Protein AF-0000000077662693 (afdb_homodimer)

InterPro domains:
  IPR002048 EF-hand domain [PF13499] (33-92)
  IPR002048 EF-hand domain [PF13499] (106-175)
  IPR002048 EF-hand domain [PS50222] (29-64)
  IPR002048 EF-hand domain [PS50222] (65-100)
  IPR002048 EF-hand domain [PS50222] (101-136)
  IPR002048 EF-hand domain [SM00054] (33-61)
  IPR002048 EF-hand domain [SM00054] (69-97)
  IPR002048 EF-hand domain [SM00054] (105-133)
  IPR002048 EF-hand domain [SM00054] (148-177)
  IPR011992 EF-hand domain pair [SSF47473] (30-195)
  IPR018247 EF-Hand 1, calcium-binding site [PS00018] (78-90)
  IPR051581 Calcium-Binding Signalling family [PTHR34524] (16-197)

Sequence (394 aa):
MMAKASQKLKGTSDPLERLRLQCLSRGASGIKGLARMFKIIDDDLNRRIDYSEFKKGIHDYGLSLEQDQLQDLFTRFDKDGNGVVDFDEFLTSLRPPMSQHRKNLIMKAFTKLDRTHDGVITTEDLKGVYNVKHHPKFLNGEFSEDQCLRLFLDSFDSDQKDGVVTKEEFLNYYSGVSASIDSDAYFDLMMRSAWKLMMAKASQKLKGTSDPLERLRLQCLSRGASGIKGLARMFKIIDDDLNRRIDYSEFKKGIHDYGLSLEQDQLQDLFTRFDKDGNGVVDFDEFLTSLRPPMSQHRKNLIMKAFTKLDRTHDGVITTEDLKGVYNVKHHPKFLNGEFSEDQCLRLFLDSFDSDQKDGVVTKEEFLNYYSGVSASIDSDAYFDLMMRSAWKL

pLDDT: mean 87.16, std 14.96, range [16.75, 98.06]

Secondary structure (DSSP, 8-state):
-HHHHHHHHHH---HHHHHHHHHHHTT--HHHHHHHHHHHH-TT-SSEE-HHHHHHHHHHTT----HHHHHHHHHHH-TT-SSSEEHHHHHHHHSPP--HHHHHHHHHHHHHH-TT-SSEE-HHHHTTTS-GGG-HHHHTTSS-HHHHHHHHHHTT-SS--SS-EEHHHHHHHHHHHHHT---HHHHHHHHHHHHT-/-HHHHHHHHHH---HHHHHHHHHHHTT--HHHHHHHHHHHH-TT-SSEE-HHHHHHHHHHTT----HHHHHHHHHHH-TT-SSSEEHHHHHHHHSPP--HHHHHHHHHHHHHH-TT-SSEE-HHHHTTTS-GGG-HHHHTTSS-HHHHHHHHHHTT-SS--SS-EEHHHHHHHHHHHHHT---HHHHHHHHHHHHT-

Structure (mmCIF, N/CA/C/O backbone):
data_AF-0000000077662693-model_v1
#
loop_
_entity.id
_entity.type
_entity.pdbx_description
1 polymer 'Calcyphosin,Crustacean calcium-binding protein 23,Calcyphosin-like protein'
#
loop_
_atom_site.group_PDB
_atom_site.id
_atom_site.type_symbol
_atom_site.label_atom_id
_atom_site.label_alt_id
_atom_site.label_comp_id
_atom_site.label_asym_id
_atom_site.label_entity_id
_atom_site.label_seq_id
_atom_site.pdbx_PDB_ins_code
_atom_site.Cartn_x
_atom_site.Cartn_y
_atom_site.Cartn_z
_atom_site.occupancy
_atom_site.B_iso_or_equiv
_atom_site.auth_seq_id
_atom_site.auth_comp_id
_atom_site.auth_asym_id
_atom_site.auth_atom_id
_atom_site.pdbx_PDB_model_num
ATOM 1 N N . MET A 1 1 ? -17.703 -14.633 6.777 1 16.75 1 MET A N 1
ATOM 2 C CA . MET A 1 1 ? -16.375 -14.031 6.738 1 16.75 1 MET A CA 1
ATOM 3 C C . MET A 1 1 ? -16.453 -12.547 6.395 1 16.75 1 MET A C 1
ATOM 5 O O . MET A 1 1 ? -15.461 -11.828 6.5 1 16.75 1 MET A O 1
ATOM 9 N N . MET A 1 2 ? -17.641 -12.055 5.859 1 21.73 2 MET A N 1
ATOM 10 C CA . MET A 1 2 ? -18.5 -10.891 6.086 1 21.73 2 MET A CA 1
ATOM 11 C C . MET A 1 2 ? -18.875 -10.766 7.559 1 21.73 2 MET A C 1
ATOM 13 O O . MET A 1 2 ? -18.922 -9.656 8.102 1 21.73 2 MET A O 1
ATOM 17 N N . ALA A 1 3 ? -18.828 -12.039 7.992 1 25.44 3 ALA A N 1
ATOM 18 C CA . ALA A 1 3 ? -19.203 -12.422 9.352 1 25.44 3 ALA A CA 1
ATOM 19 C C . ALA A 1 3 ? -18 -12.391 10.281 1 25.44 3 ALA A C 1
ATOM 21 O O . ALA A 1 3 ? -18.109 -11.984 11.438 1 25.44 3 ALA A O 1
ATOM 22 N N . LYS A 1 4 ? -16.703 -12.539 9.594 1 26.73 4 LYS A N 1
ATOM 23 C CA . LYS A 1 4 ? -15.547 -12.594 10.484 1 26.73 4 LYS A CA 1
ATOM 24 C C . LYS A 1 4 ? -14.875 -11.227 10.594 1 26.73 4 LYS A C 1
ATOM 26 O O . LYS A 1 4 ? -14.227 -10.922 11.602 1 26.73 4 LYS A O 1
ATOM 31 N N . ALA A 1 5 ? -14.758 -10.266 9.609 1 31.8 5 ALA A N 1
ATOM 32 C CA . ALA A 1 5 ? -14.531 -8.844 9.836 1 31.8 5 ALA A CA 1
ATOM 33 C C . ALA A 1 5 ? -15.656 -8.227 10.656 1 31.8 5 ALA A C 1
ATOM 35 O O . ALA A 1 5 ? -15.414 -7.414 11.547 1 31.8 5 ALA A O 1
ATOM 36 N N . SER A 1 6 ? -16.766 -8.523 10.367 1 33.31 6 SER A N 1
ATOM 37 C CA . SER A 1 6 ? -17.891 -8.406 11.289 1 33.31 6 SER A CA 1
ATOM 38 C C . SER A 1 6 ? -17.703 -9.289 12.508 1 33.31 6 SER A C 1
ATOM 40 O O . SER A 1 6 ? -18 -8.883 13.633 1 33.31 6 SER A O 1
ATOM 42 N N . GLN A 1 7 ? -17.109 -10.406 12.203 1 34.12 7 GLN A N 1
ATOM 43 C CA . GLN A 1 7 ? -16.797 -11.32 13.297 1 34.12 7 GLN A CA 1
ATOM 44 C C . GLN A 1 7 ? -15.461 -10.977 13.945 1 34.12 7 GLN A C 1
ATOM 46 O O . GLN A 1 7 ? -15.312 -11.047 15.164 1 34.12 7 GLN A O 1
ATOM 51 N N . LYS A 1 8 ? -14.359 -10.602 13.141 1 37.88 8 LYS A N 1
ATOM 52 C CA . LYS A 1 8 ? -13.188 -9.992 13.766 1 37.88 8 LYS A CA 1
ATOM 53 C C . LYS A 1 8 ? -13.461 -8.539 14.148 1 37.88 8 LYS A C 1
ATOM 55 O O . LYS A 1 8 ? -12.852 -8.008 15.07 1 37.88 8 LYS A O 1
ATOM 60 N N . LEU A 1 9 ? -14.211 -7.785 13.375 1 42.91 9 LEU A N 1
ATOM 61 C CA . LEU A 1 9 ? -14.875 -6.609 13.93 1 42.91 9 LEU A CA 1
ATOM 62 C C . LEU A 1 9 ? -15.602 -6.961 15.227 1 42.91 9 LEU A C 1
ATOM 64 O O . LEU A 1 9 ? -15.648 -6.148 16.156 1 42.91 9 LEU A O 1
ATOM 68 N N . LYS A 1 10 ? -16.141 -8.102 15.109 1 43.84 10 LYS A N 1
ATOM 69 C CA . LYS A 1 10 ? -16.797 -8.562 16.344 1 43.84 10 LYS A CA 1
ATOM 70 C C . LYS A 1 10 ? -15.766 -8.898 17.406 1 43.84 10 LYS A C 1
ATOM 72 O O . LYS A 1 10 ? -16.047 -8.766 18.609 1 43.84 10 LYS A O 1
ATOM 77 N N . GLY A 1 11 ? -14.508 -9.328 16.875 1 47.88 11 GLY A N 1
ATOM 78 C CA . GLY A 1 11 ? -13.586 -9.742 17.906 1 47.88 11 GLY A CA 1
ATOM 79 C C . GLY A 1 11 ? -12.617 -8.648 18.328 1 47.88 11 GLY A C 1
ATOM 80 O O . GLY A 1 11 ? -11.844 -8.82 19.281 1 47.88 11 GLY A O 1
ATOM 81 N N . THR A 1 12 ? -12.266 -7.773 17.312 1 57.12 12 THR A N 1
ATOM 82 C CA . THR A 1 12 ? -11.289 -6.828 17.844 1 57.12 12 THR A CA 1
ATOM 83 C C . THR A 1 12 ? -11.953 -5.887 18.859 1 57.12 12 THR A C 1
ATOM 85 O O . THR A 1 12 ? -12.938 -5.223 18.531 1 57.12 12 THR A O 1
ATOM 88 N N . SER A 1 13 ? -11.57 -6.055 19.906 1 68.06 13 SER A N 1
ATOM 89 C CA . SER A 1 13 ? -12.094 -5.309 21.047 1 68.06 13 SER A CA 1
ATOM 90 C C . SER A 1 13 ? -11.633 -3.854 21.016 1 68.06 13 SER A C 1
ATOM 92 O O . SER A 1 13 ? -12.242 -2.988 21.641 1 68.06 13 SER A O 1
ATOM 94 N N . ASP A 1 14 ? -10.719 -3.463 20.031 1 87.38 14 ASP A N 1
ATOM 95 C CA . ASP A 1 14 ? -10.25 -2.086 20.141 1 87.38 14 ASP A CA 1
ATOM 96 C C . ASP A 1 14 ? -11 -1.174 19.172 1 87.38 14 ASP A C 1
ATOM 98 O O . ASP A 1 14 ? -10.969 -1.387 17.953 1 87.38 14 ASP A O 1
ATOM 102 N N . PRO A 1 15 ? -11.711 -0.213 19.703 1 90.19 15 PRO A N 1
ATOM 103 C CA . PRO A 1 15 ? -12.5 0.697 18.859 1 90.19 15 PRO A CA 1
ATOM 104 C C . PRO A 1 15 ? -11.68 1.344 17.75 1 90.19 15 PRO A C 1
ATOM 106 O O . PRO A 1 15 ? -12.203 1.606 16.672 1 90.19 15 PRO A O 1
ATOM 109 N N . LEU A 1 16 ? -10.445 1.61 18.031 1 90.56 16 LEU A N 1
ATOM 110 C CA . LEU A 1 16 ? -9.586 2.219 17.016 1 90.56 16 LEU A CA 1
ATOM 111 C C . LEU A 1 16 ? -9.367 1.267 15.844 1 90.56 16 LEU A C 1
ATOM 113 O O . LEU A 1 16 ? -9.422 1.678 14.688 1 90.56 16 LEU A O 1
ATOM 117 N N . GLU A 1 17 ? -9.148 0.051 16.188 1 85.81 17 GLU A N 1
ATOM 118 C CA . GLU A 1 17 ? -8.953 -0.951 15.141 1 85.81 17 GLU A CA 1
ATOM 119 C C . GLU A 1 17 ? -10.227 -1.153 14.328 1 85.81 17 GLU A C 1
ATOM 121 O O . GLU A 1 17 ? -10.164 -1.33 13.109 1 85.81 17 GLU A O 1
ATOM 126 N N . ARG A 1 18 ? -11.289 -1.107 14.984 1 85.56 18 ARG A N 1
ATOM 127 C CA . ARG A 1 18 ? -12.562 -1.226 14.281 1 85.56 18 ARG A CA 1
ATOM 128 C C . ARG A 1 18 ? -12.773 -0.053 13.328 1 85.56 18 ARG A C 1
ATOM 130 O O . ARG A 1 18 ? -13.266 -0.235 12.211 1 85.56 18 ARG A O 1
ATOM 137 N N . LEU A 1 19 ? -12.43 1.121 13.82 1 89.31 19 LEU A N 1
ATOM 138 C CA . LEU A 1 19 ? -12.562 2.309 12.984 1 89.31 19 LEU A CA 1
ATOM 139 C C . LEU A 1 19 ? -11.656 2.211 11.758 1 89.31 19 LEU A C 1
ATOM 141 O O . LEU A 1 19 ? -12.07 2.549 10.648 1 89.31 19 LEU A O 1
ATOM 145 N N . ARG A 1 20 ? -10.461 1.715 11.93 1 85.25 20 ARG A N 1
ATOM 146 C CA . ARG A 1 20 ? -9.523 1.562 10.82 1 85.25 20 ARG A CA 1
ATOM 147 C C . ARG A 1 20 ? -10.078 0.617 9.766 1 85.25 20 ARG A C 1
ATOM 149 O O . ARG A 1 20 ? -10.008 0.906 8.562 1 85.25 20 ARG A O 1
ATOM 156 N N . LEU A 1 21 ? -10.664 -0.44 10.227 1 78.5 21 LEU A N 1
ATOM 157 C CA . LEU A 1 21 ? -11.227 -1.436 9.32 1 78.5 21 LEU A CA 1
ATOM 158 C C . LEU A 1 21 ? -12.422 -0.869 8.562 1 78.5 21 LEU A C 1
ATOM 160 O O . LEU A 1 21 ? -12.586 -1.128 7.371 1 78.5 21 LEU A O 1
ATOM 164 N N . GLN A 1 22 ? -13.172 -0.086 9.297 1 80.62 22 GLN A N 1
ATOM 165 C CA . GLN A 1 22 ? -14.328 0.536 8.672 1 80.62 22 GLN A CA 1
ATOM 166 C C . GLN A 1 22 ? -13.906 1.543 7.605 1 80.62 22 GLN A C 1
ATOM 168 O O . GLN A 1 22 ? -14.562 1.68 6.574 1 80.62 22 GLN A O 1
ATOM 173 N N . CYS A 1 23 ? -12.82 2.262 7.93 1 81.81 23 CYS A N 1
ATOM 174 C CA . CYS A 1 23 ? -12.305 3.213 6.953 1 81.81 23 CYS A CA 1
ATOM 175 C C . CYS A 1 23 ? -11.906 2.508 5.664 1 81.81 23 CYS A C 1
ATOM 177 O O . CYS A 1 23 ? -12.203 2.984 4.566 1 81.81 23 CYS A O 1
ATOM 179 N N . LEU A 1 24 ? -11.312 1.438 5.781 1 73.5 24 LEU A N 1
ATOM 180 C CA . LEU A 1 24 ? -10.875 0.664 4.625 1 73.5 24 LEU A CA 1
ATOM 181 C C . LEU A 1 24 ? -12.062 0.181 3.807 1 73.5 24 LEU A C 1
ATOM 183 O O . LEU A 1 24 ? -12.039 0.234 2.576 1 73.5 24 LEU A O 1
ATOM 187 N N . SER A 1 25 ? -13.094 -0.176 4.492 1 70.75 25 SER A N 1
ATOM 188 C CA . SER A 1 25 ? -14.289 -0.71 3.84 1 70.75 25 SER A CA 1
ATOM 189 C C . SER A 1 25 ? -15.008 0.369 3.039 1 70.75 25 SER A C 1
ATOM 191 O O . SER A 1 25 ? -15.727 0.065 2.084 1 70.75 25 SER A O 1
ATOM 193 N N . ARG A 1 26 ? -14.75 1.571 3.402 1 70.12 26 ARG A N 1
ATOM 194 C CA . ARG A 1 26 ? -15.445 2.674 2.748 1 70.12 26 ARG A CA 1
ATOM 195 C C . ARG A 1 26 ? -14.562 3.334 1.696 1 70.12 26 ARG A C 1
ATOM 197 O O . ARG A 1 26 ? -14.859 4.43 1.222 1 70.12 26 ARG A O 1
ATOM 204 N N . GLY A 1 27 ? -13.5 2.717 1.433 1 63.34 27 GLY A N 1
ATOM 205 C CA . GLY A 1 27 ? -12.664 3.207 0.35 1 63.34 27 GLY A CA 1
ATOM 206 C C . GLY A 1 27 ? -11.578 4.152 0.819 1 63.34 27 GLY A C 1
ATOM 207 O O . GLY A 1 27 ? -10.859 4.738 0.004 1 63.34 27 GLY A O 1
ATOM 208 N N . ALA A 1 28 ? -11.719 4.441 2.02 1 59.81 28 ALA A N 1
ATOM 209 C CA . ALA A 1 28 ? -10.617 5.25 2.535 1 59.81 28 ALA A CA 1
ATOM 210 C C . ALA A 1 28 ? -9.344 4.426 2.652 1 59.81 28 ALA A C 1
ATOM 212 O O . ALA A 1 28 ? -8.891 4.117 3.758 1 59.81 28 ALA A O 1
ATOM 213 N N . SER A 1 29 ? -8.953 3.99 1.435 1 66.56 29 SER A N 1
ATOM 214 C CA . SER A 1 29 ? -7.73 3.203 1.399 1 66.56 29 SER A CA 1
ATOM 215 C C . SER A 1 29 ? -6.5 4.098 1.283 1 66.56 29 SER A C 1
ATOM 217 O O . SER A 1 29 ? -6.512 5.086 0.546 1 66.56 29 SER A O 1
ATOM 219 N N . GLY A 1 30 ? -5.641 3.832 2.252 1 75.69 30 GLY A N 1
ATOM 220 C CA . GLY A 1 30 ? -4.406 4.605 2.223 1 75.69 30 GLY A CA 1
ATOM 221 C C . GLY A 1 30 ? -4.551 5.98 2.842 1 75.69 30 GLY A C 1
ATOM 222 O O . GLY A 1 30 ? -5.602 6.316 3.389 1 75.69 30 GLY A O 1
ATOM 223 N N . ILE A 1 31 ? -3.57 6.742 2.762 1 82.5 31 ILE A N 1
ATOM 224 C CA . ILE A 1 31 ? -3.475 8.031 3.432 1 82.5 31 ILE A CA 1
ATOM 225 C C . ILE A 1 31 ? -4.43 9.031 2.773 1 82.5 31 ILE A C 1
ATOM 227 O O . ILE A 1 31 ? -5.051 9.844 3.455 1 82.5 31 ILE A O 1
ATOM 231 N N . LYS A 1 32 ? -4.586 9.008 1.532 1 82.62 32 LYS A N 1
ATOM 232 C CA . LYS A 1 32 ? -5.492 9.906 0.82 1 82.62 32 LYS A CA 1
ATOM 233 C C . LYS A 1 32 ? -6.945 9.633 1.205 1 82.62 32 LYS A C 1
ATOM 235 O O . LYS A 1 32 ? -7.742 10.57 1.334 1 82.62 32 LYS A O 1
ATOM 240 N N . GLY A 1 33 ? -7.238 8.359 1.289 1 84.44 33 GLY A N 1
ATOM 241 C CA . GLY A 1 33 ? -8.57 8 1.756 1 84.44 33 GLY A CA 1
ATOM 242 C C . GLY A 1 33 ? -8.875 8.531 3.143 1 84.44 33 GLY A C 1
ATOM 243 O O . GLY A 1 33 ? -9.977 9.039 3.391 1 84.44 33 GLY A O 1
ATOM 244 N N . LEU A 1 34 ? -7.914 8.43 3.975 1 88.56 34 LEU A N 1
ATOM 245 C CA . LEU A 1 34 ? -8.094 8.953 5.324 1 88.56 34 LEU A CA 1
ATOM 246 C C . LEU A 1 34 ? -8.25 10.469 5.305 1 88.56 34 LEU A C 1
ATOM 248 O O . LEU A 1 34 ? -9.055 11.023 6.059 1 88.56 34 LEU A O 1
ATOM 252 N N . ALA A 1 35 ? -7.477 11.086 4.48 1 88.94 35 ALA A N 1
ATOM 253 C CA . ALA A 1 35 ? -7.586 12.531 4.336 1 88.94 35 ALA A CA 1
ATOM 254 C C . ALA A 1 35 ? -8.984 12.938 3.879 1 88.94 35 ALA A C 1
ATOM 256 O O . ALA A 1 35 ? -9.547 13.914 4.375 1 88.94 35 ALA A O 1
ATOM 257 N N . ARG A 1 36 ? -9.5 12.258 2.98 1 87.75 36 ARG A N 1
ATOM 258 C CA . ARG A 1 36 ? -10.859 12.508 2.504 1 87.75 36 ARG A CA 1
ATOM 259 C C . ARG A 1 36 ? -11.875 12.32 3.625 1 87.75 36 ARG A C 1
ATOM 261 O O . ARG A 1 36 ? -12.828 13.094 3.744 1 87.75 36 ARG A O 1
ATOM 268 N N . MET A 1 37 ? -11.703 11.32 4.324 1 88.81 37 MET A N 1
ATOM 269 C CA . MET A 1 37 ? -12.578 11.07 5.465 1 88.81 37 MET A CA 1
ATOM 270 C C . MET A 1 37 ? -12.555 12.25 6.438 1 88.81 37 MET A C 1
ATOM 272 O O . MET A 1 37 ? -13.594 12.664 6.941 1 88.81 37 MET A O 1
ATOM 276 N N . PHE A 1 38 ? -11.406 12.734 6.738 1 93.56 38 PHE A N 1
ATOM 277 C CA . PHE A 1 38 ? -11.266 13.891 7.613 1 93.56 38 PHE A CA 1
ATOM 278 C C . PHE A 1 38 ? -12.109 15.055 7.109 1 93.56 38 PHE A C 1
ATOM 280 O O . PHE A 1 38 ? -12.82 15.695 7.891 1 93.56 38 PHE A O 1
ATOM 287 N N . LYS A 1 39 ? -11.984 15.266 5.809 1 91.38 39 LYS A N 1
ATOM 288 C CA . LYS A 1 39 ? -12.703 16.375 5.207 1 91.38 39 LYS A CA 1
ATOM 289 C C . LYS A 1 39 ? -14.211 16.188 5.297 1 91.38 39 LYS A C 1
ATOM 291 O O . LYS A 1 39 ? -14.961 17.141 5.488 1 91.38 39 LYS A O 1
ATOM 296 N N . ILE A 1 40 ? -14.633 14.984 5.18 1 90.31 40 ILE A N 1
ATOM 297 C CA . ILE A 1 40 ? -16.047 14.656 5.25 1 90.31 40 ILE A CA 1
ATOM 298 C C . ILE A 1 40 ? -16.562 14.875 6.672 1 90.31 40 ILE A C 1
ATOM 300 O O . ILE A 1 40 ? -17.672 15.383 6.867 1 90.31 40 ILE A O 1
ATOM 304 N N . ILE A 1 41 ? -15.789 14.562 7.617 1 93.56 41 ILE A N 1
ATOM 305 C CA . ILE A 1 41 ? -16.188 14.672 9.016 1 93.56 41 ILE A CA 1
ATOM 306 C C . ILE A 1 41 ? -16.141 16.141 9.453 1 93.56 41 ILE A C 1
ATOM 308 O O . ILE A 1 41 ? -16.969 16.578 10.25 1 93.56 41 ILE A O 1
ATOM 312 N N . ASP A 1 42 ? -15.117 16.766 8.914 1 94.56 42 ASP A N 1
ATOM 313 C CA . ASP A 1 42 ? -14.969 18.188 9.227 1 94.56 42 ASP A CA 1
ATOM 314 C C . ASP A 1 42 ? -16.062 19.016 8.555 1 94.56 42 ASP A C 1
ATOM 316 O O . ASP A 1 42 ? -15.789 19.75 7.605 1 94.56 42 ASP A O 1
ATOM 320 N N . ASP A 1 43 ? -17.156 19.094 9.141 1 90.5 43 ASP A N 1
ATOM 321 C CA . ASP A 1 43 ? -18.375 19.641 8.555 1 90.5 43 ASP A CA 1
ATOM 322 C C . ASP A 1 43 ? -18.234 21.141 8.305 1 90.5 43 ASP A C 1
ATOM 324 O O . ASP A 1 43 ? -18.734 21.656 7.301 1 90.5 43 ASP A O 1
ATOM 328 N N . ASP A 1 44 ? -17.672 21.875 9.203 1 91.88 44 ASP A N 1
ATOM 329 C CA . ASP A 1 44 ? -17.609 23.328 9.07 1 91.88 44 ASP A CA 1
ATOM 330 C C . ASP A 1 44 ? -16.328 23.766 8.359 1 91.88 44 ASP A C 1
ATOM 332 O O . ASP A 1 44 ? -16.047 24.969 8.258 1 91.88 44 ASP A O 1
ATOM 336 N N . LEU A 1 45 ? -15.445 22.859 7.98 1 89.75 45 LEU A N 1
ATOM 337 C CA . LEU A 1 45 ? -14.281 23.062 7.121 1 89.75 45 LEU A CA 1
ATOM 338 C C . LEU A 1 45 ? -13.266 23.984 7.785 1 89.75 45 LEU A C 1
ATOM 340 O O . LEU A 1 45 ? -12.664 24.828 7.121 1 89.75 45 LEU A O 1
ATOM 344 N N . ASN A 1 46 ? -13.219 23.859 9.125 1 92.25 46 ASN A N 1
ATOM 345 C CA . ASN A 1 46 ? -12.234 24.688 9.828 1 92.25 46 ASN A CA 1
ATOM 346 C C . ASN A 1 46 ? -10.961 23.906 10.109 1 92.25 46 ASN A C 1
ATOM 348 O O . ASN A 1 46 ? -10.148 24.312 10.945 1 92.25 46 ASN A O 1
ATOM 352 N N . ARG A 1 47 ? -10.758 22.688 9.57 1 91 47 ARG A N 1
ATOM 353 C CA . ARG A 1 47 ? -9.578 21.828 9.602 1 91 47 ARG A CA 1
ATOM 354 C C . ARG A 1 47 ? -9.391 21.219 10.984 1 91 47 ARG A C 1
ATOM 356 O O . ARG A 1 47 ? -8.273 20.859 11.367 1 91 47 ARG A O 1
ATOM 363 N N . ARG A 1 48 ? -10.461 21.234 11.703 1 95.44 48 ARG A N 1
ATOM 364 C CA . ARG A 1 48 ? -10.508 20.578 13.008 1 95.44 48 ARG A CA 1
ATOM 365 C C . ARG A 1 48 ? -11.812 19.812 13.203 1 95.44 48 ARG A C 1
ATOM 367 O O . ARG A 1 48 ? -12.844 20.203 12.648 1 95.44 48 ARG A O 1
ATOM 374 N N . ILE A 1 49 ? -11.703 18.75 13.93 1 97.44 49 ILE A N 1
ATOM 375 C CA . ILE A 1 49 ? -12.883 17.953 14.242 1 97.44 49 ILE A CA 1
ATOM 376 C C . ILE A 1 49 ? -13.188 18.047 15.734 1 97.44 49 ILE A C 1
ATOM 378 O O . ILE A 1 49 ? -12.375 17.641 16.578 1 97.44 49 ILE A O 1
ATOM 382 N N . ASP A 1 50 ? -14.25 18.688 16.016 1 97.5 50 ASP A N 1
ATOM 383 C CA . ASP A 1 50 ? -14.656 18.719 17.422 1 97.5 50 ASP A CA 1
ATOM 384 C C . ASP A 1 50 ? -15.375 17.422 17.797 1 97.5 50 ASP A C 1
ATOM 386 O O . ASP A 1 50 ? -15.57 16.547 16.953 1 97.5 50 ASP A O 1
ATOM 390 N N . TYR A 1 51 ? -15.758 17.297 19.094 1 96.94 51 TYR A N 1
ATOM 391 C CA . TYR A 1 51 ? -16.312 16.047 19.594 1 96.94 51 TYR A CA 1
ATOM 392 C C . TYR A 1 51 ? -17.625 15.727 18.906 1 96.94 51 TYR A C 1
ATOM 394 O O . TYR A 1 51 ? -17.922 14.562 18.609 1 96.94 51 TYR A O 1
ATOM 402 N N . SER A 1 52 ? -18.422 16.703 18.719 1 96.62 52 SER A N 1
ATOM 403 C CA . SER A 1 52 ? -19.719 16.5 18.078 1 96.62 52 SER A CA 1
ATOM 404 C C . SER A 1 52 ? -19.547 15.984 16.656 1 96.62 52 SER A C 1
ATOM 406 O O . SER A 1 52 ? -20.234 15.055 16.234 1 96.62 52 SER A O 1
ATOM 408 N N . GLU A 1 53 ? -18.672 16.578 15.898 1 97.38 53 GLU A N 1
ATOM 409 C CA . GLU A 1 53 ? -18.359 16.125 14.547 1 97.38 53 GLU A CA 1
ATOM 410 C C . GLU A 1 53 ? -17.797 14.711 14.547 1 97.38 53 GLU A C 1
ATOM 412 O O . GLU A 1 53 ? -18.125 13.898 13.68 1 97.38 53 GLU A O 1
ATOM 417 N N . PHE A 1 54 ? -16.922 14.586 15.516 1 97.19 54 PHE A N 1
ATOM 418 C CA . PHE A 1 54 ? -16.297 13.281 15.672 1 97.19 54 PHE A CA 1
ATOM 419 C C . PHE A 1 54 ? -17.328 12.195 15.883 1 97.19 54 PHE A C 1
ATOM 421 O O . PHE A 1 54 ? -17.328 11.172 15.195 1 97.19 54 PHE A O 1
ATOM 428 N N . LYS A 1 55 ? -18.203 12.398 16.766 1 96.19 55 LYS A N 1
ATOM 429 C CA . LYS A 1 55 ? -19.266 11.461 17.094 1 96.19 55 LYS A CA 1
ATOM 430 C C . LYS A 1 55 ? -20.125 11.164 15.859 1 96.19 55 LYS A C 1
ATOM 432 O O . LYS A 1 55 ? -20.375 10 15.539 1 96.19 55 LYS A O 1
ATOM 437 N N . LYS A 1 56 ? -20.5 12.148 15.203 1 95.06 56 LYS A N 1
ATOM 438 C CA . LYS A 1 56 ? -21.328 12.008 14 1 95.06 56 LYS A CA 1
ATOM 439 C C . LYS A 1 56 ? -20.578 11.242 12.914 1 95.06 56 LYS A C 1
ATOM 441 O O . LYS A 1 56 ? -21.141 10.352 12.273 1 95.06 56 LYS A O 1
ATOM 446 N N . GLY A 1 57 ? -19.375 11.633 12.719 1 93.5 57 GLY A N 1
ATOM 447 C CA . GLY A 1 57 ? -18.547 11.016 11.688 1 93.5 57 GLY A CA 1
ATOM 448 C C . GLY A 1 57 ? -18.344 9.531 11.906 1 93.5 57 GLY A C 1
ATOM 449 O O . GLY A 1 57 ? -18.516 8.727 10.984 1 93.5 57 GLY A O 1
ATOM 450 N N . ILE A 1 58 ? -18.016 9.164 13.133 1 92.56 58 ILE A N 1
ATOM 451 C CA . ILE A 1 58 ? -17.766 7.766 13.477 1 92.56 58 ILE A CA 1
ATOM 452 C C . ILE A 1 58 ? -19.031 6.949 13.289 1 92.56 58 ILE A C 1
ATOM 454 O O . ILE A 1 58 ? -19 5.828 12.773 1 92.56 58 ILE A O 1
ATOM 458 N N . HIS A 1 59 ? -20.125 7.504 13.664 1 91.19 59 HIS A N 1
ATOM 459 C CA . HIS A 1 59 ? -21.406 6.859 13.461 1 91.19 59 HIS A CA 1
ATOM 460 C C . HIS A 1 59 ? -21.703 6.668 11.977 1 91.19 59 HIS A C 1
ATOM 462 O O . HIS A 1 59 ? -22.141 5.594 11.555 1 91.19 59 HIS A O 1
ATOM 468 N N . ASP A 1 60 ? -21.469 7.715 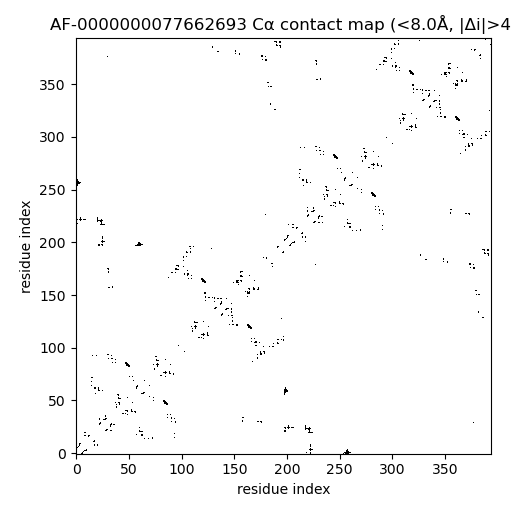11.234 1 88 60 ASP A N 1
ATOM 469 C CA . ASP A 1 60 ? -21.734 7.672 9.797 1 88 60 ASP A CA 1
ATOM 470 C C . ASP A 1 60 ? -20.859 6.617 9.117 1 88 60 ASP A C 1
ATOM 472 O O . ASP A 1 60 ? -21.25 6.066 8.078 1 88 60 ASP A O 1
ATOM 476 N N . TYR A 1 61 ? -19.766 6.391 9.703 1 84 61 TYR A N 1
ATOM 477 C CA . TYR A 1 61 ? -18.859 5.398 9.125 1 84 61 TYR A CA 1
ATOM 478 C C . TYR A 1 61 ? -19.203 3.998 9.625 1 84 61 TYR A C 1
ATOM 480 O O . TYR A 1 61 ? -18.484 3.041 9.352 1 84 61 TYR A O 1
ATOM 488 N N . GLY A 1 62 ? -20.234 3.926 10.477 1 82.06 62 GLY A N 1
ATOM 489 C CA . GLY A 1 62 ? -20.812 2.625 10.789 1 82.06 62 GLY A CA 1
ATOM 490 C C . GLY A 1 62 ? -20.344 2.08 12.125 1 82.06 62 GLY A C 1
ATOM 491 O O . GLY A 1 62 ? -20.547 0.9 12.422 1 82.06 62 GLY A O 1
ATOM 492 N N . LEU A 1 63 ? -19.672 2.83 12.859 1 86.81 63 LEU A N 1
ATOM 493 C CA . LEU A 1 63 ? -19.234 2.385 14.18 1 86.81 63 LEU A CA 1
ATOM 494 C C . LEU A 1 63 ? -20.172 2.908 15.258 1 86.81 63 LEU A C 1
ATOM 496 O O . LEU A 1 63 ? -20.344 4.121 15.398 1 86.81 63 LEU A O 1
ATOM 500 N N . SER A 1 64 ? -20.812 2.002 15.82 1 89.19 64 SER A N 1
ATOM 501 C CA . SER A 1 64 ? -21.656 2.348 16.969 1 89.19 64 SER A CA 1
ATOM 502 C C . SER A 1 64 ? -20.938 2.047 18.281 1 89.19 64 SER A C 1
ATOM 504 O O . SER A 1 64 ? -20.781 0.881 18.656 1 89.19 64 SER A O 1
ATOM 506 N N . LEU A 1 65 ? -20.5 3.021 18.922 1 91.81 65 LEU A N 1
ATOM 507 C CA . LEU A 1 65 ? -19.766 2.893 20.172 1 91.81 65 LEU A CA 1
ATOM 508 C C . LEU A 1 65 ? -20.562 3.5 21.328 1 91.81 65 LEU A C 1
ATOM 510 O O . LEU A 1 65 ? -21.312 4.453 21.141 1 91.81 65 LEU A O 1
ATOM 514 N N . GLU A 1 66 ? -20.328 2.84 22.453 1 93.19 66 GLU A N 1
ATOM 515 C CA . GLU A 1 66 ? -20.844 3.473 23.656 1 93.19 66 GLU A CA 1
ATOM 516 C C . GLU A 1 66 ? -20.156 4.801 23.938 1 93.19 66 GLU A C 1
ATOM 518 O O . GLU A 1 66 ? -19.031 5.023 23.469 1 93.19 66 GLU A O 1
ATOM 523 N N . GLN A 1 67 ? -20.859 5.633 24.75 1 93.69 67 GLN A N 1
ATOM 524 C CA . GLN A 1 67 ? -20.375 6.984 25 1 93.69 67 GLN A CA 1
ATOM 525 C C . GLN A 1 67 ? -18.969 6.969 25.594 1 93.69 67 GLN A C 1
ATOM 527 O O . GLN A 1 67 ? -18.109 7.773 25.219 1 93.69 67 GLN A O 1
ATOM 532 N N . ASP A 1 68 ? -18.766 6.113 26.5 1 94.25 68 ASP A N 1
ATOM 533 C CA . ASP A 1 68 ? -17.453 6.047 27.141 1 94.25 68 ASP A CA 1
ATOM 534 C C . ASP A 1 68 ? -16.375 5.621 26.156 1 94.25 68 ASP A C 1
ATOM 536 O O . ASP A 1 68 ? -15.258 6.141 26.188 1 94.25 68 ASP A O 1
ATOM 540 N N . GLN A 1 69 ? -16.734 4.668 25.281 1 94 69 GLN A N 1
ATOM 541 C CA . GLN A 1 69 ? -15.805 4.211 24.266 1 94 69 GLN A CA 1
ATOM 542 C C . GLN A 1 69 ? -15.5 5.32 23.266 1 94 69 GLN A C 1
ATOM 544 O O . GLN A 1 69 ? -14.359 5.484 22.828 1 94 69 GLN A O 1
ATOM 549 N N . LEU A 1 70 ? -16.516 6.047 22.953 1 95.44 70 LEU A N 1
ATOM 550 C CA . LEU A 1 70 ? -16.359 7.141 22.016 1 95.44 70 LEU A CA 1
ATOM 551 C C . LEU A 1 70 ? -15.461 8.234 22.578 1 95.44 70 LEU A C 1
ATOM 553 O O . LEU A 1 70 ? -14.609 8.781 21.875 1 95.44 70 LEU A O 1
ATOM 557 N N . GLN A 1 71 ? -15.68 8.562 23.812 1 95.75 71 GLN A N 1
ATOM 558 C CA . GLN A 1 71 ? -14.859 9.57 24.469 1 95.75 71 GLN A CA 1
ATOM 559 C C . GLN A 1 71 ? -13.406 9.125 24.547 1 95.75 71 GLN A C 1
ATOM 561 O O . GLN A 1 71 ? -12.492 9.93 24.344 1 95.75 71 GLN A O 1
ATOM 566 N N . ASP A 1 72 ? -13.242 7.875 24.875 1 95.69 72 ASP A N 1
ATOM 567 C CA . ASP A 1 72 ? -11.891 7.324 24.922 1 95.69 72 ASP A CA 1
ATOM 568 C C . ASP A 1 72 ? -11.211 7.41 23.562 1 95.69 72 ASP A C 1
ATOM 570 O O . ASP A 1 72 ? -10.047 7.793 23.469 1 95.69 72 ASP A O 1
ATOM 574 N N . LEU A 1 73 ? -11.938 7.039 22.562 1 96.19 73 LEU A N 1
ATOM 575 C CA . LEU A 1 73 ? -11.414 7.098 21.203 1 96.19 73 LEU A CA 1
ATOM 576 C C . LEU A 1 73 ? -11.062 8.531 20.812 1 96.19 73 LEU A C 1
ATOM 578 O O . LEU A 1 73 ? -10 8.789 20.25 1 96.19 73 LEU A O 1
ATOM 582 N N . PHE A 1 74 ? -11.93 9.461 21.156 1 97.38 74 PHE A N 1
ATOM 583 C CA . PHE A 1 74 ? -11.703 10.875 20.875 1 97.38 74 PHE A CA 1
ATOM 584 C C . PHE A 1 74 ? -10.438 11.367 21.562 1 97.38 74 PHE A C 1
ATOM 586 O O . PHE A 1 74 ? -9.633 12.078 20.969 1 97.38 74 PHE A O 1
ATOM 593 N N . THR A 1 75 ? -10.281 10.977 22.766 1 97 75 THR A N 1
ATOM 594 C CA . THR A 1 75 ? -9.117 11.383 23.547 1 97 75 THR A CA 1
ATOM 595 C C . THR A 1 75 ? -7.832 10.828 22.938 1 97 75 THR A C 1
ATOM 597 O O . THR A 1 75 ? -6.793 11.492 22.969 1 97 75 THR A O 1
ATOM 600 N N . ARG A 1 76 ? -7.926 9.672 22.359 1 95.62 76 ARG A N 1
ATOM 601 C CA . ARG A 1 76 ? -6.77 9.062 21.703 1 95.62 76 ARG A CA 1
ATOM 602 C C . ARG A 1 76 ? -6.371 9.844 20.453 1 95.62 76 ARG A C 1
ATOM 604 O O . ARG A 1 76 ? -5.188 9.906 20.109 1 95.62 76 ARG A O 1
ATOM 611 N N . PHE A 1 77 ? -7.367 10.367 19.828 1 97 77 PHE A N 1
ATOM 612 C CA . PHE A 1 77 ? -7.102 11.164 18.641 1 97 77 PHE A CA 1
ATOM 613 C C . PHE A 1 77 ? -6.539 12.523 19.016 1 97 77 PHE A C 1
ATOM 615 O O . PHE A 1 77 ? -5.637 13.039 18.344 1 97 77 PHE A O 1
ATOM 622 N N . ASP A 1 78 ? -7.16 13.109 20.047 1 97.5 78 ASP A N 1
ATOM 623 C CA . ASP A 1 78 ? -6.777 14.445 20.516 1 97.5 78 ASP A CA 1
ATOM 624 C C . ASP A 1 78 ? -5.531 14.391 21.391 1 97.5 78 ASP A C 1
ATOM 626 O O . ASP A 1 78 ? -5.602 14.664 22.594 1 97.5 78 ASP A O 1
ATOM 630 N N . LYS A 1 79 ? -4.43 14.242 20.859 1 94.12 79 LYS A N 1
ATOM 631 C CA . LYS A 1 79 ? -3.188 13.938 21.562 1 94.12 79 LYS A CA 1
ATOM 632 C C . LYS A 1 79 ? -2.762 15.102 22.453 1 94.12 79 LYS A C 1
ATOM 634 O O . LYS A 1 79 ? -2.188 14.891 23.516 1 94.12 79 LYS A O 1
ATOM 639 N N . ASP A 1 80 ? -2.934 16.297 22 1 95 80 ASP A N 1
ATOM 640 C CA . ASP A 1 80 ? -2.492 17.422 22.812 1 95 80 ASP A CA 1
ATOM 641 C C . ASP A 1 80 ? -3.582 17.844 23.797 1 95 80 ASP A C 1
ATOM 643 O O . ASP A 1 80 ? -3.389 18.781 24.578 1 95 80 ASP A O 1
ATOM 647 N N . GLY A 1 81 ? -4.793 17.344 23.703 1 95.44 81 GLY A N 1
ATOM 648 C CA . GLY A 1 81 ? -5.848 17.516 24.703 1 95.44 81 GLY A CA 1
ATOM 649 C C . GLY A 1 81 ? -6.527 18.875 24.609 1 95.44 81 GLY A C 1
ATOM 650 O O . GLY A 1 81 ? -7.078 19.359 25.609 1 95.44 81 GLY A O 1
ATOM 651 N N . ASN A 1 82 ? -6.477 19.5 23.484 1 96.62 82 ASN A N 1
ATOM 652 C CA . ASN A 1 82 ? -7.051 20.828 23.391 1 96.62 82 ASN A CA 1
ATOM 653 C C . ASN A 1 82 ? -8.523 20.781 23 1 96.62 82 ASN A C 1
ATOM 655 O O . ASN A 1 82 ? -9.133 21.828 22.734 1 96.62 82 ASN A O 1
ATOM 659 N N . GLY A 1 83 ? -9.109 19.594 22.859 1 96.62 83 GLY A N 1
ATOM 660 C CA . GLY A 1 83 ? -10.547 19.453 22.688 1 96.62 83 GLY A CA 1
ATOM 661 C C . GLY A 1 83 ? -10.961 19.297 21.25 1 96.62 83 GLY A C 1
ATOM 662 O O . GLY A 1 83 ? -12.148 19.141 20.953 1 96.62 83 GLY A O 1
ATOM 663 N N . VAL A 1 84 ? -10.023 19.375 20.312 1 97.5 84 VAL A N 1
ATOM 664 C CA . VAL A 1 84 ? -10.305 19.156 18.891 1 97.5 84 VAL A CA 1
ATOM 665 C C . VAL A 1 84 ? -9.25 18.25 18.281 1 97.5 84 VAL A C 1
ATOM 667 O O . VAL A 1 84 ? -8.141 18.125 18.812 1 97.5 84 VAL A O 1
ATOM 670 N N . VAL A 1 85 ? -9.609 17.531 17.234 1 97.38 85 VAL A N 1
ATOM 671 C CA . VAL A 1 85 ? -8.688 16.688 16.484 1 97.38 85 VAL A CA 1
ATOM 672 C C . VAL A 1 85 ? -8.281 17.391 15.188 1 97.38 85 VAL A C 1
ATOM 674 O O . VAL A 1 85 ? -9.125 17.641 14.32 1 97.38 85 VAL A O 1
ATOM 677 N N . ASP A 1 86 ? -7.02 17.672 15.109 1 95 86 ASP A N 1
ATOM 678 C CA . ASP A 1 86 ? -6.582 18.297 13.859 1 95 86 ASP A CA 1
ATOM 679 C C . ASP A 1 86 ? -6.234 17.234 12.82 1 95 86 ASP A C 1
ATOM 681 O O . ASP A 1 86 ? -6.359 16.031 13.078 1 95 86 ASP A O 1
ATOM 685 N N . PHE A 1 87 ? -5.859 17.719 11.695 1 92.62 87 PHE A N 1
ATOM 686 C CA . PHE A 1 87 ? -5.633 16.844 10.539 1 92.62 87 PHE A CA 1
ATOM 687 C C . PHE A 1 87 ? -4.523 15.844 10.828 1 92.62 87 PHE A C 1
ATOM 689 O O . PHE A 1 87 ? -4.684 14.641 10.586 1 92.62 87 PHE A O 1
ATOM 696 N N . ASP A 1 88 ? -3.463 16.312 11.367 1 90 88 ASP A N 1
ATOM 697 C CA . ASP A 1 88 ? -2.322 15.445 11.641 1 90 88 ASP A CA 1
ATOM 698 C C . ASP A 1 88 ? -2.662 14.414 12.719 1 90 88 ASP A C 1
ATOM 700 O O . ASP A 1 88 ? -2.275 13.25 12.609 1 90 88 ASP A O 1
ATOM 704 N N . GLU A 1 89 ? -3.359 14.844 13.719 1 93.88 89 GLU A N 1
ATOM 705 C CA . GLU A 1 89 ? -3.797 13.922 14.766 1 93.88 89 GLU A CA 1
ATOM 706 C C . GLU A 1 89 ? -4.688 12.82 14.195 1 93.88 89 GLU A C 1
ATOM 708 O O . GLU A 1 89 ? -4.578 11.656 14.586 1 93.88 89 GLU A O 1
ATOM 713 N N . PHE A 1 90 ? -5.52 13.266 13.32 1 95.38 90 PHE A N 1
ATOM 714 C CA . PHE A 1 90 ? -6.438 12.32 12.688 1 95.38 90 PHE A CA 1
ATOM 715 C C . PHE A 1 90 ? -5.672 11.258 11.914 1 95.38 90 PHE A C 1
ATOM 717 O O . PHE A 1 90 ? -5.883 10.062 12.117 1 95.38 90 PHE A O 1
ATOM 724 N N . LEU A 1 91 ? -4.734 11.641 11.109 1 92.06 91 LEU A N 1
ATOM 725 C CA . LEU A 1 91 ? -3.98 10.719 10.266 1 92.06 91 LEU A CA 1
ATOM 726 C C . LEU A 1 91 ? -3.066 9.836 11.102 1 92.06 91 LEU A C 1
ATOM 728 O O . LEU A 1 91 ? -2.992 8.625 10.875 1 92.06 91 LEU A O 1
ATOM 732 N N . THR A 1 92 ? -2.477 10.422 12.031 1 91.31 92 THR A N 1
ATOM 733 C CA . THR A 1 92 ? -1.515 9.703 12.852 1 91.31 92 THR A CA 1
ATOM 734 C C . THR A 1 92 ? -2.205 8.594 13.648 1 91.31 92 THR A C 1
ATOM 736 O O . THR A 1 92 ? -1.627 7.531 13.875 1 91.31 92 THR A O 1
ATOM 739 N N . SER A 1 93 ? -3.406 8.828 14.016 1 92.62 93 SER A N 1
ATOM 740 C CA . SER A 1 93 ? -4.133 7.848 14.812 1 92.62 93 SER A CA 1
ATOM 741 C C . SER A 1 93 ? -4.605 6.676 13.961 1 92.62 93 SER A C 1
ATOM 743 O O . SER A 1 93 ? -4.738 5.555 14.453 1 92.62 93 SER A O 1
ATOM 745 N N . LEU A 1 94 ? -4.781 6.965 12.742 1 90.81 94 LEU A N 1
ATOM 746 C CA . LEU A 1 94 ? -5.418 5.949 11.914 1 90.81 94 LEU A CA 1
ATOM 747 C C . LEU A 1 94 ? -4.398 5.277 11 1 90.81 94 LEU A C 1
ATOM 749 O O . LEU A 1 94 ? -4.637 4.172 10.508 1 90.81 94 LEU A O 1
ATOM 753 N N . ARG A 1 95 ? -3.305 6.02 10.703 1 87.94 95 ARG A N 1
ATOM 754 C CA . ARG A 1 95 ? -2.367 5.453 9.734 1 87.94 95 ARG A CA 1
ATOM 755 C C . ARG A 1 95 ? -1.771 4.148 10.258 1 87.94 95 ARG A C 1
ATOM 757 O O . ARG A 1 95 ? -1.656 3.951 11.469 1 87.94 95 ARG A O 1
ATOM 764 N N . PRO A 1 96 ? -1.443 3.283 9.328 1 84 96 PRO A N 1
ATOM 765 C CA . PRO A 1 96 ? -0.852 2.012 9.75 1 84 96 PRO A CA 1
ATOM 766 C C . PRO A 1 96 ? 0.458 2.197 10.516 1 84 96 PRO A C 1
ATOM 768 O O . PRO A 1 96 ? 1.229 3.113 10.219 1 84 96 PRO A O 1
ATOM 771 N N . PRO A 1 97 ? 0.633 1.325 11.453 1 87.75 97 PRO A N 1
ATOM 772 C CA . PRO A 1 97 ? 1.876 1.422 12.219 1 87.75 97 PRO A CA 1
ATOM 773 C C . PRO A 1 97 ? 3.109 1.061 11.391 1 87.75 97 PRO A C 1
ATOM 775 O O . PRO A 1 97 ? 3.002 0.34 10.398 1 87.75 97 PRO A O 1
ATOM 778 N N . MET A 1 98 ? 4.258 1.576 11.758 1 92.5 98 MET A N 1
ATOM 779 C CA . MET A 1 98 ? 5.559 1.31 11.156 1 92.5 98 MET A CA 1
ATOM 780 C C . MET A 1 98 ? 6.598 0.984 12.227 1 92.5 98 MET A C 1
ATOM 782 O O . MET A 1 98 ? 6.555 1.531 13.328 1 92.5 98 MET A O 1
ATOM 786 N N . SER A 1 99 ? 7.523 0.082 11.906 1 93.38 99 SER A N 1
ATOM 787 C CA . SER A 1 99 ? 8.633 -0.17 12.828 1 93.38 99 SER A CA 1
ATOM 788 C C . SER A 1 99 ? 9.5 1.072 13 1 93.38 99 SER A C 1
ATOM 790 O O . SER A 1 99 ? 9.484 1.969 12.156 1 93.38 99 SER A O 1
ATOM 792 N N . GLN A 1 100 ? 10.203 1.097 14.148 1 94.56 100 GLN A N 1
ATOM 793 C CA . GLN A 1 100 ? 11.109 2.211 14.383 1 94.56 100 GLN A CA 1
ATOM 794 C C . GLN A 1 100 ? 12.188 2.281 13.305 1 94.56 100 GLN A C 1
ATOM 796 O O . GLN A 1 100 ? 12.602 3.373 12.906 1 94.56 100 GLN A O 1
ATOM 801 N N . HIS A 1 101 ? 12.609 1.119 12.852 1 93 101 HIS A N 1
ATOM 802 C CA . HIS A 1 101 ? 13.617 1.075 11.789 1 93 101 HIS A CA 1
ATOM 803 C C . HIS A 1 101 ? 13.117 1.772 10.531 1 93 101 HIS A C 1
ATOM 805 O O . HIS A 1 101 ? 13.828 2.58 9.938 1 93 101 HIS A O 1
ATOM 811 N N . ARG A 1 102 ? 11.883 1.495 10.109 1 96 102 ARG A N 1
ATOM 812 C CA . ARG A 1 102 ? 11.312 2.121 8.922 1 96 102 ARG A CA 1
ATOM 813 C C . ARG A 1 102 ? 11.148 3.623 9.117 1 96 102 ARG A C 1
ATOM 815 O O . ARG A 1 102 ? 11.43 4.414 8.211 1 96 102 ARG A O 1
ATOM 822 N N . LYS A 1 103 ? 10.742 4.02 10.289 1 96.94 103 LYS A N 1
ATOM 823 C CA . LYS A 1 103 ? 10.602 5.438 10.594 1 96.94 103 LYS A CA 1
ATOM 824 C C . LYS A 1 103 ? 11.938 6.164 10.477 1 96.94 103 LYS A C 1
ATOM 826 O O . LYS A 1 103 ? 12 7.266 9.93 1 96.94 103 LYS A O 1
ATOM 831 N N . ASN A 1 104 ? 12.93 5.539 10.961 1 96.75 104 ASN A N 1
ATOM 832 C CA . ASN A 1 104 ? 14.266 6.125 10.883 1 96.75 104 ASN A CA 1
ATOM 833 C C . ASN A 1 104 ? 14.711 6.32 9.438 1 96.75 104 ASN A C 1
ATOM 835 O O . ASN A 1 104 ? 15.305 7.344 9.102 1 96.75 104 ASN A O 1
ATOM 839 N N . LEU A 1 105 ? 14.43 5.34 8.594 1 96.06 105 LEU A N 1
ATOM 840 C CA . LEU A 1 105 ? 14.773 5.43 7.184 1 96.06 105 LEU A CA 1
ATOM 841 C C . LEU A 1 105 ? 14.039 6.586 6.516 1 96.06 105 LEU A C 1
ATOM 843 O O . LEU A 1 105 ? 14.633 7.34 5.742 1 96.06 105 LEU A O 1
ATOM 847 N N . ILE A 1 106 ? 12.797 6.691 6.852 1 97.75 106 ILE A N 1
ATOM 848 C CA . ILE A 1 106 ? 11.969 7.758 6.293 1 97.75 106 ILE A CA 1
ATOM 849 C C . ILE A 1 106 ? 12.523 9.117 6.723 1 97.75 106 ILE A C 1
ATOM 851 O O . ILE A 1 106 ? 12.648 10.031 5.902 1 97.75 106 ILE A O 1
ATOM 855 N N . MET A 1 107 ? 12.898 9.227 7.949 1 97.88 107 MET A N 1
ATOM 856 C CA . MET A 1 107 ? 13.422 10.484 8.469 1 97.88 107 MET A CA 1
ATOM 857 C C . MET A 1 107 ? 14.773 10.812 7.848 1 97.88 107 MET A C 1
ATOM 859 O O . MET A 1 107 ? 15.078 11.977 7.574 1 97.88 107 MET A O 1
ATOM 863 N N . LYS A 1 108 ? 15.578 9.797 7.66 1 97.62 108 LYS A N 1
ATOM 864 C CA . LYS A 1 108 ? 16.844 10 6.98 1 97.62 108 LYS A CA 1
ATOM 865 C C . LYS A 1 108 ? 16.641 10.547 5.57 1 97.62 108 LYS A C 1
ATOM 867 O O . LYS A 1 108 ? 17.359 11.453 5.133 1 97.62 108 LYS A O 1
ATOM 872 N N . ALA A 1 109 ? 15.68 9.984 4.898 1 97.12 109 ALA A N 1
ATOM 873 C CA . ALA A 1 109 ? 15.359 10.453 3.553 1 97.12 109 ALA A CA 1
ATOM 874 C C . ALA A 1 109 ? 14.867 11.898 3.578 1 97.12 109 ALA A C 1
ATOM 876 O O . ALA A 1 109 ? 15.305 12.727 2.771 1 97.12 109 ALA A O 1
ATOM 877 N N . PHE A 1 110 ? 14.016 12.234 4.52 1 98.06 110 PHE A N 1
ATOM 878 C CA . PHE A 1 110 ? 13.492 13.594 4.652 1 98.06 110 PHE A CA 1
ATOM 879 C C . PHE A 1 110 ? 14.625 14.586 4.875 1 98.06 110 PHE A C 1
ATOM 881 O O . PHE A 1 110 ? 14.68 15.633 4.227 1 98.06 110 PHE A O 1
ATOM 888 N N . THR A 1 111 ? 15.445 14.211 5.797 1 97.75 111 THR A N 1
ATOM 889 C CA . THR A 1 111 ? 16.562 15.078 6.152 1 97.75 111 THR A CA 1
ATOM 890 C C . THR A 1 111 ? 17.484 15.297 4.953 1 97.75 111 THR A C 1
ATOM 892 O O . THR A 1 111 ? 17.969 16.406 4.727 1 97.75 111 THR A O 1
ATOM 895 N N . LYS A 1 112 ? 17.703 14.258 4.215 1 96.5 112 LYS A N 1
ATOM 896 C CA . LYS A 1 112 ? 18.547 14.367 3.027 1 96.5 112 LYS A CA 1
ATOM 897 C C . LYS A 1 112 ? 17.906 15.273 1.983 1 96.5 112 LYS A C 1
ATOM 899 O O . LYS A 1 112 ? 18.594 16.047 1.313 1 96.5 112 LYS A O 1
ATOM 904 N N . LEU A 1 113 ? 16.672 15.203 1.821 1 96.19 113 LEU A N 1
ATOM 905 C CA . LEU A 1 113 ? 15.945 15.984 0.815 1 96.19 113 LEU A CA 1
ATOM 906 C C . LEU A 1 113 ? 15.844 17.453 1.227 1 96.19 113 LEU A C 1
ATOM 908 O O . LEU A 1 113 ? 15.828 18.344 0.372 1 96.19 113 LEU A O 1
ATOM 912 N N . ASP A 1 114 ? 15.703 17.609 2.51 1 97.25 114 ASP A N 1
ATOM 913 C CA . ASP A 1 114 ? 15.656 18.969 3.037 1 97.25 114 ASP A CA 1
ATOM 914 C C . ASP A 1 114 ? 17.047 19.609 3.002 1 97.25 114 ASP A C 1
ATOM 916 O O . ASP A 1 114 ? 17.656 19.828 4.051 1 97.25 114 ASP A O 1
ATOM 920 N N . ARG A 1 115 ? 17.422 20.031 1.917 1 95.19 115 ARG A N 1
ATOM 921 C CA . ARG A 1 115 ? 18.781 20.531 1.692 1 95.19 115 ARG A CA 1
ATOM 922 C C . ARG A 1 115 ? 19.047 21.797 2.494 1 95.19 115 ARG A C 1
ATOM 924 O O . ARG A 1 115 ? 20.172 22.031 2.947 1 95.19 115 ARG A O 1
ATOM 931 N N . THR A 1 116 ? 18.062 22.609 2.656 1 95.38 116 THR A N 1
ATOM 932 C CA . THR A 1 116 ? 18.219 23.891 3.348 1 95.38 116 THR A CA 1
ATOM 933 C C . THR A 1 116 ? 18.141 23.688 4.859 1 95.38 116 THR A C 1
ATOM 935 O O . THR A 1 116 ? 18.469 24.609 5.625 1 95.38 116 THR A O 1
ATOM 938 N N . HIS A 1 117 ? 17.641 22.578 5.297 1 95.5 117 HIS A N 1
ATOM 939 C CA . HIS A 1 117 ? 17.5 22.219 6.703 1 95.5 117 HIS A CA 1
ATOM 940 C C . HIS A 1 117 ? 16.531 23.156 7.414 1 95.5 117 HIS A C 1
ATOM 942 O O . HIS A 1 117 ? 16.766 23.562 8.547 1 95.5 117 HIS A O 1
ATOM 948 N N . ASP A 1 118 ? 15.516 23.547 6.742 1 96.81 118 ASP A N 1
ATOM 949 C CA . ASP A 1 118 ? 14.523 24.422 7.348 1 96.81 118 ASP A CA 1
ATOM 950 C C . ASP A 1 118 ? 13.281 23.641 7.77 1 96.81 118 ASP A C 1
ATOM 952 O O . ASP A 1 118 ? 12.273 24.234 8.164 1 96.81 118 ASP A O 1
ATOM 956 N N . GLY A 1 119 ? 13.297 22.344 7.621 1 96.62 119 GLY A N 1
ATOM 957 C CA . GLY A 1 119 ? 12.25 21.5 8.156 1 96.62 119 GLY A CA 1
ATOM 958 C C . GLY A 1 119 ? 11.148 21.203 7.16 1 96.62 119 GLY A C 1
ATOM 959 O O . GLY A 1 119 ? 10.117 20.625 7.516 1 96.62 119 GLY A O 1
ATOM 960 N N . VAL A 1 120 ? 11.32 21.625 5.934 1 96.94 120 VAL A N 1
ATOM 961 C CA . VAL A 1 120 ? 10.336 21.344 4.891 1 96.94 120 VAL A CA 1
ATOM 962 C C . VAL A 1 120 ? 11.055 20.984 3.59 1 96.94 120 VAL A C 1
ATOM 964 O O . VAL A 1 120 ? 12.234 21.281 3.424 1 96.94 120 VAL A O 1
ATOM 967 N N . ILE A 1 121 ? 10.383 20.281 2.711 1 96.75 121 ILE A N 1
ATOM 968 C CA . ILE A 1 121 ? 10.883 20 1.371 1 96.75 121 ILE A CA 1
ATOM 969 C C . ILE A 1 121 ? 10.125 20.844 0.346 1 96.75 121 ILE A C 1
ATOM 971 O O . ILE A 1 121 ? 8.898 20.875 0.348 1 96.75 121 ILE A O 1
ATOM 975 N N . THR A 1 122 ? 10.844 21.547 -0.415 1 96.25 122 THR A N 1
ATOM 976 C CA . THR A 1 122 ? 10.281 22.359 -1.491 1 96.25 122 THR A CA 1
ATOM 977 C C . THR A 1 122 ? 10.758 21.844 -2.852 1 96.25 122 THR A C 1
ATOM 979 O O . THR A 1 122 ? 11.555 20.906 -2.928 1 96.25 122 THR A O 1
ATOM 982 N N . THR A 1 123 ? 10.266 22.5 -3.893 1 94.5 123 THR A N 1
ATOM 983 C CA . THR A 1 123 ? 10.695 22.141 -5.238 1 94.5 123 THR A CA 1
ATOM 984 C C . THR A 1 123 ? 12.195 22.391 -5.414 1 94.5 123 THR A C 1
ATOM 986 O O . THR A 1 123 ? 12.883 21.641 -6.105 1 94.5 123 THR A O 1
ATOM 989 N N . GLU A 1 124 ? 12.641 23.469 -4.805 1 94.25 124 GLU A N 1
ATOM 990 C CA . GLU A 1 124 ? 14.062 23.781 -4.879 1 94.25 124 GLU A CA 1
ATOM 991 C C . GLU A 1 124 ? 14.914 22.672 -4.289 1 94.25 124 GLU A C 1
ATOM 993 O O . GLU A 1 124 ? 15.977 22.344 -4.82 1 94.25 124 GLU A O 1
ATOM 998 N N . ASP A 1 125 ? 14.43 22.047 -3.281 1 95.62 125 ASP A N 1
ATOM 999 C CA . ASP A 1 125 ? 15.148 20.969 -2.621 1 95.62 125 ASP A CA 1
ATOM 1000 C C . ASP A 1 125 ? 15.211 19.734 -3.514 1 95.62 125 ASP A C 1
ATOM 1002 O O . ASP A 1 125 ? 16.094 18.875 -3.342 1 95.62 125 ASP A O 1
ATOM 1006 N N . LEU A 1 126 ? 14.297 19.609 -4.473 1 93.12 126 LEU A N 1
ATOM 1007 C CA . LEU A 1 126 ? 14.164 18.391 -5.27 1 93.12 126 LEU A CA 1
ATOM 1008 C C . LEU A 1 126 ? 14.977 18.484 -6.555 1 93.12 126 LEU A C 1
ATOM 1010 O O . LEU A 1 126 ? 15.109 17.5 -7.281 1 93.12 126 LEU A O 1
ATOM 1014 N N . LYS A 1 127 ? 15.5 19.656 -6.77 1 91 127 LYS A N 1
ATOM 1015 C CA . LYS A 1 127 ? 16.328 19.797 -7.961 1 91 127 LYS A CA 1
ATOM 1016 C C . LYS A 1 127 ? 17.531 18.859 -7.914 1 91 127 LYS A C 1
ATOM 1018 O O . LYS A 1 127 ? 18.266 18.828 -6.922 1 91 127 LYS A O 1
ATOM 1023 N N . GLY A 1 128 ? 17.703 18 -8.945 1 84.88 128 GLY A N 1
ATOM 1024 C CA . GLY A 1 128 ? 18.828 17.062 -9.016 1 84.88 128 GLY A CA 1
ATOM 1025 C C . GLY A 1 128 ? 18.516 15.727 -8.375 1 84.88 128 GLY A C 1
ATOM 1026 O O . GLY A 1 128 ? 19.281 14.781 -8.5 1 84.88 128 GLY A O 1
ATOM 1027 N N . VAL A 1 129 ? 17.438 15.656 -7.672 1 82.56 129 VAL A N 1
ATOM 1028 C CA . VAL A 1 129 ? 17.047 14.422 -7.004 1 82.56 129 VAL A CA 1
ATOM 1029 C C . VAL A 1 129 ? 16.188 13.578 -7.938 1 82.56 129 VAL A C 1
ATOM 1031 O O . VAL A 1 129 ? 16.453 12.391 -8.141 1 82.56 129 VAL A O 1
ATOM 1034 N N . TYR A 1 130 ? 15.164 14.172 -8.398 1 78.62 130 TYR A N 1
ATOM 1035 C CA . TYR A 1 130 ? 14.273 13.539 -9.367 1 78.62 130 TYR A CA 1
ATOM 1036 C C . TYR A 1 130 ? 14.586 14.008 -10.781 1 78.62 130 TYR A C 1
ATOM 1038 O O . TYR A 1 130 ? 14.586 15.211 -11.055 1 78.62 130 TYR A O 1
ATOM 1046 N N . ASN A 1 131 ? 14.938 13.023 -11.555 1 82 131 ASN A N 1
ATOM 1047 C CA . ASN A 1 131 ? 15.219 13.344 -12.953 1 82 131 ASN A CA 1
ATOM 1048 C C . ASN A 1 131 ? 13.938 13.391 -13.781 1 82 131 ASN A C 1
ATOM 1050 O O . ASN A 1 131 ? 13.336 12.352 -14.062 1 82 131 ASN A O 1
ATOM 1054 N N . VAL A 1 132 ? 13.555 14.531 -14.227 1 85.25 132 VAL A N 1
ATOM 1055 C CA . VAL A 1 132 ? 12.281 14.742 -14.906 1 85.25 132 VAL A CA 1
ATOM 1056 C C . VAL A 1 132 ? 12.43 14.406 -16.391 1 85.25 132 VAL A C 1
ATOM 1058 O O . VAL A 1 132 ? 11.445 14.43 -17.141 1 85.25 132 VAL A O 1
ATOM 1061 N N . LYS A 1 133 ? 13.633 14.039 -16.812 1 82.38 133 LYS A N 1
ATOM 1062 C CA . LYS A 1 133 ? 13.938 13.914 -18.234 1 82.38 133 LYS A CA 1
ATOM 1063 C C . LYS A 1 133 ? 13.102 12.82 -18.875 1 82.38 133 LYS A C 1
ATOM 1065 O O . LYS A 1 133 ? 12.844 12.859 -20.078 1 82.38 133 LYS A O 1
ATOM 1070 N N . HIS A 1 134 ? 12.688 11.945 -18.078 1 77.38 134 HIS A N 1
ATOM 1071 C CA . HIS A 1 134 ? 11.938 10.828 -18.656 1 77.38 134 HIS A CA 1
ATOM 1072 C C . HIS A 1 134 ? 10.438 11 -18.438 1 77.38 134 HIS A C 1
ATOM 1074 O O . HIS A 1 134 ? 9.648 10.148 -18.844 1 77.38 134 HIS A O 1
ATOM 1080 N N . HIS A 1 135 ? 10.039 12.062 -17.844 1 81 135 HIS A N 1
ATOM 1081 C CA . HIS A 1 135 ? 8.625 12.336 -17.641 1 81 135 HIS A CA 1
ATOM 1082 C C . HIS A 1 135 ? 7.941 12.719 -18.938 1 81 135 HIS A C 1
ATOM 1084 O O . HIS A 1 135 ? 8.391 13.625 -19.641 1 81 135 HIS A O 1
ATOM 1090 N N . PRO A 1 136 ? 6.898 12.062 -19.203 1 80.88 136 PRO A N 1
ATOM 1091 C CA . PRO A 1 136 ? 6.242 12.281 -20.5 1 80.88 136 PRO A CA 1
ATOM 1092 C C . PRO A 1 136 ? 5.855 13.742 -20.719 1 80.88 136 PRO A C 1
ATOM 1094 O O . PRO A 1 136 ? 6.059 14.281 -21.812 1 80.88 136 PRO A O 1
ATOM 1097 N N . LYS A 1 137 ? 5.293 14.414 -19.766 1 86.69 137 LYS A N 1
ATOM 1098 C CA . LYS A 1 137 ? 4.84 15.789 -19.922 1 86.69 137 LYS A CA 1
ATOM 1099 C C . LYS A 1 137 ? 6.02 16.75 -20.047 1 86.69 137 LYS A C 1
ATOM 1101 O O . LYS A 1 137 ? 5.875 17.859 -20.562 1 86.69 137 LYS A O 1
ATOM 1106 N N . PHE A 1 138 ? 7.121 16.375 -19.547 1 89.44 138 PHE A N 1
ATOM 1107 C CA . PHE A 1 138 ? 8.336 17.172 -19.734 1 89.44 138 PHE A CA 1
ATOM 1108 C C . PHE A 1 138 ? 8.867 17 -21.156 1 89.44 138 PHE A C 1
ATOM 1110 O O . PHE A 1 138 ? 9.25 17.969 -21.797 1 89.44 138 PHE A O 1
ATOM 1117 N N . LEU A 1 139 ? 8.836 15.781 -21.594 1 87.38 139 LEU A N 1
ATOM 1118 C CA . LEU A 1 139 ? 9.344 15.445 -22.922 1 87.38 139 LEU A CA 1
ATOM 1119 C C . LEU A 1 139 ? 8.523 16.125 -24.016 1 87.38 139 LEU A C 1
ATOM 1121 O O . LEU A 1 139 ? 9.07 16.609 -25 1 87.38 139 LEU A O 1
ATOM 1125 N N . ASN A 1 140 ? 7.293 16.234 -23.828 1 91.56 140 ASN A N 1
ATOM 1126 C CA . ASN A 1 140 ? 6.434 16.844 -24.844 1 91.56 140 ASN A CA 1
ATOM 1127 C C . ASN A 1 140 ? 6.336 18.359 -24.672 1 91.56 140 ASN A C 1
ATOM 1129 O O . ASN A 1 140 ? 5.609 19.016 -25.406 1 91.56 140 ASN A O 1
ATOM 1133 N N . GLY A 1 141 ? 6.953 18.859 -23.688 1 90.75 141 GLY A N 1
ATOM 1134 C CA . GLY A 1 141 ? 7.066 20.297 -23.5 1 90.75 141 GLY A CA 1
ATOM 1135 C C . GLY A 1 141 ? 5.891 20.906 -22.75 1 90.75 141 GLY A C 1
ATOM 1136 O O . GLY A 1 141 ? 5.801 22.125 -22.609 1 90.75 141 GLY A O 1
ATOM 1137 N N . GLU A 1 142 ? 5.02 20.047 -22.281 1 93.19 142 GLU A N 1
ATOM 1138 C CA . GLU A 1 142 ? 3.85 20.547 -21.562 1 93.19 142 GLU A CA 1
ATOM 1139 C C . GLU A 1 142 ? 4.234 21.094 -20.188 1 93.19 142 GLU A C 1
ATOM 1141 O O . GLU A 1 142 ? 3.66 22.078 -19.719 1 93.19 142 GLU A O 1
ATOM 1146 N N . PHE A 1 143 ? 5.172 20.453 -19.578 1 92.88 143 PHE A N 1
ATOM 1147 C CA . PHE A 1 143 ? 5.602 20.859 -18.25 1 92.88 143 PHE A CA 1
ATOM 1148 C C . PHE A 1 143 ? 7.051 21.328 -18.266 1 92.88 143 PHE A C 1
ATOM 1150 O O . PHE A 1 143 ? 7.891 20.75 -18.953 1 92.88 143 PHE A O 1
ATOM 1157 N N . SER A 1 144 ? 7.242 22.406 -17.562 1 93.56 144 SER A N 1
ATOM 1158 C CA . SER A 1 144 ? 8.617 22.766 -17.203 1 93.56 144 SER A CA 1
ATOM 1159 C C . SER A 1 144 ? 9.172 21.828 -16.141 1 93.56 144 SER A C 1
ATOM 1161 O O . SER A 1 144 ? 8.438 21.016 -15.578 1 93.56 144 SER A O 1
ATOM 1163 N N . GLU A 1 145 ? 10.422 21.922 -15.938 1 91.88 145 GLU A N 1
ATOM 1164 C CA . GLU A 1 145 ? 11.047 21.141 -14.875 1 91.88 145 GLU A CA 1
ATOM 1165 C C . GLU A 1 145 ? 10.383 21.406 -13.531 1 91.88 145 GLU A C 1
ATOM 1167 O O . GLU A 1 145 ? 10.062 20.484 -12.789 1 91.88 145 GLU A O 1
ATOM 1172 N N . ASP A 1 146 ? 10.102 22.719 -13.281 1 92.69 146 ASP A N 1
ATOM 1173 C CA . ASP A 1 146 ? 9.523 23.109 -12 1 92.69 146 ASP A CA 1
ATOM 1174 C C . ASP A 1 146 ? 8.117 22.531 -11.836 1 92.69 146 ASP A C 1
ATOM 1176 O O . ASP A 1 146 ? 7.723 22.141 -10.734 1 92.69 146 ASP A O 1
ATOM 1180 N N . GLN A 1 147 ? 7.449 22.453 -12.875 1 93.12 147 GLN A N 1
ATOM 1181 C CA . GLN A 1 147 ? 6.094 21.922 -12.828 1 93.12 147 GLN A CA 1
ATOM 1182 C C . GLN A 1 147 ? 6.105 20.422 -12.562 1 93.12 147 GLN A C 1
ATOM 1184 O O . GLN A 1 147 ? 5.262 19.906 -11.828 1 93.12 147 GLN A O 1
ATOM 1189 N N . CYS A 1 148 ? 7.055 19.766 -13.164 1 91.88 148 CYS A N 1
ATOM 1190 C CA . CYS A 1 148 ? 7.199 18.344 -12.914 1 91.88 148 CYS A CA 1
ATOM 1191 C C . CYS A 1 148 ? 7.582 18.078 -11.461 1 91.88 148 CYS A C 1
ATOM 1193 O O . CYS A 1 148 ? 7.031 17.172 -10.828 1 91.88 148 CYS A O 1
ATOM 1195 N N . LEU A 1 149 ? 8.5 18.875 -11 1 92.81 149 LEU A N 1
ATOM 1196 C CA . LEU A 1 149 ? 8.945 18.734 -9.617 1 92.81 149 LEU A CA 1
ATOM 1197 C C . LEU A 1 149 ? 7.812 19.031 -8.648 1 92.81 149 LEU A C 1
ATOM 1199 O O . LEU A 1 149 ? 7.688 18.375 -7.605 1 92.81 149 LEU A O 1
ATOM 1203 N N . ARG A 1 150 ? 7.008 20 -9.016 1 93.69 150 ARG A N 1
ATOM 1204 C CA . ARG A 1 150 ? 5.859 20.344 -8.18 1 93.69 150 ARG A CA 1
ATOM 1205 C C . ARG A 1 150 ? 4.859 19.188 -8.125 1 93.69 150 ARG A C 1
ATOM 1207 O O . ARG A 1 150 ? 4.348 18.859 -7.059 1 93.69 150 ARG A O 1
ATOM 1214 N N . LEU A 1 151 ? 4.621 18.656 -9.25 1 90.75 151 LEU A N 1
ATOM 1215 C CA . LEU A 1 151 ? 3.719 17.516 -9.32 1 90.75 151 LEU A CA 1
ATOM 1216 C C . LEU A 1 151 ? 4.246 16.359 -8.477 1 90.75 151 LEU A C 1
ATOM 1218 O O . LEU A 1 151 ? 3.477 15.695 -7.777 1 90.75 151 LEU A O 1
ATOM 1222 N N . PHE A 1 152 ? 5.527 16.188 -8.594 1 91.25 152 PHE A N 1
ATOM 1223 C CA . PHE A 1 152 ? 6.188 15.156 -7.809 1 91.25 152 PHE A CA 1
ATOM 1224 C C . PHE A 1 152 ? 6.051 15.438 -6.316 1 91.25 152 PHE A C 1
ATOM 1226 O O . PHE A 1 152 ? 5.68 14.555 -5.543 1 91.25 152 PHE A O 1
ATOM 1233 N N . LEU A 1 153 ? 6.281 16.641 -5.938 1 93.44 153 LEU A N 1
ATOM 1234 C CA . LEU A 1 153 ? 6.219 17.062 -4.543 1 93.44 153 LEU A CA 1
ATOM 1235 C C . LEU A 1 153 ? 4.809 16.891 -3.986 1 93.44 153 LEU A C 1
ATOM 1237 O O . LEU A 1 153 ? 4.641 16.5 -2.832 1 93.44 153 LEU A O 1
ATOM 1241 N N . ASP A 1 154 ? 3.883 17.125 -4.766 1 92.12 154 ASP A N 1
ATOM 1242 C CA . ASP A 1 154 ? 2.479 17.062 -4.375 1 92.12 154 ASP A CA 1
ATOM 1243 C C . ASP A 1 154 ? 2.08 15.633 -3.994 1 92.12 154 ASP A C 1
ATOM 1245 O O . ASP A 1 154 ? 1.095 15.43 -3.283 1 92.12 154 ASP A O 1
ATOM 1249 N N . SER A 1 155 ? 2.82 14.688 -4.43 1 88.5 155 SER A N 1
ATOM 1250 C CA . SER A 1 155 ? 2.523 13.289 -4.117 1 88.5 155 SER A CA 1
ATOM 1251 C C . SER A 1 155 ? 2.617 13.031 -2.615 1 88.5 155 SER A C 1
ATOM 1253 O O . SER A 1 155 ? 1.896 12.188 -2.08 1 88.5 155 SER A O 1
ATOM 1255 N N . PHE A 1 156 ? 3.445 13.789 -1.974 1 91.44 156 PHE A N 1
ATOM 1256 C CA . PHE A 1 156 ? 3.695 13.57 -0.554 1 91.44 156 PHE A CA 1
ATOM 1257 C C . PHE A 1 156 ? 2.752 14.406 0.299 1 91.44 156 PHE A C 1
ATOM 1259 O O . PHE A 1 156 ? 2.725 14.273 1.523 1 91.44 156 PHE A O 1
ATOM 1266 N N . ASP A 1 157 ? 2.041 15.242 -0.329 1 87.25 157 ASP A N 1
ATOM 1267 C CA . ASP A 1 157 ? 1.135 16.156 0.363 1 87.25 157 ASP A CA 1
ATOM 1268 C C . ASP A 1 157 ? -0.31 15.672 0.269 1 87.25 157 ASP A C 1
ATOM 1270 O O . ASP A 1 157 ? -0.966 15.852 -0.759 1 87.25 157 ASP A O 1
ATOM 1274 N N . SER A 1 158 ? -0.831 15.062 1.296 1 78.62 158 SER A N 1
ATOM 1275 C CA . SER A 1 158 ? -2.166 14.477 1.278 1 78.62 158 SER A CA 1
ATOM 1276 C C . SER A 1 158 ? -3.223 15.492 1.697 1 78.62 158 SER A C 1
ATOM 1278 O O . SER A 1 158 ? -4.422 15.211 1.647 1 78.62 158 SER A O 1
ATOM 1280 N N . ASP A 1 159 ? -2.805 16.562 2.143 1 80 159 ASP A N 1
ATOM 1281 C CA . ASP A 1 159 ? -3.715 17.578 2.666 1 80 159 ASP A CA 1
ATOM 1282 C C . ASP A 1 159 ? -3.85 18.75 1.695 1 80 159 ASP A C 1
ATOM 1284 O O . ASP A 1 159 ? -4.574 18.656 0.701 1 80 159 ASP A O 1
ATOM 1288 N N . GLN A 1 160 ? -3.105 19.844 2.068 1 79.75 160 GLN A N 1
ATOM 1289 C CA . GLN A 1 160 ? -3.104 21.047 1.252 1 79.75 160 GLN A CA 1
ATOM 1290 C C . GLN A 1 160 ? -1.835 21.141 0.409 1 79.75 160 GLN A C 1
ATOM 1292 O O . GLN A 1 160 ? -0.737 21.312 0.946 1 79.75 160 GLN A O 1
ATOM 1297 N N . LYS A 1 161 ? -2.041 20.938 -0.842 1 88.44 161 LYS A N 1
ATOM 1298 C CA . LYS A 1 161 ? -0.908 20.984 -1.763 1 88.44 161 LYS A CA 1
ATOM 1299 C C . LYS A 1 161 ? -0.385 22.406 -1.92 1 88.44 161 LYS A C 1
ATOM 1301 O O . LYS A 1 161 ? -0.562 23.016 -2.971 1 88.44 161 LYS A O 1
ATOM 1306 N N . ASP A 1 162 ? 0.379 22.922 -0.92 1 92.25 162 ASP A N 1
ATOM 1307 C CA . ASP A 1 162 ? 0.832 24.297 -0.855 1 92.25 162 ASP A CA 1
ATOM 1308 C C . ASP A 1 162 ? 2.281 24.422 -1.317 1 92.25 162 ASP A C 1
ATOM 1310 O O . ASP A 1 162 ? 2.934 25.438 -1.065 1 92.25 162 ASP A O 1
ATOM 1314 N N . GLY A 1 163 ? 2.814 23.422 -1.85 1 93.38 163 GLY A N 1
ATOM 1315 C CA . GLY A 1 163 ? 4.164 23.469 -2.395 1 93.38 163 GLY A CA 1
ATOM 1316 C C . GLY A 1 163 ? 5.234 23.172 -1.36 1 93.38 163 GLY A C 1
ATOM 1317 O O . GLY A 1 163 ? 6.426 23.328 -1.639 1 93.38 163 GLY A O 1
ATOM 1318 N N . VAL A 1 164 ? 4.773 22.812 -0.251 1 95.12 164 VAL A N 1
ATOM 1319 C CA . VAL A 1 164 ? 5.695 22.469 0.827 1 95.12 164 VAL A CA 1
ATOM 1320 C C . VAL A 1 164 ? 5.309 21.125 1.439 1 95.12 164 VAL A C 1
ATOM 1322 O O . VAL A 1 164 ? 4.125 20.828 1.613 1 95.12 164 VAL A O 1
ATOM 1325 N N . VAL A 1 165 ? 6.324 20.25 1.663 1 95.62 165 VAL A N 1
ATOM 1326 C CA . VAL A 1 165 ? 6.082 18.969 2.342 1 95.62 165 VAL A CA 1
ATOM 1327 C C . VAL A 1 165 ? 6.766 18.984 3.707 1 95.62 165 VAL A C 1
ATOM 1329 O O . VAL A 1 165 ? 7.988 19.109 3.795 1 95.62 165 VAL A O 1
ATOM 1332 N N . THR A 1 166 ? 5.902 18.922 4.734 1 95.12 166 THR A N 1
ATOM 1333 C CA . THR A 1 166 ? 6.434 18.859 6.09 1 95.12 166 THR A CA 1
ATOM 1334 C C . THR A 1 166 ? 6.887 17.453 6.434 1 95.12 166 THR A C 1
ATOM 1336 O O . THR A 1 166 ? 6.59 16.5 5.699 1 95.12 166 THR A O 1
ATOM 1339 N N . LYS A 1 167 ? 7.566 17.391 7.562 1 95.19 167 LYS A N 1
ATOM 1340 C CA . LYS A 1 167 ? 8 16.094 8.062 1 95.19 167 LYS A CA 1
ATOM 1341 C C . LYS A 1 167 ? 6.809 15.156 8.273 1 95.19 167 LYS A C 1
ATOM 1343 O O . LYS A 1 167 ? 6.863 13.977 7.902 1 95.19 167 LYS A O 1
ATOM 1348 N N . GLU A 1 168 ? 5.789 15.672 8.797 1 92.56 168 GLU A N 1
ATOM 1349 C CA . GLU A 1 168 ? 4.605 14.875 9.094 1 92.56 168 GLU A CA 1
ATOM 1350 C C . GLU A 1 168 ? 3.92 14.398 7.816 1 92.56 168 GLU A C 1
ATOM 1352 O O . GLU A 1 168 ? 3.459 13.258 7.742 1 92.56 168 GLU A O 1
ATOM 1357 N N . GLU A 1 169 ? 3.832 15.219 6.859 1 92.38 169 GLU A N 1
ATOM 1358 C CA . GLU A 1 169 ? 3.24 14.836 5.578 1 92.38 169 GLU A CA 1
ATOM 1359 C C . GLU A 1 169 ? 4.043 13.727 4.91 1 92.38 169 GLU A C 1
ATOM 1361 O O . GLU A 1 169 ? 3.467 12.797 4.344 1 92.38 169 GLU A O 1
ATOM 1366 N N . PHE A 1 170 ? 5.375 13.883 4.992 1 95.5 170 PHE A N 1
ATOM 1367 C CA . PHE A 1 170 ? 6.266 12.883 4.422 1 95.5 170 PHE A CA 1
ATOM 1368 C C . PHE A 1 170 ? 6.098 11.539 5.129 1 95.5 170 PHE A C 1
ATOM 1370 O O . PHE A 1 170 ? 6.004 10.5 4.477 1 95.5 170 PHE A O 1
ATOM 1377 N N . LEU A 1 171 ? 5.977 11.633 6.406 1 94.56 171 LEU A N 1
ATOM 1378 C CA . LEU A 1 171 ? 5.781 10.43 7.211 1 94.56 171 LEU A CA 1
ATOM 1379 C C . LEU A 1 171 ? 4.438 9.781 6.898 1 94.56 171 LEU A C 1
ATOM 1381 O O . LEU A 1 171 ? 4.34 8.562 6.805 1 94.56 171 LEU A O 1
ATOM 1385 N N . ASN A 1 172 ? 3.453 10.609 6.773 1 91.88 172 ASN A N 1
ATOM 1386 C CA . ASN A 1 172 ? 2.125 10.102 6.441 1 91.88 172 ASN A CA 1
ATOM 1387 C C . ASN A 1 172 ? 2.129 9.352 5.113 1 91.88 172 ASN A C 1
ATOM 1389 O O . ASN A 1 172 ? 1.559 8.266 5.008 1 91.88 172 ASN A O 1
ATOM 1393 N N . TYR A 1 173 ? 2.732 9.883 4.168 1 92.25 173 TYR A N 1
ATOM 1394 C CA . TYR A 1 173 ? 2.805 9.25 2.855 1 92.25 173 TYR A CA 1
ATOM 1395 C C . TYR A 1 173 ? 3.447 7.871 2.947 1 92.25 173 TYR A C 1
ATOM 1397 O O . TYR A 1 173 ? 2.895 6.887 2.453 1 92.25 173 TYR A O 1
ATOM 1405 N N . TYR A 1 174 ? 4.527 7.762 3.646 1 94.75 174 TYR A N 1
ATOM 1406 C CA . TYR A 1 174 ? 5.273 6.508 3.682 1 94.75 174 TYR A CA 1
ATOM 1407 C C . TYR A 1 174 ? 4.609 5.5 4.613 1 94.75 174 TYR A C 1
ATOM 1409 O O . TYR A 1 174 ? 4.875 4.301 4.531 1 94.75 174 TYR A O 1
ATOM 1417 N N . SER A 1 175 ? 3.775 5.977 5.531 1 92.5 175 SER A N 1
ATOM 1418 C CA . SER A 1 175 ? 3.012 5.016 6.316 1 92.5 175 SER A CA 1
ATOM 1419 C C . SER A 1 175 ? 2.107 4.168 5.43 1 92.5 175 SER A C 1
ATOM 1421 O O . SER A 1 175 ? 1.919 2.977 5.684 1 92.5 175 SER A O 1
ATOM 1423 N N . GLY A 1 176 ? 1.566 4.801 4.441 1 88.69 176 GLY A N 1
ATOM 1424 C CA . GLY A 1 176 ? 0.776 4.074 3.459 1 88.69 176 GLY A CA 1
ATOM 1425 C C . GLY A 1 176 ? 1.602 3.123 2.615 1 88.69 176 GLY A C 1
ATOM 1426 O O . GLY A 1 176 ? 1.217 1.97 2.414 1 88.69 176 GLY A O 1
ATOM 1427 N N . VAL A 1 177 ? 2.707 3.625 2.133 1 91.25 177 VAL A N 1
ATOM 1428 C CA . VAL A 1 177 ? 3.594 2.801 1.317 1 91.25 177 VAL A CA 1
ATOM 1429 C C . VAL A 1 177 ? 4.102 1.619 2.141 1 91.25 177 VAL A C 1
ATOM 1431 O O . VAL A 1 177 ? 4.074 0.475 1.682 1 91.25 177 VAL A O 1
ATOM 1434 N N . SER A 1 178 ? 4.531 1.951 3.361 1 92.56 178 SER A N 1
ATOM 1435 C CA . SER A 1 178 ? 5.066 0.955 4.285 1 92.56 178 SER A CA 1
ATOM 1436 C C . SER A 1 178 ? 4.062 -0.167 4.527 1 92.56 178 SER A C 1
ATOM 1438 O O . SER A 1 178 ? 4.441 -1.338 4.613 1 92.56 178 SER A O 1
ATOM 1440 N N . ALA A 1 179 ? 2.834 0.135 4.605 1 87.31 179 ALA A N 1
ATOM 1441 C CA . ALA A 1 179 ? 1.786 -0.831 4.926 1 87.31 179 ALA A CA 1
ATOM 1442 C C . ALA A 1 179 ? 1.642 -1.87 3.816 1 87.31 179 ALA A C 1
ATOM 1444 O O . ALA A 1 179 ? 1.207 -2.996 4.066 1 87.31 179 ALA A O 1
ATOM 1445 N N . SER A 1 180 ? 2.018 -1.527 2.623 1 85.75 180 SER A N 1
ATOM 1446 C CA . SER A 1 180 ? 1.876 -2.438 1.49 1 85.75 180 SER A CA 1
ATOM 1447 C C . SER A 1 180 ? 3.139 -3.27 1.289 1 85.75 180 SER A C 1
ATOM 1449 O O . SER A 1 180 ? 3.172 -4.16 0.437 1 85.75 180 SER A O 1
ATOM 1451 N N . ILE A 1 181 ? 4.141 -2.961 2.082 1 89.44 181 ILE A N 1
ATOM 1452 C CA . ILE A 1 181 ? 5.414 -3.66 1.986 1 89.44 181 ILE A CA 1
ATOM 1453 C C . ILE A 1 181 ? 5.637 -4.504 3.238 1 89.44 181 ILE A C 1
ATOM 1455 O O . ILE A 1 181 ? 5.898 -3.969 4.32 1 89.44 181 ILE A O 1
ATOM 1459 N N . ASP A 1 182 ? 5.645 -5.75 3.105 1 83.5 182 ASP A N 1
ATOM 1460 C CA . ASP A 1 182 ? 5.688 -6.645 4.258 1 83.5 182 ASP A CA 1
ATOM 1461 C C . ASP A 1 182 ? 7.125 -6.895 4.707 1 83.5 182 ASP A C 1
ATOM 1463 O O . ASP A 1 182 ? 7.363 -7.316 5.84 1 83.5 182 ASP A O 1
ATOM 1467 N N . SER A 1 183 ? 8.016 -6.629 3.846 1 87.56 183 SER A N 1
ATOM 1468 C CA . SER A 1 183 ? 9.406 -6.941 4.141 1 87.56 183 SER A CA 1
ATOM 1469 C C . SER A 1 183 ? 10.18 -5.691 4.562 1 87.56 183 SER A C 1
ATOM 1471 O O . SER A 1 183 ? 10.367 -4.773 3.762 1 87.56 183 SER A O 1
ATOM 1473 N N . ASP A 1 184 ? 10.695 -5.781 5.77 1 89.06 184 ASP A N 1
ATOM 1474 C CA . ASP A 1 184 ? 11.547 -4.68 6.211 1 89.06 184 ASP A CA 1
ATOM 1475 C C . ASP A 1 184 ? 12.781 -4.551 5.324 1 89.06 184 ASP A C 1
ATOM 1477 O O . ASP A 1 184 ? 13.242 -3.441 5.051 1 89.06 184 ASP A O 1
ATOM 1481 N N . ALA A 1 185 ? 13.266 -5.691 4.918 1 86.06 185 ALA A N 1
ATOM 1482 C CA . ALA A 1 185 ? 14.469 -5.707 4.086 1 86.06 185 ALA A CA 1
ATOM 1483 C C . ALA A 1 185 ? 14.211 -5.023 2.744 1 86.06 185 ALA A C 1
ATOM 1485 O O . ALA A 1 185 ? 15.047 -4.242 2.275 1 86.06 185 ALA A O 1
ATOM 1486 N N . TYR A 1 186 ? 13.117 -5.32 2.215 1 88.44 186 TYR A N 1
ATOM 1487 C CA . TYR A 1 186 ? 12.836 -4.676 0.937 1 88.44 186 TYR A CA 1
ATOM 1488 C C . TYR A 1 186 ? 12.539 -3.191 1.126 1 88.44 186 TYR A C 1
ATOM 1490 O O . TYR A 1 186 ? 12.945 -2.361 0.309 1 88.44 186 TYR A O 1
ATOM 1498 N N . PHE A 1 187 ? 11.766 -2.875 2.182 1 93.5 187 PHE A N 1
ATOM 1499 C CA . PHE A 1 187 ? 11.508 -1.465 2.439 1 93.5 187 PHE A CA 1
ATOM 1500 C C . PHE A 1 187 ? 12.812 -0.689 2.572 1 93.5 187 PHE A C 1
ATOM 1502 O O . PHE A 1 187 ? 12.945 0.414 2.037 1 93.5 187 PHE A O 1
ATOM 1509 N N . ASP A 1 188 ? 13.695 -1.267 3.244 1 92.69 188 ASP A N 1
ATOM 1510 C CA . ASP A 1 188 ? 15.008 -0.664 3.422 1 92.69 188 ASP A CA 1
ATOM 1511 C C . ASP A 1 188 ? 15.711 -0.464 2.08 1 92.69 188 ASP A C 1
ATOM 1513 O O . ASP A 1 188 ? 16.141 0.644 1.76 1 92.69 188 ASP A O 1
ATOM 1517 N N . LEU A 1 189 ? 15.758 -1.503 1.241 1 89.25 189 LEU A N 1
ATOM 1518 C CA . LEU A 1 189 ? 16.359 -1.429 -0.085 1 89.25 189 LEU A CA 1
ATOM 1519 C C . LEU A 1 189 ? 15.727 -0.316 -0.911 1 89.25 189 LEU A C 1
ATOM 1521 O O . LEU A 1 189 ? 16.438 0.494 -1.517 1 89.25 189 LEU A O 1
ATOM 1525 N N . MET A 1 190 ? 14.461 -0.265 -0.909 1 92.88 190 MET A N 1
ATOM 1526 C CA . MET A 1 190 ? 13.719 0.701 -1.71 1 92.88 190 MET A CA 1
ATOM 1527 C C . MET A 1 190 ? 14.039 2.129 -1.278 1 92.88 190 MET A C 1
ATOM 1529 O O . MET A 1 190 ? 14.375 2.971 -2.111 1 92.88 190 MET A O 1
ATOM 1533 N N . MET A 1 191 ? 14.008 2.371 0.045 1 94.56 191 MET A N 1
ATOM 1534 C CA . MET A 1 191 ? 14.25 3.715 0.564 1 94.56 191 MET A CA 1
ATOM 1535 C C . MET A 1 191 ? 15.688 4.152 0.302 1 94.56 191 MET A C 1
ATOM 1537 O O . MET A 1 191 ? 15.922 5.262 -0.174 1 94.56 191 MET A O 1
ATOM 1541 N N . ARG A 1 192 ? 16.578 3.281 0.571 1 92.62 192 ARG A N 1
ATOM 1542 C CA . ARG A 1 192 ? 18 3.629 0.406 1 92.62 192 ARG A CA 1
ATOM 1543 C C . ARG A 1 192 ? 18.328 3.85 -1.064 1 92.62 192 ARG A C 1
ATOM 1545 O O . ARG A 1 192 ? 19.094 4.754 -1.401 1 92.62 192 ARG A O 1
ATOM 1552 N N . SER A 1 193 ? 17.781 3.02 -1.886 1 91 193 SER A N 1
ATOM 1553 C CA . SER A 1 193 ? 18.078 3.139 -3.311 1 91 193 SER A CA 1
ATOM 1554 C C . SER A 1 193 ? 17.391 4.355 -3.918 1 91 193 SER A C 1
ATOM 1556 O O . SER A 1 193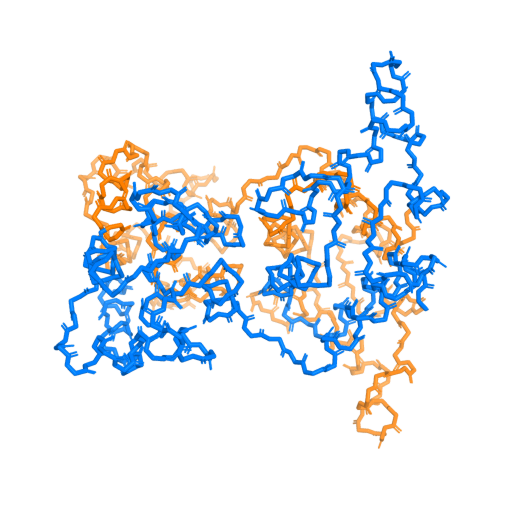 ? 18 5.105 -4.684 1 91 193 SER A O 1
ATOM 1558 N N . ALA A 1 194 ? 16.172 4.594 -3.605 1 91.5 194 ALA A N 1
ATOM 1559 C CA . ALA A 1 194 ? 15.398 5.688 -4.191 1 91.5 194 ALA A CA 1
ATOM 1560 C C . ALA A 1 194 ? 16 7.043 -3.824 1 91.5 194 ALA A C 1
ATOM 1562 O O . ALA A 1 194 ? 16.078 7.945 -4.66 1 91.5 194 ALA A O 1
ATOM 1563 N N . TRP A 1 195 ? 16.438 7.113 -2.568 1 94.06 195 TRP A N 1
ATOM 1564 C CA . TRP A 1 195 ? 16.875 8.422 -2.098 1 94.06 195 TRP A CA 1
ATOM 1565 C C . TRP A 1 195 ? 18.391 8.453 -1.898 1 94.06 195 TRP A C 1
ATOM 1567 O O . TRP A 1 195 ? 18.922 9.414 -1.346 1 94.06 195 TRP A O 1
ATOM 1577 N N . LYS A 1 196 ? 19.031 7.348 -2.324 1 90.25 196 LYS A N 1
ATOM 1578 C CA . LYS A 1 196 ? 20.484 7.25 -2.275 1 90.25 196 LYS A CA 1
ATOM 1579 C C . LYS A 1 196 ? 21.016 7.535 -0.871 1 90.25 196 LYS A C 1
ATOM 1581 O O . LYS A 1 196 ? 21.891 8.383 -0.689 1 90.25 196 LYS A O 1
ATOM 1586 N N . LEU A 1 197 ? 20.469 6.895 0.047 1 91.25 197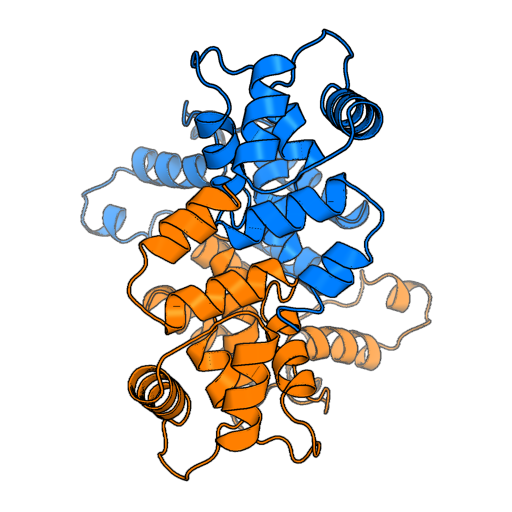 LEU A N 1
ATOM 1587 C CA . LEU A 1 197 ? 20.828 7.082 1.445 1 91.25 197 LEU A CA 1
ATOM 1588 C C . LEU A 1 197 ? 22.141 6.367 1.764 1 91.25 197 LEU A C 1
ATOM 1590 O O . LEU A 1 197 ? 22.469 5.355 1.14 1 91.25 197 LEU A O 1
ATOM 1594 N N . MET B 1 1 ? -20.406 6.125 6.949 1 17.19 1 MET B N 1
ATOM 1595 C CA . MET B 1 1 ? -19.25 5.992 6.07 1 17.19 1 MET B CA 1
ATOM 1596 C C . MET B 1 1 ? -18.844 4.527 5.93 1 17.19 1 MET B C 1
ATOM 1598 O O . MET B 1 1 ? -18.156 4.164 4.977 1 17.19 1 MET B O 1
ATOM 1602 N N . MET B 1 2 ? -19.312 3.709 6.898 1 23.52 2 MET B N 1
ATOM 1603 C CA . MET B 1 2 ? -20.047 2.453 7.016 1 23.52 2 MET B CA 1
ATOM 1604 C C . MET B 1 2 ? -21.328 2.49 6.195 1 23.52 2 MET B C 1
ATOM 1606 O O . MET B 1 2 ? -21.672 1.517 5.52 1 23.52 2 MET B O 1
ATOM 1610 N N . ALA B 1 3 ? -21.766 3.838 6.234 1 26.42 3 ALA B N 1
ATOM 1611 C CA . ALA B 1 3 ? -23 4.141 5.523 1 26.42 3 ALA B CA 1
ATOM 1612 C C . ALA B 1 3 ? -22.719 4.574 4.086 1 26.42 3 ALA B C 1
ATOM 1614 O O . ALA B 1 3 ? -23.453 4.203 3.164 1 26.42 3 ALA B O 1
ATOM 1615 N N . LYS B 1 4 ? -21.359 5.109 3.869 1 27.28 4 LYS B N 1
ATOM 1616 C CA . LYS B 1 4 ? -21.078 5.559 2.508 1 27.28 4 LYS B CA 1
ATOM 1617 C C . LYS B 1 4 ? -20.312 4.492 1.722 1 27.28 4 LYS B C 1
ATOM 1619 O O . LYS B 1 4 ? -20.391 4.461 0.49 1 27.28 4 LYS B O 1
ATOM 1624 N N . ALA B 1 5 ? -19.469 3.564 2.25 1 32.69 5 ALA B N 1
ATOM 1625 C CA . ALA B 1 5 ? -19.125 2.27 1.664 1 32.69 5 ALA B CA 1
ATOM 1626 C C . ALA B 1 5 ? -20.359 1.381 1.538 1 32.69 5 ALA B C 1
ATOM 1628 O O . ALA B 1 5 ? -20.547 0.704 0.523 1 32.69 5 ALA B O 1
ATOM 1629 N N . SER B 1 6 ? -21.109 1.396 2.461 1 34.25 6 SER B N 1
ATOM 1630 C CA . SER B 1 6 ? -22.469 0.897 2.369 1 34.25 6 SER B CA 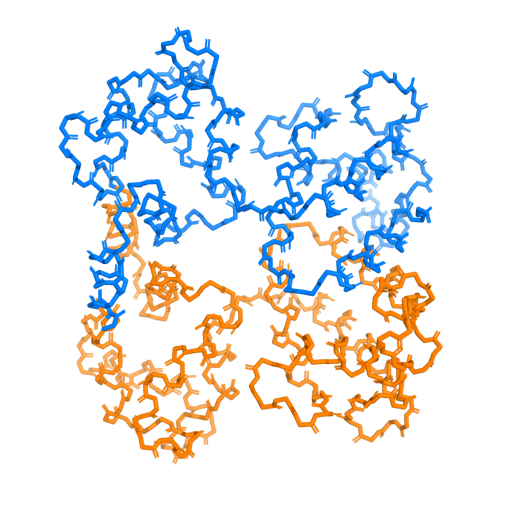1
ATOM 1631 C C . SER B 1 6 ? -23.312 1.754 1.426 1 34.25 6 SER B C 1
ATOM 1633 O O . SER B 1 6 ? -24.094 1.228 0.632 1 34.25 6 SER B O 1
ATOM 1635 N N . GLN B 1 7 ? -23.016 3.012 1.527 1 34.72 7 GLN B N 1
ATOM 1636 C CA . GLN B 1 7 ? -23.734 3.91 0.626 1 34.72 7 GLN B CA 1
ATOM 1637 C C . GLN B 1 7 ? -23.047 3.99 -0.732 1 34.72 7 GLN B C 1
ATOM 1639 O O . GLN B 1 7 ? -23.703 4.02 -1.771 1 34.72 7 GLN B O 1
ATOM 1644 N N . LYS B 1 8 ? -21.656 4.059 -0.802 1 38.97 8 LYS B N 1
ATOM 1645 C CA . LYS B 1 8 ? -21 3.824 -2.082 1 38.97 8 LYS B CA 1
ATOM 1646 C C . LYS B 1 8 ? -21.016 2.342 -2.443 1 38.97 8 LYS B C 1
ATOM 1648 O O . LYS B 1 8 ? -20.969 1.984 -3.623 1 38.97 8 LYS B O 1
ATOM 1653 N N . LEU B 1 9 ? -20.906 1.449 -1.478 1 43.66 9 LEU B N 1
ATOM 1654 C CA . LEU B 1 9 ? -21.375 0.087 -1.714 1 43.66 9 LEU B CA 1
ATOM 1655 C C . LEU B 1 9 ? -22.781 0.086 -2.289 1 43.66 9 LEU B C 1
ATOM 1657 O O . LEU B 1 9 ? -23.125 -0.771 -3.109 1 43.66 9 LEU B O 1
ATOM 1661 N N . LYS B 1 10 ? -23.453 1.016 -1.696 1 44.84 10 LYS B N 1
ATOM 1662 C CA . LYS B 1 10 ? -24.812 1.116 -2.221 1 44.84 10 LYS B CA 1
ATOM 1663 C C . LYS B 1 10 ? -24.812 1.649 -3.65 1 44.84 10 LYS B C 1
ATOM 1665 O O . LYS B 1 10 ? -25.703 1.311 -4.445 1 44.84 10 LYS B O 1
ATOM 1670 N N . GLY B 1 11 ? -23.688 2.5 -3.918 1 48.84 11 GLY B N 1
ATOM 1671 C CA . GLY B 1 11 ? -23.75 3.076 -5.25 1 48.84 11 GLY B CA 1
ATOM 1672 C C . GLY B 1 11 ? -22.938 2.316 -6.273 1 48.84 11 GLY B C 1
ATOM 1673 O O . GLY B 1 11 ? -22.969 2.631 -7.465 1 48.84 11 GLY B O 1
ATOM 1674 N N . THR B 1 12 ? -21.844 1.655 -5.738 1 57.84 12 THR B N 1
ATOM 1675 C CA . THR B 1 12 ? -21.125 1.009 -6.832 1 57.84 12 THR B CA 1
ATOM 1676 C C . THR B 1 12 ? -21.922 -0.177 -7.375 1 57.84 12 THR B C 1
ATOM 1678 O O . THR B 1 12 ? -22.297 -1.071 -6.617 1 57.84 12 THR B O 1
ATOM 1681 N N . SER B 1 13 ? -22.25 -0 -8.461 1 68.5 13 SER B N 1
ATOM 1682 C CA . SER B 1 13 ? -23.078 -0.976 -9.156 1 68.5 13 SER B CA 1
ATOM 1683 C C . SER B 1 13 ? -22.266 -2.203 -9.562 1 68.5 13 SER B C 1
ATOM 1685 O O . SER B 1 13 ? -22.828 -3.273 -9.797 1 68.5 13 SER B O 1
ATOM 1687 N N . ASP B 1 14 ? -20.906 -2.176 -9.367 1 87.31 14 ASP B N 1
ATOM 1688 C CA . ASP B 1 14 ? -20.188 -3.34 -9.875 1 87.31 14 ASP B CA 1
ATOM 1689 C C . ASP B 1 14 ? -19.891 -4.332 -8.75 1 87.31 14 ASP B C 1
ATOM 1691 O O . ASP B 1 14 ? -19.219 -3.994 -7.777 1 87.31 14 ASP B O 1
ATOM 1695 N N . PRO B 1 15 ? -20.438 -5.516 -8.859 1 90.06 15 PRO B N 1
ATOM 1696 C CA . PRO B 1 15 ? -20.25 -6.535 -7.824 1 90.06 15 PRO B CA 1
ATOM 1697 C C . PRO B 1 15 ? -18.781 -6.77 -7.484 1 90.06 15 PRO B C 1
ATOM 1699 O O . PRO B 1 15 ? -18.453 -7.066 -6.336 1 90.06 15 PRO B O 1
ATOM 1702 N N . LEU B 1 16 ? -17.938 -6.676 -8.469 1 90.56 16 LEU B N 1
ATOM 1703 C CA . LEU B 1 16 ? -16.516 -6.875 -8.227 1 90.56 16 LEU B CA 1
ATOM 1704 C C . LEU B 1 16 ? -15.961 -5.781 -7.32 1 90.56 16 LEU B C 1
ATOM 1706 O O . LEU B 1 16 ? -15.188 -6.066 -6.398 1 90.56 16 LEU B O 1
ATOM 1710 N N . GLU B 1 17 ? -16.375 -4.594 -7.594 1 85.69 17 GLU B N 1
ATOM 1711 C CA . GLU B 1 17 ? -15.93 -3.475 -6.77 1 85.69 17 GLU B CA 1
ATOM 1712 C C . GLU B 1 17 ? -16.469 -3.594 -5.34 1 85.69 17 GLU B C 1
ATOM 1714 O O . GLU B 1 17 ? -15.758 -3.279 -4.383 1 85.69 17 GLU B O 1
ATOM 1719 N N . ARG B 1 18 ? -17.625 -4.051 -5.242 1 85.56 18 ARG B N 1
ATOM 1720 C CA . ARG B 1 18 ? -18.203 -4.262 -3.918 1 85.56 18 ARG B CA 1
ATOM 1721 C C . ARG B 1 18 ? -17.438 -5.336 -3.15 1 85.56 18 ARG B C 1
ATOM 1723 O O . ARG B 1 18 ? -17.203 -5.195 -1.948 1 85.56 18 ARG B O 1
ATOM 1730 N N . LEU B 1 19 ? -17.094 -6.387 -3.873 1 89.31 19 LEU B N 1
ATOM 1731 C CA . LEU B 1 19 ? -16.328 -7.461 -3.25 1 89.31 19 LEU B CA 1
ATOM 1732 C C . LEU B 1 19 ? -14.961 -6.961 -2.789 1 89.31 19 LEU B C 1
ATOM 1734 O O . LEU B 1 19 ? -14.516 -7.293 -1.691 1 89.31 19 LEU B O 1
ATOM 1738 N N . ARG B 1 20 ? -14.328 -6.137 -3.584 1 85.31 20 ARG B N 1
ATOM 1739 C CA . ARG B 1 20 ? -13.023 -5.586 -3.229 1 85.31 20 ARG B CA 1
ATOM 1740 C C . ARG B 1 20 ? -13.109 -4.758 -1.949 1 85.31 20 ARG B C 1
ATOM 1742 O O . ARG B 1 20 ? -12.266 -4.887 -1.062 1 85.31 20 ARG B O 1
ATOM 1749 N N . LEU B 1 21 ? -14.148 -3.977 -1.869 1 78.56 21 LEU B N 1
ATOM 1750 C CA . LEU B 1 21 ? -14.344 -3.117 -0.708 1 78.56 21 LEU B CA 1
ATOM 1751 C C . LEU B 1 21 ? -14.617 -3.947 0.542 1 78.56 21 LEU B C 1
ATOM 1753 O O . LEU B 1 21 ? -14.125 -3.627 1.625 1 78.56 21 LEU B O 1
ATOM 1757 N N . GLN B 1 22 ? -15.359 -4.996 0.318 1 80.81 22 GLN B N 1
ATOM 1758 C CA . GLN B 1 22 ? -15.664 -5.879 1.438 1 80.81 22 GLN B CA 1
ATOM 1759 C C . GLN B 1 22 ? -14.406 -6.586 1.937 1 80.81 22 GLN B C 1
ATOM 1761 O O . GLN B 1 22 ? -14.242 -6.809 3.139 1 80.81 22 GLN B O 1
ATOM 1766 N N . CYS B 1 23 ? -13.57 -6.965 0.958 1 81.88 23 CYS B N 1
ATOM 1767 C CA . CYS B 1 23 ? -12.312 -7.598 1.339 1 81.88 23 CYS B CA 1
ATOM 1768 C C . CYS B 1 23 ? -11.477 -6.664 2.205 1 81.88 23 CYS B C 1
ATOM 1770 O O . CYS B 1 23 ? -10.906 -7.09 3.213 1 81.88 23 CYS B O 1
ATOM 1772 N N . LEU B 1 24 ? -11.438 -5.484 1.871 1 73.62 24 LEU B N 1
ATOM 1773 C CA . LEU B 1 24 ? -10.664 -4.492 2.613 1 73.62 24 LEU B CA 1
ATOM 1774 C C . LEU B 1 24 ? -11.227 -4.312 4.02 1 73.62 24 LEU B C 1
ATOM 1776 O O . LEU B 1 24 ? -10.461 -4.223 4.988 1 73.62 24 LEU B O 1
ATOM 1780 N N . SER B 1 25 ? -12.508 -4.371 4.117 1 71.06 25 SER B N 1
ATOM 1781 C CA . SER B 1 25 ? -13.18 -4.164 5.398 1 71.06 25 SER B CA 1
ATOM 1782 C C . SER B 1 25 ? -12.914 -5.324 6.355 1 71.06 25 SER B C 1
ATOM 1784 O O . SER B 1 25 ? -12.977 -5.156 7.574 1 71.06 25 SER B O 1
ATOM 1786 N N . ARG B 1 26 ? -12.547 -6.418 5.785 1 70.94 26 ARG B N 1
ATOM 1787 C CA . ARG B 1 26 ? -12.336 -7.605 6.609 1 70.94 26 ARG B CA 1
ATOM 1788 C C . ARG B 1 26 ? -10.852 -7.84 6.859 1 70.94 26 ARG B C 1
ATOM 1790 O O . ARG B 1 26 ? -10.453 -8.922 7.305 1 70.94 26 ARG B O 1
ATOM 1797 N N . GLY B 1 27 ? -10.094 -6.895 6.508 1 63.78 27 GLY B N 1
ATOM 1798 C CA . GLY B 1 27 ? -8.68 -6.984 6.828 1 63.78 27 GLY B CA 1
ATOM 1799 C C . GLY B 1 27 ? -7.852 -7.594 5.711 1 63.78 27 GLY B C 1
ATOM 1800 O O . GLY B 1 27 ? -6.656 -7.836 5.883 1 63.78 27 GLY B O 1
ATOM 1801 N N . ALA B 1 28 ? -8.578 -8.047 4.805 1 60.22 28 ALA B N 1
ATOM 1802 C CA . ALA B 1 28 ? -7.816 -8.523 3.656 1 60.22 28 ALA B CA 1
ATOM 1803 C C . ALA B 1 28 ? -7.195 -7.363 2.889 1 60.22 28 ALA B C 1
ATOM 1805 O O . ALA B 1 28 ? -7.602 -7.07 1.76 1 60.22 28 ALA B O 1
ATOM 1806 N N . SER B 1 29 ? -6.34 -6.691 3.678 1 66.88 29 SER B N 1
ATOM 1807 C CA . SER B 1 29 ? -5.652 -5.562 3.059 1 66.88 29 SER B CA 1
ATOM 1808 C C . SER B 1 29 ? -4.387 -6.012 2.336 1 66.88 29 SER B C 1
ATOM 1810 O O . SER B 1 29 ? -3.65 -6.863 2.836 1 66.88 29 SER B O 1
ATOM 1812 N N . GLY B 1 30 ? -4.402 -5.605 1.086 1 75.69 30 GLY B N 1
ATOM 1813 C CA . GLY B 1 30 ? -3.223 -5.949 0.308 1 75.69 30 GLY B CA 1
ATOM 1814 C C . GLY B 1 30 ? -3.262 -7.359 -0.244 1 75.69 30 GLY B C 1
ATOM 1815 O O . GLY B 1 30 ? -4.266 -8.062 -0.103 1 75.69 30 GLY B O 1
ATOM 1816 N N . ILE B 1 31 ? -2.236 -7.766 -0.827 1 82.44 31 ILE B N 1
ATOM 1817 C CA . ILE B 1 31 ? -2.15 -9.031 -1.552 1 82.44 31 ILE B CA 1
ATOM 1818 C C . ILE B 1 31 ? -2.166 -10.195 -0.563 1 82.44 31 ILE B C 1
ATOM 1820 O O . ILE B 1 31 ? -2.781 -11.234 -0.824 1 82.44 31 ILE B O 1
ATOM 1824 N N . LYS B 1 32 ? -1.557 -10.094 0.528 1 82.69 32 LYS B N 1
ATOM 1825 C CA . LYS B 1 32 ? -1.535 -11.148 1.539 1 82.69 32 LYS B CA 1
ATOM 1826 C C . LYS B 1 32 ? -2.93 -11.391 2.113 1 82.69 32 LYS B C 1
ATOM 1828 O O . LYS B 1 32 ? -3.309 -12.531 2.377 1 82.69 32 LYS B O 1
ATOM 1833 N N . GLY B 1 33 ? -3.594 -10.273 2.357 1 84.38 33 GLY B N 1
ATOM 1834 C CA . GLY B 1 33 ? -4.973 -10.398 2.805 1 84.38 33 GLY B CA 1
ATOM 1835 C C . GLY B 1 33 ? -5.852 -11.148 1.819 1 84.38 33 GLY B C 1
ATOM 1836 O O . GLY B 1 33 ? -6.66 -11.992 2.215 1 84.38 33 GLY B O 1
ATOM 1837 N N . LEU B 1 34 ? -5.668 -10.836 0.6 1 88.56 34 LEU B N 1
ATOM 1838 C CA . LEU B 1 34 ? -6.434 -11.523 -0.432 1 88.56 34 LEU B CA 1
ATOM 1839 C C . LEU B 1 34 ? -6.066 -13.008 -0.481 1 88.56 34 LEU B C 1
ATOM 1841 O O . LEU B 1 34 ? -6.938 -13.859 -0.67 1 88.56 34 LEU B O 1
ATOM 1845 N N . ALA B 1 35 ? -4.805 -13.258 -0.35 1 88.88 35 ALA B N 1
ATOM 1846 C CA . ALA B 1 35 ? -4.348 -14.648 -0.321 1 88.88 35 ALA B CA 1
ATOM 1847 C C . ALA B 1 35 ? -5 -15.414 0.828 1 88.88 35 ALA B C 1
ATOM 1849 O O . ALA B 1 35 ? -5.41 -16.562 0.66 1 88.88 35 ALA B O 1
ATOM 1850 N N . ARG B 1 36 ? -5.062 -14.836 1.929 1 87.69 36 ARG B N 1
ATOM 1851 C CA . ARG B 1 36 ? -5.715 -15.445 3.082 1 87.69 36 ARG B CA 1
ATOM 1852 C C . ARG B 1 36 ? -7.191 -15.703 2.805 1 87.69 36 ARG B C 1
ATOM 1854 O O . ARG B 1 36 ? -7.73 -16.75 3.189 1 87.69 36 ARG B O 1
ATOM 1861 N N . MET B 1 37 ? -7.805 -14.773 2.25 1 88.88 37 MET B N 1
ATOM 1862 C CA . MET B 1 37 ? -9.203 -14.938 1.878 1 88.88 37 MET B CA 1
ATOM 1863 C C . MET B 1 37 ? -9.391 -16.141 0.962 1 88.88 37 MET B C 1
ATOM 1865 O O . MET B 1 37 ? -10.336 -16.922 1.13 1 88.88 37 MET B O 1
ATOM 1869 N N . PHE B 1 38 ? -8.555 -16.281 -0.011 1 93.5 38 PHE B N 1
ATOM 1870 C CA . PHE B 1 38 ? -8.609 -17.422 -0.916 1 93.5 38 PHE B CA 1
ATOM 1871 C C . PHE B 1 38 ? -8.586 -18.734 -0.136 1 93.5 38 PHE B C 1
ATOM 1873 O O . PHE B 1 38 ? -9.367 -19.641 -0.411 1 93.5 38 PHE B O 1
ATOM 1880 N N . LYS B 1 39 ? -7.652 -18.75 0.812 1 91.25 39 LYS B N 1
ATOM 1881 C CA . LYS B 1 39 ? -7.484 -19.969 1.6 1 91.25 39 LYS B CA 1
ATOM 1882 C C . LYS B 1 39 ? -8.727 -20.266 2.434 1 91.25 39 LYS B C 1
ATOM 1884 O O . LYS B 1 39 ? -9.102 -21.422 2.621 1 91.25 39 LYS B O 1
ATOM 1889 N N . ILE B 1 40 ? -9.359 -19.234 2.902 1 90.25 40 ILE B N 1
ATOM 1890 C CA . ILE B 1 40 ? -10.562 -19.375 3.715 1 90.25 40 ILE B CA 1
ATOM 1891 C C . ILE B 1 40 ? -11.703 -19.891 2.852 1 90.25 40 ILE B C 1
ATOM 1893 O O . ILE B 1 40 ? -12.492 -20.734 3.293 1 90.25 40 ILE B O 1
ATOM 1897 N N . ILE B 1 41 ? -11.789 -19.453 1.666 1 93.56 41 ILE B N 1
ATOM 1898 C CA . ILE B 1 41 ? -12.867 -19.844 0.762 1 93.56 41 ILE B CA 1
ATOM 1899 C C . ILE B 1 41 ? -12.641 -21.25 0.245 1 93.56 41 ILE B C 1
ATOM 1901 O O . ILE B 1 41 ? -13.586 -22.016 0.052 1 93.56 41 ILE B O 1
ATOM 1905 N N . ASP B 1 42 ? -11.359 -21.484 0.007 1 94.56 42 ASP B N 1
ATOM 1906 C CA . ASP B 1 42 ? -10.992 -22.812 -0.482 1 94.56 42 ASP B CA 1
ATOM 1907 C C . ASP B 1 42 ? -11.156 -23.859 0.613 1 94.56 42 ASP B C 1
ATOM 1909 O O . ASP B 1 42 ? -10.164 -24.375 1.143 1 94.56 42 ASP B O 1
ATOM 1913 N N . ASP B 1 43 ? -12.297 -24.328 0.782 1 90.5 43 ASP B N 1
ATOM 1914 C CA . ASP B 1 43 ? -12.695 -25.172 1.905 1 90.5 43 ASP B CA 1
ATOM 1915 C C . ASP B 1 43 ? -11.969 -26.516 1.869 1 90.5 43 ASP B C 1
ATOM 1917 O O . ASP B 1 43 ? -11.594 -27.062 2.912 1 90.5 43 ASP B O 1
ATOM 1921 N N . ASP B 1 44 ? -11.836 -27.109 0.748 1 91.88 44 ASP B N 1
ATOM 1922 C CA . ASP B 1 44 ? -11.266 -28.453 0.673 1 91.88 44 ASP B CA 1
ATOM 1923 C C . ASP B 1 44 ? -9.758 -28.406 0.438 1 91.88 44 ASP B C 1
ATOM 1925 O O . ASP B 1 44 ? -9.117 -29.438 0.23 1 91.88 44 ASP B O 1
ATOM 1929 N N . LEU B 1 45 ? -9.156 -27.219 0.305 1 89.75 45 LEU B N 1
ATOM 1930 C CA . LEU B 1 45 ? -7.719 -26.969 0.291 1 89.75 45 LEU B CA 1
ATOM 1931 C C . LEU B 1 45 ? -7.066 -27.578 -0.94 1 89.75 45 LEU B C 1
ATOM 1933 O O . LEU B 1 45 ? -5.961 -28.125 -0.855 1 89.75 45 LEU B O 1
ATOM 1937 N N . ASN B 1 46 ? -7.863 -27.609 -2.021 1 92.19 46 ASN B N 1
ATOM 1938 C CA . ASN B 1 46 ? -7.293 -28.141 -3.25 1 92.19 46 ASN B CA 1
ATOM 1939 C C . ASN B 1 46 ? -6.746 -27.047 -4.152 1 92.19 46 ASN B C 1
ATOM 1941 O O . ASN B 1 46 ? -6.516 -27.266 -5.34 1 92.19 46 ASN B O 1
ATOM 1945 N N . ARG B 1 47 ? -6.652 -25.781 -3.709 1 91 47 ARG B N 1
ATOM 1946 C CA . ARG B 1 47 ? -6.059 -24.609 -4.348 1 91 47 ARG B CA 1
ATOM 1947 C C . ARG B 1 47 ? -6.926 -24.109 -5.5 1 91 47 ARG B C 1
ATOM 1949 O O . ARG B 1 47 ? -6.426 -23.469 -6.422 1 91 47 ARG B O 1
ATOM 1956 N N . ARG B 1 48 ? -8.148 -24.516 -5.434 1 95.44 48 ARG B N 1
ATOM 1957 C CA . ARG B 1 48 ? -9.156 -24.047 -6.383 1 95.44 48 ARG B CA 1
ATOM 1958 C C . ARG B 1 48 ? -10.477 -23.766 -5.684 1 95.44 48 ARG B C 1
ATOM 1960 O O . ARG B 1 48 ? -10.797 -24.391 -4.672 1 95.44 48 ARG B O 1
ATOM 1967 N N . ILE B 1 49 ? -11.148 -22.812 -6.219 1 97.38 49 ILE B N 1
ATOM 1968 C CA . ILE B 1 49 ? -12.469 -22.453 -5.699 1 97.38 49 ILE B CA 1
ATOM 1969 C C . ILE B 1 49 ? -13.539 -22.797 -6.727 1 97.38 49 ILE B C 1
ATOM 1971 O O . ILE B 1 49 ? -13.555 -22.25 -7.828 1 97.38 49 ILE B O 1
ATOM 1975 N N . ASP B 1 50 ? -14.281 -23.766 -6.379 1 97.5 50 ASP B N 1
ATOM 1976 C CA . ASP B 1 50 ? -15.406 -24.047 -7.266 1 97.5 50 ASP B CA 1
ATOM 1977 C C . ASP B 1 50 ? -16.578 -23.094 -7.008 1 97.5 50 ASP B C 1
ATOM 1979 O O . ASP B 1 50 ? -16.5 -22.234 -6.133 1 97.5 50 ASP B O 1
ATOM 1983 N N . TYR B 1 51 ? -17.656 -23.25 -7.828 1 96.94 51 TYR B N 1
ATOM 1984 C CA . TYR B 1 51 ? -18.75 -22.281 -7.766 1 96.94 51 TYR B CA 1
ATOM 1985 C C . TYR B 1 51 ? -19.438 -22.328 -6.406 1 96.94 51 TYR B C 1
ATOM 1987 O O . TYR B 1 51 ? -19.844 -21.281 -5.879 1 96.94 51 TYR B O 1
ATOM 1995 N N . SER B 1 52 ? -19.625 -23.469 -5.891 1 96.62 52 SER B N 1
ATOM 1996 C CA . SER B 1 52 ? -20.266 -23.609 -4.59 1 96.62 52 SER B CA 1
ATOM 1997 C C . SER B 1 52 ? -19.453 -22.922 -3.496 1 96.62 52 SER B C 1
ATOM 1999 O O . SER B 1 52 ? -20.016 -22.203 -2.656 1 96.62 52 SER B O 1
ATOM 2001 N N . GLU B 1 53 ? -18.188 -23.125 -3.475 1 97.38 53 GLU B N 1
ATOM 2002 C CA . GLU B 1 53 ? -17.297 -22.469 -2.527 1 97.38 53 GLU B CA 1
ATOM 2003 C C . GLU B 1 53 ? -17.312 -20.953 -2.721 1 97.38 53 GLU B C 1
ATOM 2005 O O . GLU B 1 53 ? -17.312 -20.203 -1.747 1 97.38 53 GLU B O 1
ATOM 2010 N N . PHE B 1 54 ? -17.281 -20.656 -3.984 1 97.12 54 PHE B N 1
ATOM 2011 C CA . PHE B 1 54 ? -17.297 -19.25 -4.344 1 97.12 54 PHE B CA 1
ATOM 2012 C C . PHE B 1 54 ? -18.547 -18.562 -3.789 1 97.12 54 PHE B C 1
ATOM 2014 O O . PHE B 1 54 ? -18.453 -17.516 -3.141 1 97.12 54 PHE B O 1
ATOM 2021 N N . LYS B 1 55 ? -19.641 -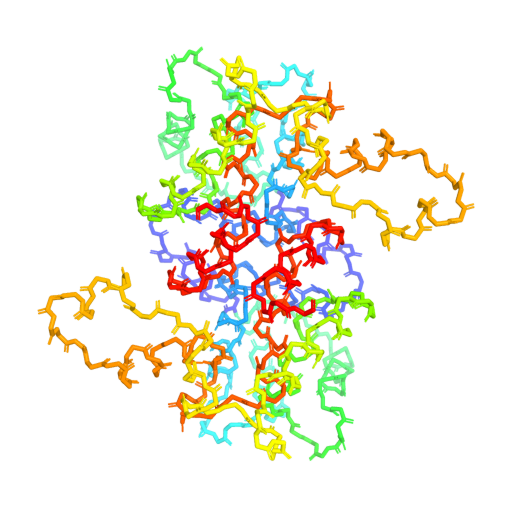19.125 -4.012 1 96.12 55 LYS B N 1
ATOM 2022 C CA . LYS B 1 55 ? -20.922 -18.609 -3.543 1 96.12 55 LYS B CA 1
ATOM 2023 C C . LYS B 1 55 ? -20.938 -18.469 -2.023 1 96.12 55 LYS B C 1
ATOM 2025 O O . LYS B 1 55 ? -21.297 -17.406 -1.497 1 96.12 55 LYS B O 1
ATOM 2030 N N . LYS B 1 56 ? -20.516 -19.438 -1.383 1 95.06 56 LYS B N 1
ATOM 2031 C CA . LYS B 1 56 ? -20.469 -19.438 0.076 1 95.06 56 LYS B CA 1
ATOM 2032 C C . LYS B 1 56 ? -19.5 -18.375 0.589 1 95.06 56 LYS B C 1
ATOM 2034 O O . LYS B 1 56 ? -19.828 -17.641 1.525 1 95.06 56 LYS B O 1
ATOM 2039 N N . GLY B 1 57 ? -18.359 -18.344 -0.008 1 93.44 57 GLY B N 1
ATOM 2040 C CA . GLY B 1 57 ? -17.328 -17.391 0.403 1 93.44 57 GLY B CA 1
ATOM 2041 C C . GLY B 1 57 ? -17.766 -15.945 0.261 1 93.44 57 GLY B C 1
ATOM 2042 O O . GLY B 1 57 ? -17.594 -15.148 1.186 1 93.44 57 GLY B O 1
ATOM 2043 N N . ILE B 1 58 ? -18.375 -15.633 -0.869 1 92.56 58 ILE B N 1
ATOM 2044 C CA . ILE B 1 58 ? -18.812 -14.266 -1.146 1 92.56 58 ILE B CA 1
ATOM 2045 C C . ILE B 1 58 ? -19.906 -13.875 -0.16 1 92.56 58 ILE B C 1
ATOM 2047 O O . ILE B 1 58 ? -19.922 -12.75 0.342 1 92.56 58 ILE B O 1
ATOM 2051 N N . HIS B 1 59 ? -20.766 -14.766 0.122 1 91.19 59 HIS B N 1
ATOM 2052 C CA . HIS B 1 59 ? -21.812 -14.539 1.11 1 91.19 59 HIS B CA 1
ATOM 2053 C C . HIS B 1 59 ? -21.219 -14.297 2.496 1 91.19 59 HIS B C 1
ATOM 2055 O O . HIS B 1 59 ? -21.625 -13.375 3.197 1 91.19 59 HIS B O 1
ATOM 2061 N N . ASP B 1 60 ? -20.281 -15.148 2.834 1 88.06 60 ASP B N 1
ATOM 2062 C CA . ASP B 1 60 ? -19.641 -15.039 4.145 1 88.06 60 ASP B CA 1
ATOM 2063 C C . ASP B 1 60 ? -18.922 -13.703 4.297 1 88.06 60 ASP B C 1
ATOM 2065 O O . ASP B 1 60 ? -18.766 -13.195 5.41 1 88.06 60 ASP B O 1
ATOM 2069 N N . TYR B 1 61 ? -18.516 -13.211 3.195 1 84.19 61 TYR B N 1
ATOM 2070 C CA . TYR B 1 61 ? -17.812 -11.93 3.232 1 84.19 61 TYR B CA 1
ATOM 2071 C C . TYR B 1 61 ? -18.797 -10.773 3.184 1 84.19 61 TYR B C 1
ATOM 2073 O O . TYR B 1 61 ? -18.391 -9.609 3.08 1 84.19 61 TYR B O 1
ATOM 2081 N N . GLY B 1 62 ? -20.078 -11.102 3.123 1 82.06 62 GLY B N 1
ATOM 2082 C CA . GLY B 1 62 ? -21.094 -10.086 3.342 1 82.06 62 GLY B CA 1
ATOM 2083 C C . GLY B 1 62 ? -21.703 -9.57 2.055 1 82.06 62 GLY B C 1
ATOM 2084 O O . GLY B 1 62 ? -22.391 -8.539 2.057 1 82.06 62 GLY B O 1
ATOM 2085 N N . LEU B 1 63 ? -21.391 -10.148 0.993 1 86.81 63 LEU B N 1
ATOM 2086 C CA . LEU B 1 63 ? -21.984 -9.727 -0.272 1 86.81 63 LEU B CA 1
ATOM 2087 C C . LEU B 1 63 ? -23.156 -10.625 -0.648 1 86.81 63 LEU B C 1
ATOM 2089 O O . LEU B 1 63 ? -22.984 -11.836 -0.805 1 86.81 63 LEU B O 1
ATOM 2093 N N . SER B 1 64 ? -24.25 -10.031 -0.62 1 89.25 64 SER B N 1
ATOM 2094 C CA . SER B 1 64 ? -25.438 -10.734 -1.086 1 89.25 64 SER B CA 1
ATOM 2095 C C . SER B 1 64 ? -25.781 -10.367 -2.527 1 89.25 64 SER B C 1
ATOM 2097 O O . SER B 1 64 ? -26.219 -9.242 -2.799 1 89.25 64 SER B O 1
ATOM 2099 N N . LEU B 1 65 ? -25.516 -11.227 -3.391 1 91.75 65 LEU B N 1
ATOM 2100 C CA . LEU B 1 65 ? -25.75 -11.008 -4.812 1 91.75 65 LEU B CA 1
ATOM 2101 C C . LEU B 1 65 ? -26.828 -11.953 -5.336 1 91.75 65 LEU B C 1
ATOM 2103 O O . LEU B 1 65 ? -26.984 -13.07 -4.832 1 91.75 65 LEU B O 1
ATOM 2107 N N . GLU B 1 66 ? -27.531 -11.367 -6.309 1 93.06 66 GLU B N 1
ATOM 2108 C CA . GLU B 1 66 ? -28.438 -12.258 -7.031 1 93.06 66 GLU B CA 1
ATOM 2109 C C . GLU B 1 66 ? -27.656 -13.32 -7.805 1 93.06 66 GLU B C 1
ATOM 2111 O O . GLU B 1 66 ? -26.484 -13.133 -8.117 1 93.06 66 GLU B O 1
ATOM 2116 N N . GLN B 1 67 ? -28.406 -14.422 -8.125 1 93.62 67 GLN B N 1
ATOM 2117 C CA . GLN B 1 67 ? -27.766 -15.578 -8.75 1 93.62 67 GLN B CA 1
ATOM 2118 C C . GLN B 1 67 ? -27.078 -15.188 -10.055 1 93.62 67 GLN B C 1
ATOM 2120 O O . GLN B 1 67 ? -25.969 -15.641 -10.336 1 93.62 67 GLN B O 1
ATOM 2125 N N . ASP B 1 68 ? -27.719 -14.398 -10.812 1 94.25 68 ASP B N 1
ATOM 2126 C CA . ASP B 1 68 ? -27.141 -13.992 -12.094 1 94.25 68 ASP B CA 1
ATOM 2127 C C . ASP B 1 68 ? -25.891 -13.148 -11.891 1 94.25 68 ASP B C 1
ATOM 2129 O O . ASP B 1 68 ? -24.906 -13.305 -12.625 1 94.25 68 ASP B O 1
ATOM 2133 N N . GLN B 1 69 ? -25.953 -12.281 -10.891 1 93.94 69 GLN B N 1
ATOM 2134 C CA . GLN B 1 69 ? -24.797 -11.453 -10.57 1 93.94 69 GLN B CA 1
ATOM 2135 C C . GLN B 1 69 ? -23.625 -12.297 -10.062 1 93.94 69 GLN B C 1
ATOM 2137 O O . GLN B 1 69 ? -22.469 -12.055 -10.414 1 93.94 69 GLN B O 1
ATOM 2142 N N . LEU B 1 70 ? -23.984 -13.266 -9.312 1 95.38 70 LEU B N 1
ATOM 2143 C CA . LEU B 1 70 ? -22.969 -14.148 -8.75 1 95.38 70 LEU B CA 1
ATOM 2144 C C . LEU B 1 70 ? -22.297 -14.969 -9.852 1 95.38 70 LEU B C 1
ATOM 2146 O O . LEU B 1 70 ? -21.078 -15.148 -9.844 1 95.38 70 LEU B O 1
ATOM 2150 N N . GLN B 1 71 ? -23.094 -15.469 -10.727 1 95.75 71 GLN B N 1
ATOM 2151 C CA . GLN B 1 71 ? -22.547 -16.234 -11.844 1 95.75 71 GLN B CA 1
ATOM 2152 C C . GLN B 1 71 ? -21.656 -15.375 -12.727 1 95.75 71 GLN B C 1
ATOM 2154 O O . GLN B 1 71 ? -20.594 -15.828 -13.18 1 95.75 71 GLN B O 1
ATOM 2159 N N . ASP B 1 72 ? -22.109 -14.172 -12.938 1 95.69 72 ASP B N 1
ATOM 2160 C CA . ASP B 1 72 ? -21.312 -13.242 -13.719 1 95.69 72 ASP B CA 1
ATOM 2161 C C . ASP B 1 72 ? -19.969 -12.961 -13.039 1 95.69 72 ASP B C 1
ATOM 2163 O O . ASP B 1 72 ? -18.922 -12.945 -13.688 1 95.69 72 ASP B O 1
ATOM 2167 N N . LEU B 1 73 ? -20.031 -12.734 -11.773 1 96.12 73 LEU B N 1
ATOM 2168 C CA . LEU B 1 73 ? -18.812 -12.477 -11 1 96.12 73 LEU B CA 1
ATOM 2169 C C . LEU B 1 73 ? -17.891 -13.688 -11.047 1 96.12 73 LEU B C 1
ATOM 2171 O O . LEU B 1 73 ? -16.672 -13.531 -11.258 1 96.12 73 LEU B O 1
ATOM 2175 N N . PHE B 1 74 ? -18.453 -14.867 -10.914 1 97.38 74 PHE B N 1
ATOM 2176 C CA . PHE B 1 74 ? -17.672 -16.109 -10.969 1 97.38 74 PHE B CA 1
ATOM 2177 C C . PHE B 1 74 ? -16.969 -16.25 -12.32 1 97.38 74 PHE B C 1
ATOM 2179 O O . PHE B 1 74 ? -15.797 -16.609 -12.383 1 97.38 74 PHE B O 1
ATOM 2186 N N . THR B 1 75 ? -17.688 -15.953 -13.32 1 97 75 THR B N 1
ATOM 2187 C CA . THR B 1 75 ? -17.156 -16.062 -14.672 1 97 75 THR B CA 1
ATOM 2188 C C . THR B 1 75 ? -16.016 -15.07 -14.883 1 97 75 THR B C 1
ATOM 2190 O O . THR B 1 75 ? -15.055 -15.375 -15.594 1 97 75 THR B O 1
ATOM 2193 N N . ARG B 1 76 ? -16.109 -13.953 -14.25 1 95.62 76 ARG B N 1
ATOM 2194 C CA . ARG B 1 76 ? -15.055 -12.945 -14.352 1 95.62 76 ARG B CA 1
ATOM 2195 C C . ARG B 1 76 ? -13.773 -13.422 -13.664 1 95.62 76 ARG B C 1
ATOM 2197 O O . ARG B 1 76 ? -12.672 -13.078 -14.094 1 95.62 76 ARG B O 1
ATOM 2204 N N . PHE B 1 77 ? -13.984 -14.172 -12.633 1 97 77 PHE B N 1
ATOM 2205 C CA . PHE B 1 77 ? -12.836 -14.711 -11.922 1 97 77 PHE B CA 1
ATOM 2206 C C . PHE B 1 77 ? -12.211 -15.867 -12.695 1 97 77 PHE B C 1
ATOM 2208 O O . PHE B 1 77 ? -10.984 -15.992 -12.742 1 97 77 PHE B O 1
ATOM 2215 N N . ASP B 1 78 ? -13.109 -16.719 -13.227 1 97.44 78 ASP B N 1
ATOM 2216 C CA . ASP B 1 78 ? -12.672 -17.906 -13.945 1 97.44 78 ASP B CA 1
ATOM 2217 C C . ASP B 1 78 ? -12.281 -17.562 -15.383 1 97.44 78 ASP B C 1
ATOM 2219 O O . ASP B 1 78 ? -12.953 -17.969 -16.328 1 97.44 78 ASP B O 1
ATOM 2223 N N . LYS B 1 79 ? -11.188 -17.031 -15.594 1 94.12 79 LYS B N 1
ATOM 2224 C CA . LYS B 1 79 ? -10.773 -16.422 -16.859 1 94.12 79 LYS B CA 1
ATOM 2225 C C . LYS B 1 79 ? -10.617 -17.484 -17.938 1 94.12 79 LYS B C 1
ATOM 2227 O O . LYS B 1 79 ? -10.875 -17.219 -19.109 1 94.12 79 LYS B O 1
ATOM 2232 N N . ASP B 1 80 ? -10.117 -18.625 -17.594 1 94.94 80 ASP B N 1
ATOM 2233 C CA . ASP B 1 80 ? -9.914 -19.641 -18.625 1 94.94 80 ASP B CA 1
ATOM 2234 C C . ASP B 1 80 ? -11.172 -20.484 -18.828 1 94.94 80 ASP B C 1
ATOM 2236 O O . ASP B 1 80 ? -11.195 -21.391 -19.656 1 94.94 80 ASP B O 1
ATOM 2240 N N . GLY B 1 81 ? -12.18 -20.375 -17.984 1 95.38 81 GLY B N 1
ATOM 2241 C CA . GLY B 1 81 ? -13.492 -20.969 -18.172 1 95.38 81 GLY B CA 1
ATOM 2242 C C . GLY B 1 81 ? -13.531 -22.453 -17.844 1 95.38 81 GLY B C 1
ATOM 2243 O O . GLY B 1 81 ? -14.375 -23.188 -18.359 1 95.38 81 GLY B O 1
ATOM 2244 N N . ASN B 1 82 ? -12.633 -22.891 -17.031 1 96.62 82 ASN B N 1
ATOM 2245 C CA . ASN B 1 82 ? -12.594 -24.328 -16.766 1 96.62 82 ASN B CA 1
ATOM 2246 C C . ASN B 1 82 ? -13.484 -24.703 -15.578 1 96.62 82 ASN B C 1
ATOM 2248 O O . ASN B 1 82 ? -13.453 -25.844 -15.102 1 96.62 82 ASN B O 1
ATOM 2252 N N . GLY B 1 83 ? -14.188 -23.734 -15 1 96.62 83 GLY B N 1
ATOM 2253 C CA . GLY B 1 83 ? -15.211 -24.031 -14 1 96.62 83 GLY B CA 1
ATOM 2254 C C . GLY B 1 83 ? -14.719 -23.859 -12.578 1 96.62 83 GLY B C 1
ATOM 2255 O O . GLY B 1 83 ? -15.484 -24.047 -11.625 1 96.62 83 GLY B O 1
ATOM 2256 N N . VAL B 1 84 ? -13.445 -23.547 -12.391 1 97.5 84 VAL B N 1
ATOM 2257 C CA . VAL B 1 84 ? -12.891 -23.281 -11.062 1 97.5 84 VAL B CA 1
ATOM 2258 C C . VAL B 1 84 ? -12.031 -22.031 -11.102 1 97.5 84 VAL B C 1
ATOM 2260 O O . VAL B 1 84 ? -11.562 -21.625 -12.164 1 97.5 84 VAL B O 1
ATOM 2263 N N . VAL B 1 85 ? -11.898 -21.344 -9.992 1 97.38 85 VAL B N 1
ATOM 2264 C CA . VAL B 1 85 ? -11.031 -20.188 -9.844 1 97.38 85 VAL B CA 1
ATOM 2265 C C . VAL B 1 85 ? -9.75 -20.578 -9.109 1 97.38 85 VAL B C 1
ATOM 2267 O O . VAL B 1 85 ? -9.789 -20.984 -7.945 1 97.38 85 VAL B O 1
ATOM 2270 N N . ASP B 1 86 ? -8.672 -20.453 -9.82 1 94.94 86 ASP B N 1
ATOM 2271 C CA . ASP B 1 86 ? -7.414 -20.766 -9.141 1 94.94 86 ASP B CA 1
ATOM 2272 C C . ASP B 1 86 ? -6.875 -19.547 -8.398 1 94.94 86 ASP B C 1
ATOM 2274 O O . ASP B 1 86 ? -7.496 -18.484 -8.406 1 94.94 86 ASP B O 1
ATOM 2278 N N . PHE B 1 87 ? -5.777 -19.766 -7.773 1 92.62 87 PHE B N 1
ATOM 2279 C CA . PHE B 1 87 ? -5.199 -18.75 -6.895 1 92.62 87 PHE B CA 1
ATOM 2280 C C . PHE B 1 87 ? -4.855 -17.484 -7.672 1 92.62 87 PHE B C 1
ATOM 2282 O O . PHE B 1 87 ? -5.203 -16.375 -7.258 1 92.62 87 PHE B O 1
ATOM 2289 N N . ASP B 1 88 ? -4.234 -17.656 -8.781 1 90 88 ASP B N 1
ATOM 2290 C CA . ASP B 1 88 ? -3.818 -16.516 -9.578 1 90 88 ASP B CA 1
ATOM 2291 C C . ASP B 1 88 ? -5.027 -15.758 -10.141 1 90 88 ASP B C 1
ATOM 2293 O O . ASP B 1 88 ? -5.039 -14.531 -10.164 1 90 88 ASP B O 1
ATOM 2297 N N . GLU B 1 89 ? -6.016 -16.5 -10.57 1 93.81 89 GLU B N 1
ATOM 2298 C CA . GLU B 1 89 ? -7.25 -15.875 -11.055 1 93.81 89 GLU B CA 1
ATOM 2299 C C . GLU B 1 89 ? -7.918 -15.055 -9.953 1 93.81 89 GLU B C 1
ATOM 2301 O O . GLU B 1 89 ? -8.43 -13.961 -10.219 1 93.81 89 GLU B O 1
ATOM 2306 N N . PHE B 1 90 ? -7.871 -15.633 -8.812 1 95.31 90 PHE B N 1
ATOM 2307 C CA . PHE B 1 90 ? -8.477 -14.961 -7.672 1 95.31 90 PHE B CA 1
ATOM 2308 C C . PHE B 1 90 ? -7.781 -13.633 -7.391 1 95.31 90 PHE B C 1
ATOM 2310 O O . PHE B 1 90 ? -8.43 -12.594 -7.309 1 95.31 90 PHE B O 1
ATOM 2317 N N . LEU B 1 91 ? -6.488 -13.625 -7.344 1 92.06 91 LEU B N 1
ATOM 2318 C CA . LEU B 1 91 ? -5.711 -12.438 -7.008 1 92.06 91 LEU B CA 1
ATOM 2319 C C . LEU B 1 91 ? -5.797 -11.398 -8.125 1 92.06 91 LEU B C 1
ATOM 2321 O O . LEU B 1 91 ? -5.98 -10.211 -7.859 1 92.06 91 LEU B O 1
ATOM 2325 N N . THR B 1 92 ? -5.727 -11.867 -9.281 1 91.31 92 THR B N 1
ATOM 2326 C CA . THR B 1 92 ? -5.719 -10.977 -10.43 1 91.31 92 THR B CA 1
ATOM 2327 C C . THR B 1 92 ? -7.047 -10.234 -10.547 1 91.31 92 THR B C 1
ATOM 2329 O O . THR B 1 92 ? -7.078 -9.07 -10.953 1 91.31 92 THR B O 1
ATOM 2332 N N . SER B 1 93 ? -8.078 -10.859 -10.148 1 92.5 93 SER B N 1
ATOM 2333 C CA . SER B 1 93 ? -9.398 -10.242 -10.258 1 92.5 93 SER B CA 1
ATOM 2334 C C . SER B 1 93 ? -9.609 -9.195 -9.172 1 92.5 93 SER B C 1
ATOM 2336 O O . SER B 1 93 ? -10.344 -8.227 -9.375 1 92.5 93 SER B O 1
ATOM 2338 N N . LEU B 1 94 ? -8.938 -9.398 -8.125 1 90.75 94 LEU B N 1
ATOM 2339 C CA . LEU B 1 94 ? -9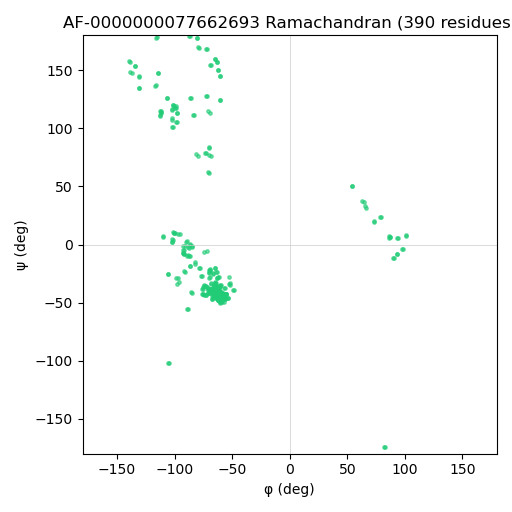.242 -8.547 -6.977 1 90.75 94 LEU B CA 1
ATOM 2340 C C . LEU B 1 94 ? -8.148 -7.504 -6.77 1 90.75 94 LEU B C 1
ATOM 2342 O O . LEU B 1 94 ? -8.375 -6.484 -6.117 1 90.75 94 LEU B O 1
ATOM 2346 N N . ARG B 1 95 ? -6.926 -7.836 -7.258 1 87.94 95 ARG B N 1
ATOM 2347 C CA . ARG B 1 95 ? -5.836 -6.91 -6.977 1 87.94 95 ARG B CA 1
ATOM 2348 C C . ARG B 1 95 ? -6.098 -5.543 -7.602 1 87.94 95 ARG B C 1
ATOM 2350 O O . ARG B 1 95 ? -6.785 -5.445 -8.625 1 87.94 95 ARG B O 1
ATOM 2357 N N . PRO B 1 96 ? -5.574 -4.52 -6.965 1 83.75 96 PRO B N 1
ATOM 2358 C CA . PRO B 1 96 ? -5.773 -3.18 -7.516 1 83.75 96 PRO B CA 1
ATOM 2359 C C . PRO B 1 96 ? -5.191 -3.027 -8.922 1 83.75 96 PRO B C 1
ATOM 2361 O O . PRO B 1 96 ? -4.156 -3.623 -9.227 1 83.75 96 PRO B O 1
ATOM 2364 N N . PRO B 1 97 ? -5.875 -2.254 -9.672 1 87.69 97 PRO B N 1
ATOM 2365 C CA . PRO B 1 97 ? -5.371 -2.041 -11.031 1 87.69 97 PRO B CA 1
ATOM 2366 C C . PRO B 1 97 ? -4.074 -1.233 -11.062 1 87.69 97 PRO B C 1
ATOM 2368 O O . PRO B 1 97 ? -3.787 -0.484 -10.125 1 87.69 97 PRO B O 1
ATOM 2371 N N . MET B 1 98 ? -3.277 -1.413 -12.102 1 92.5 98 MET B N 1
ATOM 2372 C CA . MET B 1 98 ? -2.033 -0.694 -12.359 1 92.5 98 MET B CA 1
ATOM 2373 C C . MET B 1 98 ? -1.99 -0.173 -13.789 1 92.5 98 MET B C 1
ATOM 2375 O O . MET B 1 98 ? -2.506 -0.818 -14.703 1 92.5 98 MET B O 1
ATOM 2379 N N . SER B 1 99 ? -1.397 1.008 -13.984 1 93.31 99 SER B N 1
ATOM 2380 C CA . SER B 1 99 ? -1.194 1.496 -15.344 1 93.31 99 SER B CA 1
ATOM 2381 C C . SER B 1 99 ? -0.268 0.573 -16.125 1 93.31 99 SER B C 1
ATOM 2383 O O . SER B 1 99 ? 0.499 -0.192 -15.539 1 93.31 99 SER B O 1
ATOM 2385 N N . GLN B 1 100 ? -0.41 0.652 -17.469 1 94.62 100 GLN B N 1
ATOM 2386 C CA . GLN B 1 100 ? 0.473 -0.142 -18.312 1 94.62 100 GLN B CA 1
ATOM 2387 C C . GLN B 1 100 ? 1.935 0.232 -18.094 1 94.62 100 GLN B C 1
ATOM 2389 O O . GLN B 1 100 ? 2.814 -0.63 -18.125 1 94.62 100 GLN B O 1
ATOM 2394 N N . HIS B 1 101 ? 2.162 1.513 -17.844 1 93 101 HIS B N 1
ATOM 2395 C CA . HIS B 1 101 ? 3.521 1.972 -17.594 1 93 101 HIS B CA 1
ATOM 2396 C C . HIS B 1 101 ? 4.109 1.284 -16.359 1 93 101 HIS B C 1
ATOM 2398 O O . HIS B 1 101 ? 5.242 0.8 -16.391 1 93 101 HIS B O 1
ATOM 2404 N N . ARG B 1 102 ? 3.357 1.211 -15.266 1 96 102 ARG B N 1
ATOM 2405 C CA . ARG B 1 102 ? 3.83 0.562 -14.047 1 96 102 ARG B CA 1
ATOM 2406 C C . ARG B 1 102 ? 4.047 -0.931 -14.266 1 96 102 ARG B C 1
ATOM 2408 O O . ARG B 1 102 ? 5.035 -1.497 -13.797 1 96 102 ARG B O 1
ATOM 2415 N N . LYS B 1 103 ? 3.178 -1.546 -15.008 1 96.94 103 LYS B N 1
ATOM 2416 C CA . LYS B 1 103 ? 3.328 -2.965 -15.312 1 96.94 103 LYS B CA 1
ATOM 2417 C C . LYS B 1 103 ? 4.617 -3.227 -16.094 1 96.94 103 LYS B C 1
ATOM 2419 O O . LYS B 1 103 ? 5.332 -4.191 -15.805 1 96.94 103 LYS B O 1
ATOM 2424 N N . ASN B 1 104 ? 4.867 -2.379 -17 1 96.75 104 ASN B N 1
ATOM 2425 C CA . ASN B 1 104 ? 6.09 -2.516 -17.797 1 96.75 104 ASN B CA 1
ATOM 2426 C C . ASN B 1 104 ? 7.336 -2.414 -16.922 1 96.75 104 ASN B C 1
ATOM 2428 O O . ASN B 1 104 ? 8.297 -3.162 -17.109 1 96.75 104 ASN B O 1
ATOM 2432 N N . LEU B 1 105 ? 7.34 -1.48 -15.969 1 96 105 LEU B N 1
ATOM 2433 C CA . LEU B 1 105 ? 8.461 -1.313 -15.055 1 96 105 LEU B CA 1
ATOM 2434 C C . LEU B 1 105 ? 8.664 -2.564 -14.211 1 96 105 LEU B C 1
ATOM 2436 O O . LEU B 1 105 ? 9.797 -3.018 -14.023 1 96 105 LEU B O 1
ATOM 2440 N N . ILE B 1 106 ? 7.57 -3.092 -13.766 1 97.69 106 ILE B N 1
ATOM 2441 C CA . ILE B 1 106 ? 7.609 -4.297 -12.938 1 97.69 106 ILE B CA 1
ATOM 2442 C C . ILE B 1 106 ? 8.18 -5.457 -13.75 1 97.69 106 ILE B C 1
ATOM 2444 O O . ILE B 1 106 ? 9.039 -6.195 -13.273 1 97.69 106 ILE B O 1
ATOM 2448 N N . MET B 1 107 ? 7.766 -5.562 -14.961 1 97.88 107 MET B N 1
ATOM 2449 C CA . MET B 1 107 ? 8.234 -6.645 -15.82 1 97.88 107 MET B CA 1
ATOM 2450 C C . MET B 1 107 ? 9.719 -6.469 -16.156 1 97.88 107 MET B C 1
ATOM 2452 O O . MET B 1 107 ? 10.461 -7.449 -16.234 1 97.88 107 MET B O 1
ATOM 2456 N N . LYS B 1 108 ? 10.117 -5.25 -16.375 1 97.56 108 LYS B N 1
ATOM 2457 C CA . LYS B 1 108 ? 11.531 -4.98 -16.609 1 97.56 108 LYS B CA 1
ATOM 2458 C C . LYS B 1 108 ? 12.375 -5.41 -15.414 1 97.56 108 LYS B C 1
ATOM 2460 O O . LYS B 1 108 ? 13.445 -6 -15.578 1 97.56 108 LYS B O 1
ATOM 2465 N N . ALA B 1 109 ? 11.891 -5.105 -14.242 1 97.12 109 ALA B N 1
ATOM 2466 C CA . ALA B 1 109 ? 12.586 -5.508 -13.023 1 97.12 109 ALA B CA 1
ATOM 2467 C C . ALA B 1 109 ? 12.648 -7.027 -12.906 1 97.12 109 ALA B C 1
ATOM 2469 O O . ALA B 1 109 ? 13.703 -7.59 -12.602 1 97.12 109 ALA B O 1
ATOM 2470 N N . PHE B 1 110 ? 11.555 -7.707 -13.188 1 98.06 110 PHE B N 1
ATOM 2471 C CA . PHE B 1 110 ? 11.508 -9.164 -13.125 1 98.06 110 PHE B CA 1
ATOM 2472 C C . PHE B 1 110 ? 12.531 -9.773 -14.078 1 98.06 110 PHE B C 1
ATOM 2474 O O . PHE B 1 110 ? 13.273 -10.688 -13.695 1 98.06 110 PHE B O 1
ATOM 2481 N N . THR B 1 111 ? 12.477 -9.266 -15.273 1 97.69 111 THR B N 1
ATOM 2482 C CA . THR B 1 111 ? 13.367 -9.781 -16.297 1 97.69 111 THR B CA 1
ATOM 2483 C C . THR B 1 111 ? 14.828 -9.578 -15.906 1 97.69 111 THR B C 1
ATOM 2485 O O . THR B 1 111 ? 15.664 -10.453 -16.125 1 97.69 111 THR B O 1
ATOM 2488 N N . LYS B 1 112 ? 15.117 -8.445 -15.336 1 96.5 112 LYS B N 1
ATOM 2489 C CA . LYS B 1 112 ? 16.484 -8.172 -14.898 1 96.5 112 LYS B CA 1
ATOM 2490 C C . LYS B 1 112 ? 16.891 -9.117 -13.773 1 96.5 112 LYS B C 1
ATOM 2492 O O . LYS B 1 112 ? 18.047 -9.562 -13.719 1 96.5 112 LYS B O 1
ATOM 2497 N N . LEU B 1 113 ? 16.047 -9.422 -12.906 1 96.12 113 LEU B N 1
ATOM 2498 C CA . LEU B 1 113 ? 16.344 -10.266 -11.75 1 96.12 113 LEU B CA 1
ATOM 2499 C C . LEU B 1 113 ? 16.469 -11.727 -12.18 1 96.12 113 LEU B C 1
ATOM 2501 O O . LEU B 1 113 ? 17.234 -12.484 -11.578 1 96.12 113 LEU B O 1
ATOM 2505 N N . ASP B 1 114 ? 15.656 -12.047 -13.133 1 97.25 114 ASP B N 1
ATOM 2506 C CA . ASP B 1 114 ? 15.734 -13.406 -13.672 1 97.25 114 ASP B CA 1
ATOM 2507 C C . ASP B 1 114 ? 16.984 -13.586 -14.531 1 97.25 114 ASP B C 1
ATOM 2509 O O . ASP B 1 114 ? 16.891 -13.719 -15.75 1 97.25 114 ASP B O 1
ATOM 2513 N N . ARG B 1 115 ? 18.047 -13.758 -13.93 1 95.12 115 ARG B N 1
ATOM 2514 C CA . ARG B 1 115 ? 19.344 -13.781 -14.594 1 95.12 115 ARG B CA 1
ATOM 2515 C C . ARG B 1 115 ? 19.453 -14.984 -15.531 1 95.12 115 ARG B C 1
ATOM 2517 O O . ARG B 1 115 ? 20.094 -14.898 -16.578 1 95.12 115 ARG B O 1
ATOM 2524 N N . THR B 1 116 ? 18.875 -16.078 -15.156 1 95.38 116 THR B N 1
ATOM 2525 C CA . THR B 1 116 ? 18.969 -17.297 -15.938 1 95.38 116 THR B CA 1
ATOM 2526 C C . THR B 1 116 ? 17.953 -17.312 -17.078 1 95.38 116 THR B C 1
ATOM 2528 O O . THR B 1 116 ? 18.031 -18.141 -17.969 1 95.38 116 THR B O 1
ATOM 2531 N N . HIS B 1 117 ? 17 -16.453 -17.031 1 95.5 117 HIS B N 1
ATOM 2532 C CA . HIS B 1 117 ? 15.945 -16.312 -18.031 1 95.5 117 HIS B CA 1
ATOM 2533 C C . HIS B 1 117 ? 15.094 -17.578 -18.125 1 95.5 117 HIS B C 1
ATOM 2535 O O . HIS B 1 117 ? 14.742 -18.016 -19.219 1 95.5 117 HIS B O 1
ATOM 2541 N N . ASP B 1 118 ? 14.859 -18.172 -17.016 1 96.75 118 ASP B N 1
ATOM 2542 C CA . ASP B 1 118 ? 14.031 -19.375 -17.016 1 96.75 118 ASP B CA 1
ATOM 2543 C C . ASP B 1 118 ? 12.609 -19.062 -16.531 1 96.75 118 ASP B C 1
ATOM 2545 O O . ASP B 1 118 ? 11.812 -19.969 -16.312 1 96.75 118 ASP B O 1
ATOM 2549 N N . GLY B 1 119 ? 12.312 -17.812 -16.297 1 96.62 119 GLY B N 1
ATOM 2550 C CA . GLY B 1 119 ? 10.953 -17.391 -16.016 1 96.62 119 GLY B CA 1
ATOM 2551 C C . GLY B 1 119 ? 10.625 -17.344 -14.539 1 96.62 119 GLY B C 1
ATOM 2552 O O . GLY B 1 119 ? 9.469 -17.172 -14.156 1 96.62 119 GLY B O 1
ATOM 2553 N N . VAL B 1 120 ? 11.609 -17.562 -13.711 1 96.88 120 VAL B N 1
ATOM 2554 C CA . VAL B 1 120 ? 11.398 -17.484 -12.266 1 96.88 120 VAL B CA 1
ATOM 2555 C C . VAL B 1 120 ? 12.594 -16.797 -11.609 1 96.88 120 VAL B C 1
ATOM 2557 O O . VAL B 1 120 ? 13.672 -16.719 -12.203 1 96.88 120 VAL B O 1
ATOM 2560 N N . ILE B 1 121 ? 12.398 -16.25 -10.438 1 96.75 121 ILE B N 1
ATOM 2561 C CA . ILE B 1 121 ? 13.477 -15.68 -9.633 1 96.75 121 ILE B CA 1
ATOM 2562 C C . ILE B 1 121 ? 13.773 -16.609 -8.453 1 96.75 121 ILE B C 1
ATOM 2564 O O . ILE B 1 121 ? 12.867 -17.031 -7.734 1 96.75 121 ILE B O 1
ATOM 2568 N N . THR B 1 122 ? 14.977 -16.969 -8.336 1 96.19 122 THR B N 1
ATOM 2569 C CA . THR B 1 122 ? 15.445 -17.797 -7.234 1 96.19 122 THR B CA 1
ATOM 2570 C C . THR B 1 122 ? 16.453 -17.047 -6.371 1 96.19 122 THR B C 1
ATOM 2572 O O . THR B 1 122 ? 16.797 -15.898 -6.676 1 96.19 122 THR B O 1
ATOM 2575 N N . THR B 1 123 ? 16.891 -17.688 -5.324 1 94.44 123 THR B N 1
ATOM 2576 C CA . THR B 1 123 ? 17.906 -17.078 -4.465 1 94.44 123 THR B CA 1
ATOM 2577 C C . THR B 1 123 ? 19.203 -16.844 -5.23 1 94.44 123 THR B C 1
ATOM 2579 O O . THR B 1 123 ? 19.891 -15.859 -5.004 1 94.44 123 THR B O 1
ATOM 2582 N N . GLU B 1 124 ? 19.5 -17.781 -6.094 1 94.25 124 GLU B N 1
ATOM 2583 C CA . GLU B 1 124 ? 20.719 -17.641 -6.906 1 94.25 124 GLU B CA 1
ATOM 2584 C C . GLU B 1 124 ? 20.656 -16.375 -7.766 1 94.25 124 GLU B C 1
ATOM 2586 O O . GLU B 1 124 ? 21.656 -15.688 -7.938 1 94.25 124 GLU B O 1
ATOM 2591 N N . ASP B 1 125 ? 19.5 -16.062 -8.219 1 95.62 125 ASP B N 1
ATOM 2592 C CA . ASP B 1 125 ? 19.312 -14.883 -9.055 1 95.62 125 ASP B CA 1
ATOM 2593 C C . ASP B 1 125 ? 19.5 -13.602 -8.25 1 95.62 125 ASP B C 1
ATOM 2595 O O . ASP B 1 125 ? 19.797 -12.547 -8.82 1 95.62 125 ASP B O 1
ATOM 2599 N N . LEU B 1 126 ? 19.344 -13.664 -6.938 1 93.06 126 LEU B N 1
ATOM 2600 C CA . LEU B 1 126 ? 19.344 -12.469 -6.094 1 93.06 126 LEU B CA 1
ATOM 2601 C C . LEU B 1 126 ? 20.734 -12.18 -5.559 1 93.06 126 LEU B C 1
ATOM 2603 O O . LEU B 1 126 ? 20.969 -11.133 -4.949 1 93.06 126 LEU B O 1
ATOM 2607 N N . LYS B 1 127 ? 21.625 -13.102 -5.809 1 90.94 127 LYS B N 1
ATOM 2608 C CA . LYS B 1 127 ? 22.984 -12.859 -5.359 1 90.94 127 LYS B CA 1
ATOM 2609 C C . LYS B 1 127 ? 23.562 -11.602 -6.008 1 90.94 127 LYS B C 1
ATOM 2611 O O . LYS B 1 127 ? 23.5 -11.453 -7.23 1 90.94 127 LYS B O 1
ATOM 2616 N N . GLY B 1 128 ? 24.031 -10.633 -5.191 1 84.69 128 GLY B N 1
ATOM 2617 C CA . GLY B 1 128 ? 24.609 -9.391 -5.695 1 84.69 128 GLY B CA 1
ATOM 2618 C C . GLY B 1 128 ? 23.578 -8.289 -5.879 1 84.69 128 GLY B C 1
ATOM 2619 O O . GLY B 1 128 ? 23.938 -7.141 -6.141 1 84.69 128 GLY B O 1
ATOM 2620 N N . VAL B 1 129 ? 22.359 -8.625 -5.809 1 82.62 129 VAL B N 1
ATOM 2621 C CA . VAL B 1 129 ? 21.281 -7.645 -5.98 1 82.62 129 VAL B CA 1
ATOM 2622 C C . VAL B 1 129 ? 20.938 -7.02 -4.633 1 82.62 129 VAL B C 1
ATOM 2624 O O . VAL B 1 129 ? 20.891 -5.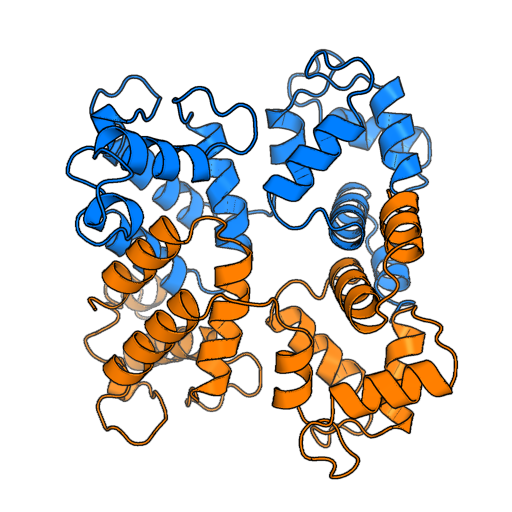793 -4.5 1 82.62 129 VAL B O 1
ATOM 2627 N N . TYR B 1 130 ? 20.641 -7.852 -3.725 1 78.38 130 TYR B N 1
ATOM 2628 C CA . TYR B 1 130 ? 20.344 -7.422 -2.357 1 78.38 130 TYR B CA 1
ATOM 2629 C C . TYR B 1 130 ? 21.562 -7.633 -1.458 1 78.38 130 TYR B C 1
ATOM 2631 O O . TYR B 1 130 ? 22.094 -8.742 -1.363 1 78.38 130 TYR B O 1
ATOM 2639 N N . ASN B 1 131 ? 21.984 -6.516 -0.937 1 81.62 131 ASN B N 1
ATOM 2640 C CA . ASN B 1 131 ? 23.125 -6.594 -0.019 1 81.62 131 ASN B CA 1
ATOM 2641 C C . ASN B 1 131 ? 22.672 -6.945 1.396 1 81.62 131 ASN B C 1
ATOM 2643 O O . ASN B 1 131 ? 22.062 -6.125 2.082 1 81.62 131 ASN B O 1
ATOM 2647 N N . VAL B 1 132 ? 23 -8.102 1.851 1 84.69 132 VAL B N 1
ATOM 2648 C CA . VAL B 1 132 ? 22.516 -8.617 3.127 1 84.69 132 VAL B CA 1
ATOM 2649 C C . VAL B 1 132 ? 23.406 -8.102 4.258 1 84.69 132 VAL B C 1
ATOM 2651 O O . VAL B 1 132 ? 23.125 -8.344 5.434 1 84.69 132 VAL B O 1
ATOM 2654 N N . LYS B 1 133 ? 24.438 -7.34 3.916 1 81.94 133 LYS B N 1
ATOM 2655 C CA . LYS B 1 133 ? 25.469 -6.98 4.887 1 81.94 133 LYS B CA 1
ATOM 2656 C C . LYS B 1 133 ? 24.891 -6.137 6.02 1 81.94 133 LYS B C 1
ATOM 2658 O O . LYS B 1 133 ? 25.422 -6.133 7.129 1 81.94 133 LYS B O 1
ATOM 2663 N N . HIS B 1 134 ? 23.844 -5.523 5.703 1 77.12 134 HIS B N 1
ATOM 2664 C CA . HIS B 1 134 ? 23.281 -4.637 6.723 1 77.12 134 HIS B CA 1
ATOM 2665 C C . HIS B 1 134 ? 22.078 -5.277 7.414 1 77.12 134 HIS B C 1
ATOM 2667 O O . HIS B 1 134 ? 21.484 -4.676 8.305 1 77.12 134 HIS B O 1
ATOM 2673 N N . HIS B 1 135 ? 21.75 -6.469 7.062 1 80.75 135 HIS B N 1
ATOM 2674 C CA . HIS B 1 135 ? 20.656 -7.18 7.707 1 80.75 135 HIS B CA 1
ATOM 2675 C C . HIS B 1 135 ? 21.031 -7.613 9.117 1 80.75 135 HIS B C 1
ATOM 2677 O O . HIS B 1 135 ? 22.062 -8.266 9.32 1 80.75 135 HIS B O 1
ATOM 2683 N N . PRO B 1 136 ? 20.219 -7.27 10.016 1 80.56 136 PRO B N 1
ATOM 2684 C CA . PRO B 1 136 ? 20.547 -7.547 11.406 1 80.56 136 PRO B CA 1
ATOM 2685 C C . PRO B 1 136 ? 20.844 -9.023 11.664 1 80.56 136 PRO B C 1
ATOM 2687 O O . PRO B 1 136 ? 21.797 -9.359 12.359 1 80.56 136 PRO B O 1
ATOM 2690 N N . LYS B 1 137 ? 20.062 -9.938 11.172 1 86.5 137 LYS B N 1
ATOM 2691 C CA . LYS B 1 137 ? 20.234 -11.359 11.422 1 86.5 137 LYS B CA 1
ATOM 2692 C C . LYS B 1 137 ? 21.484 -11.898 10.719 1 86.5 137 LYS B C 1
ATOM 2694 O O . LYS B 1 137 ? 22.016 -12.938 11.102 1 86.5 137 LYS B O 1
ATOM 2699 N N . PHE B 1 138 ? 21.906 -11.258 9.719 1 89.25 138 PHE B N 1
ATOM 2700 C CA . PHE B 1 138 ? 23.172 -11.609 9.078 1 89.25 138 PHE B CA 1
ATOM 2701 C C . PHE B 1 138 ? 24.344 -11.141 9.914 1 89.25 138 PHE B C 1
ATOM 2703 O O . PHE B 1 138 ? 25.312 -11.875 10.109 1 89.25 138 PHE B O 1
ATOM 2710 N N . LEU B 1 139 ? 24.203 -9.953 10.414 1 87.12 139 LEU B N 1
ATOM 2711 C CA . LEU B 1 139 ? 25.266 -9.336 11.211 1 87.12 139 LEU B CA 1
ATOM 2712 C C . LEU B 1 139 ? 25.5 -10.125 12.5 1 87.12 139 LEU B C 1
ATOM 2714 O O . LEU B 1 139 ? 26.641 -10.305 12.922 1 87.12 139 LEU B O 1
ATOM 2718 N N . ASN B 1 140 ? 24.5 -10.625 13.055 1 91.38 140 ASN B N 1
ATOM 2719 C CA . ASN B 1 140 ? 24.625 -11.359 14.312 1 91.38 140 ASN B CA 1
ATOM 2720 C C . ASN B 1 140 ? 24.938 -12.836 14.078 1 91.38 140 ASN B C 1
ATOM 2722 O O . ASN B 1 140 ? 25.031 -13.609 15.023 1 91.38 140 ASN B O 1
ATOM 2726 N N . GLY B 1 141 ? 24.984 -13.219 12.875 1 90.44 141 GLY B N 1
ATOM 2727 C CA . GLY B 1 141 ? 25.406 -14.562 12.508 1 90.44 141 GLY B CA 1
ATOM 2728 C C . GLY B 1 141 ? 24.266 -15.57 12.547 1 90.44 141 GLY B C 1
ATOM 2729 O O . GLY B 1 141 ? 24.484 -16.766 12.367 1 90.44 141 GLY B O 1
ATOM 2730 N N . GLU B 1 142 ? 23.078 -15.086 12.75 1 93.06 142 GLU B N 1
ATOM 2731 C CA . GLU B 1 142 ? 21.938 -15.984 12.82 1 93.06 142 GLU B CA 1
ATOM 2732 C C . GLU B 1 142 ? 21.578 -16.531 11.438 1 93.06 142 GLU B C 1
ATOM 2734 O O . GLU B 1 142 ? 21.188 -17.688 11.305 1 93.06 142 GLU B O 1
ATOM 2739 N N . PHE B 1 143 ? 21.734 -15.727 10.461 1 92.75 143 PHE B N 1
ATOM 2740 C CA . PHE B 1 143 ? 21.391 -16.109 9.094 1 92.75 143 PHE B CA 1
ATOM 2741 C C . PHE B 1 143 ? 22.609 -16.109 8.203 1 92.75 143 PHE B C 1
ATOM 2743 O O . PHE B 1 143 ? 23.469 -15.234 8.32 1 92.75 143 PHE B O 1
ATOM 2750 N N . SER B 1 144 ? 22.672 -17.141 7.41 1 93.38 144 SER B N 1
ATOM 2751 C CA . SER B 1 144 ? 23.594 -17.094 6.281 1 93.38 144 SER B CA 1
ATOM 2752 C C . SER B 1 144 ? 23.094 -16.156 5.199 1 93.38 144 SER B C 1
ATOM 2754 O O . SER B 1 144 ? 21.969 -15.664 5.266 1 93.38 144 SER B O 1
ATOM 2756 N N . GLU B 1 145 ? 23.922 -15.875 4.293 1 91.5 145 GLU B N 1
ATOM 2757 C CA . GLU B 1 145 ? 23.531 -15.055 3.156 1 91.5 145 GLU B CA 1
ATOM 2758 C C . GLU B 1 145 ? 22.328 -15.656 2.438 1 91.5 145 GLU B C 1
ATOM 2760 O O . GLU B 1 145 ? 21.359 -14.945 2.129 1 91.5 145 GLU B O 1
ATOM 2765 N N . ASP B 1 146 ? 22.375 -17 2.271 1 92.56 146 ASP B N 1
ATOM 2766 C CA . ASP B 1 146 ? 21.312 -17.672 1.549 1 92.56 146 ASP B CA 1
ATOM 2767 C C . ASP B 1 146 ? 19.984 -17.578 2.307 1 92.56 146 ASP B C 1
ATOM 2769 O O . ASP B 1 146 ? 18.922 -17.453 1.697 1 92.56 146 ASP B O 1
ATOM 2773 N N . GLN B 1 147 ? 20.078 -17.625 3.537 1 92.94 147 GLN B N 1
ATOM 2774 C CA . GLN B 1 147 ? 18.875 -17.531 4.355 1 92.94 147 GLN B CA 1
ATOM 2775 C C . GLN B 1 147 ? 18.266 -16.125 4.293 1 92.94 147 GLN B C 1
ATOM 2777 O O . GLN B 1 147 ? 17.047 -15.984 4.25 1 92.94 147 GLN B O 1
ATOM 2782 N N . CYS B 1 148 ? 19.141 -15.164 4.285 1 91.69 148 CYS B N 1
ATOM 2783 C CA . CYS B 1 148 ? 18.656 -13.789 4.148 1 91.69 148 CYS B CA 1
ATOM 2784 C C . CYS B 1 148 ? 18 -13.57 2.789 1 91.69 148 CYS B C 1
ATOM 2786 O O . CYS B 1 148 ? 16.938 -12.953 2.699 1 91.69 148 CYS B O 1
ATOM 2788 N N . LEU B 1 149 ? 18.656 -14.094 1.795 1 92.75 149 LEU B N 1
ATOM 2789 C CA . LEU B 1 149 ? 18.125 -13.953 0.442 1 92.75 149 LEU B CA 1
ATOM 2790 C C . LEU B 1 149 ? 16.797 -14.688 0.3 1 92.75 149 LEU B C 1
ATOM 2792 O O . LEU B 1 149 ? 15.891 -14.219 -0.39 1 92.75 149 LEU B O 1
ATOM 2796 N N . ARG B 1 150 ? 16.719 -15.805 0.97 1 93.56 150 ARG B N 1
A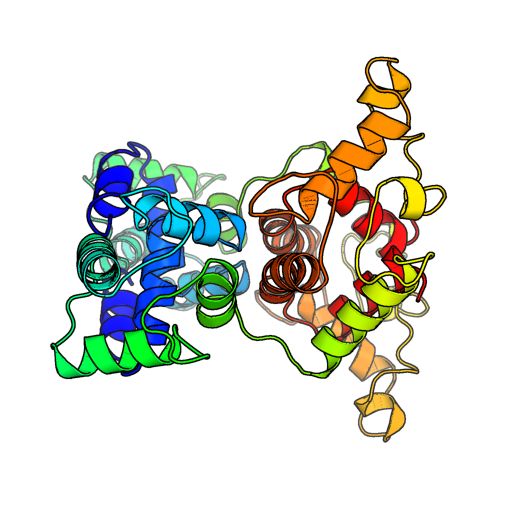TOM 2797 C CA . ARG B 1 150 ? 15.469 -16.562 0.939 1 93.56 150 ARG B CA 1
ATOM 2798 C C . ARG B 1 150 ? 14.336 -15.797 1.613 1 93.56 150 ARG B C 1
ATOM 2800 O O . ARG B 1 150 ? 13.219 -15.742 1.098 1 93.56 150 ARG B O 1
ATOM 2807 N N . LEU B 1 151 ? 14.664 -15.25 2.705 1 90.62 151 LEU B N 1
ATOM 2808 C CA . LEU B 1 151 ? 13.68 -14.438 3.414 1 90.62 151 LEU B CA 1
ATOM 2809 C C . LEU B 1 151 ? 13.219 -13.266 2.553 1 90.62 151 LEU B C 1
ATOM 2811 O O . LEU B 1 151 ? 12.031 -12.953 2.516 1 90.62 151 LEU B O 1
ATOM 2815 N N . PHE B 1 152 ? 14.195 -12.711 1.902 1 91.12 152 PHE B N 1
ATOM 2816 C CA . PHE B 1 152 ? 13.906 -11.609 0.991 1 91.12 152 PHE B CA 1
ATOM 2817 C C . PHE B 1 152 ? 13.008 -12.07 -0.15 1 91.12 152 PHE B C 1
ATOM 2819 O O . PHE B 1 152 ? 12.008 -11.43 -0.461 1 91.12 152 PHE B O 1
ATOM 2826 N N . LEU B 1 153 ? 13.32 -13.172 -0.711 1 93.31 153 LEU B N 1
ATOM 2827 C CA . LEU B 1 153 ? 12.586 -13.742 -1.834 1 93.31 153 LEU B CA 1
ATOM 2828 C C . LEU B 1 153 ? 11.156 -14.07 -1.432 1 93.31 153 LEU B C 1
ATOM 2830 O O . LEU B 1 153 ? 10.219 -13.867 -2.211 1 93.31 153 LEU B O 1
ATOM 2834 N N . ASP B 1 154 ? 10.984 -14.5 -0.289 1 92.06 154 ASP B N 1
ATOM 2835 C CA . ASP B 1 154 ? 9.688 -14.914 0.236 1 92.06 154 ASP B CA 1
ATOM 2836 C C . ASP B 1 154 ? 8.727 -13.727 0.316 1 92.06 154 ASP B C 1
ATOM 2838 O O . ASP B 1 154 ? 7.508 -13.914 0.354 1 92.06 154 ASP B O 1
ATOM 2842 N N . SER B 1 155 ? 9.242 -12.555 0.327 1 88.38 155 SER B N 1
ATOM 2843 C CA . SER B 1 155 ? 8.406 -11.359 0.395 1 88.38 155 SER B CA 1
ATOM 2844 C C . SER B 1 155 ? 7.516 -11.242 -0.837 1 88.38 155 SER B C 1
ATOM 2846 O O . SER B 1 155 ? 6.402 -10.719 -0.756 1 88.38 155 SER B O 1
ATOM 2848 N N . PHE B 1 156 ? 7.996 -11.766 -1.912 1 91.25 156 PHE B N 1
ATOM 2849 C CA . PHE B 1 156 ? 7.277 -11.633 -3.174 1 91.25 156 PHE B CA 1
ATOM 2850 C C . PHE B 1 156 ? 6.332 -12.805 -3.389 1 91.25 156 PHE B C 1
ATOM 2852 O O . PHE B 1 156 ? 5.547 -12.812 -4.34 1 91.25 156 PHE B O 1
ATOM 2859 N N . ASP B 1 157 ? 6.438 -13.742 -2.559 1 87 157 ASP B N 1
ATOM 2860 C CA . ASP B 1 157 ? 5.641 -14.961 -2.68 1 87 157 ASP B CA 1
ATOM 2861 C C . ASP B 1 157 ? 4.461 -14.945 -1.708 1 87 157 ASP B C 1
ATOM 2863 O O . ASP B 1 157 ? 4.629 -15.219 -0.518 1 87 157 ASP B O 1
ATOM 2867 N N . SER B 1 158 ? 3.285 -14.648 -2.16 1 78.25 158 SER B N 1
ATOM 2868 C CA . SER B 1 158 ? 2.113 -14.508 -1.302 1 78.25 158 SER B CA 1
ATOM 2869 C C . SER B 1 158 ? 1.392 -15.836 -1.126 1 78.25 158 SER B C 1
ATOM 2871 O O . SER B 1 158 ? 0.445 -15.938 -0.343 1 78.25 158 SER B O 1
ATOM 2873 N N . ASP B 1 159 ? 1.758 -16.766 -1.84 1 79.44 159 ASP B N 1
ATOM 2874 C CA . ASP B 1 159 ? 1.082 -18.062 -1.832 1 79.44 159 ASP B CA 1
ATOM 2875 C C . ASP B 1 159 ? 1.907 -19.109 -1.088 1 79.44 159 ASP B C 1
ATOM 2877 O O . ASP B 1 159 ? 1.936 -19.125 0.144 1 79.44 159 ASP B O 1
ATOM 2881 N N . GLN B 1 160 ? 2.584 -19.953 -1.938 1 79.56 160 GLN B N 1
ATOM 2882 C CA . GLN B 1 160 ? 3.436 -21.016 -1.405 1 79.56 160 GLN B CA 1
ATOM 2883 C C . GLN B 1 160 ? 4.91 -20.625 -1.484 1 79.56 160 GLN B C 1
ATOM 2885 O O . GLN B 1 160 ? 5.465 -20.484 -2.578 1 79.56 160 GLN B O 1
ATOM 2890 N N . LYS B 1 161 ? 5.43 -20.344 -0.342 1 88 161 LYS B N 1
ATOM 2891 C CA . LYS B 1 161 ? 6.832 -19.953 -0.271 1 88 161 LYS B CA 1
ATOM 2892 C C . LYS B 1 161 ? 7.754 -21.109 -0.609 1 88 161 LYS B C 1
ATOM 2894 O O . LYS B 1 161 ? 8.422 -21.656 0.272 1 88 161 LYS B O 1
ATOM 2899 N N . ASP B 1 162 ? 7.891 -21.469 -1.915 1 92.12 162 ASP B N 1
ATOM 2900 C CA . ASP B 1 162 ? 8.617 -22.641 -2.385 1 92.12 162 ASP B CA 1
ATOM 2901 C C . ASP B 1 162 ? 10.008 -22.25 -2.881 1 92.12 162 ASP B C 1
ATOM 2903 O O . ASP B 1 162 ? 10.664 -23.047 -3.576 1 92.12 162 ASP B O 1
ATOM 2907 N N . GLY B 1 163 ? 10.406 -21.078 -2.656 1 93.19 163 GLY B N 1
ATOM 2908 C CA . GLY B 1 163 ? 11.75 -20.656 -3.02 1 93.19 163 GLY B CA 1
ATOM 2909 C C . GLY B 1 163 ? 11.852 -20.156 -4.449 1 93.19 163 GLY B C 1
ATOM 2910 O O . GLY B 1 163 ? 12.953 -19.906 -4.945 1 93.19 163 GLY B O 1
ATOM 2911 N N . VAL B 1 164 ? 10.734 -20.062 -5.031 1 95 164 VAL B N 1
ATOM 2912 C CA . VAL B 1 164 ? 10.688 -19.578 -6.402 1 95 164 VAL B CA 1
ATOM 2913 C C . VAL B 1 164 ? 9.625 -18.484 -6.523 1 95 164 VAL B C 1
ATOM 2915 O O . VAL B 1 164 ? 8.547 -18.594 -5.934 1 95 164 VAL B O 1
ATOM 2918 N N . VAL B 1 165 ? 9.969 -17.359 -7.211 1 95.56 165 VAL B N 1
ATOM 2919 C CA . VAL B 1 165 ? 8.992 -16.312 -7.477 1 95.56 165 VAL B CA 1
ATOM 2920 C C . VAL B 1 165 ? 8.703 -16.234 -8.969 1 95.56 165 VAL B C 1
ATOM 2922 O O . VAL B 1 165 ? 9.602 -15.977 -9.773 1 95.56 165 VAL B O 1
ATOM 2925 N N . THR B 1 166 ? 7.438 -16.562 -9.273 1 95.06 166 THR B N 1
ATOM 2926 C CA . THR B 1 166 ? 7.016 -16.484 -10.664 1 95.06 166 THR B CA 1
ATOM 2927 C C . THR B 1 166 ? 6.715 -15.039 -11.055 1 95.06 166 THR B C 1
ATOM 2929 O O . THR B 1 166 ? 6.637 -14.156 -10.195 1 95.06 166 THR B O 1
ATOM 2932 N N . LYS B 1 167 ? 6.543 -14.883 -12.352 1 95.19 167 LYS B N 1
ATOM 2933 C CA . LYS B 1 167 ? 6.164 -13.578 -12.875 1 95.19 167 LYS B CA 1
ATOM 2934 C C . LYS B 1 167 ? 4.867 -13.086 -12.242 1 95.19 167 LYS B C 1
ATOM 2936 O O . LYS B 1 167 ? 4.77 -11.922 -11.844 1 95.19 167 LYS B O 1
ATOM 2941 N N . GLU B 1 168 ? 3.957 -13.938 -12.109 1 92.56 168 GLU B N 1
ATOM 2942 C CA . GLU B 1 168 ? 2.65 -13.578 -11.57 1 92.56 168 GLU B CA 1
ATOM 2943 C C . GLU B 1 168 ? 2.748 -13.211 -10.094 1 92.56 168 GLU B C 1
ATOM 2945 O O . GLU B 1 168 ? 2.098 -12.266 -9.633 1 92.56 168 GLU B O 1
ATOM 2950 N N . GLU B 1 169 ? 3.506 -13.914 -9.359 1 92.38 169 GLU B N 1
ATOM 2951 C CA . GLU B 1 169 ? 3.703 -13.609 -7.949 1 92.38 169 GLU B CA 1
ATOM 2952 C C . GLU B 1 169 ? 4.352 -12.242 -7.766 1 92.38 169 GLU B C 1
ATOM 2954 O O . GLU B 1 169 ? 3.973 -11.484 -6.871 1 92.38 169 GLU B O 1
ATOM 2959 N N . PHE B 1 170 ? 5.344 -11.977 -8.641 1 95.44 170 PHE B N 1
ATOM 2960 C CA . PHE B 1 170 ? 6.035 -10.695 -8.602 1 95.44 170 PHE B CA 1
ATOM 2961 C C . PHE B 1 170 ? 5.082 -9.555 -8.93 1 95.44 170 PHE B C 1
ATOM 2963 O O . PHE B 1 170 ? 5.074 -8.531 -8.242 1 95.44 170 PHE B O 1
ATOM 2970 N N . LEU B 1 171 ? 4.266 -9.812 -9.891 1 94.56 171 LEU B N 1
ATOM 2971 C CA . LEU B 1 171 ? 3.275 -8.82 -10.289 1 94.56 171 LEU B CA 1
ATOM 2972 C C . LEU B 1 171 ? 2.256 -8.594 -9.18 1 94.56 171 LEU B C 1
ATOM 2974 O O . LEU B 1 171 ? 1.859 -7.457 -8.922 1 94.56 171 LEU B O 1
ATOM 2978 N N . ASN B 1 172 ? 1.852 -9.672 -8.586 1 91.81 172 ASN B N 1
ATOM 2979 C CA . ASN B 1 172 ? 0.899 -9.57 -7.484 1 91.81 172 ASN B CA 1
ATOM 2980 C C . ASN B 1 172 ? 1.455 -8.727 -6.34 1 91.81 172 ASN B C 1
ATOM 2982 O O . ASN B 1 172 ? 0.756 -7.863 -5.801 1 91.81 172 ASN B O 1
ATOM 2986 N N . TYR B 1 173 ? 2.627 -8.945 -5.996 1 92.19 173 TYR B N 1
ATOM 2987 C CA . TYR B 1 173 ? 3.264 -8.195 -4.918 1 92.19 173 TYR B CA 1
ATOM 2988 C C . TYR B 1 173 ? 3.264 -6.699 -5.227 1 92.19 173 TYR B C 1
ATOM 2990 O O . TYR B 1 173 ? 2.838 -5.891 -4.398 1 92.19 173 TYR B O 1
ATOM 2998 N N . TYR B 1 174 ? 3.619 -6.328 -6.414 1 94.75 174 TYR B N 1
ATOM 2999 C CA . TYR B 1 174 ? 3.773 -4.914 -6.75 1 94.75 174 TYR B CA 1
ATOM 3000 C C . TYR B 1 174 ? 2.418 -4.262 -6.996 1 94.75 174 TYR B C 1
ATOM 3002 O O . TYR B 1 174 ? 2.297 -3.037 -6.961 1 94.75 174 TYR B O 1
ATOM 3010 N N . SER B 1 175 ? 1.398 -5.062 -7.285 1 92.44 175 SER B N 1
ATOM 3011 C CA . SER B 1 175 ? 0.067 -4.473 -7.367 1 92.44 175 SER B CA 1
ATOM 3012 C C . SER B 1 175 ? -0.346 -3.861 -6.031 1 92.44 175 SER B C 1
ATOM 3014 O O . SER B 1 175 ? -1.007 -2.82 -5.996 1 92.44 175 SER B O 1
ATOM 3016 N N . GLY B 1 176 ? 0.037 -4.523 -4.992 1 88.62 176 GLY B N 1
ATOM 3017 C CA . GLY B 1 176 ? -0.198 -3.982 -3.662 1 88.62 176 GLY B CA 1
ATOM 3018 C C . GLY B 1 176 ? 0.622 -2.74 -3.371 1 88.62 176 GLY B C 1
ATOM 3019 O O . GLY B 1 176 ? 0.096 -1.749 -2.859 1 88.62 176 GLY B O 1
ATOM 3020 N N . VAL B 1 177 ? 1.885 -2.824 -3.691 1 91.25 177 VAL B N 1
ATOM 3021 C CA . VAL B 1 177 ? 2.773 -1.687 -3.475 1 91.25 177 VAL B CA 1
ATOM 3022 C C . VAL B 1 177 ? 2.305 -0.498 -4.312 1 91.25 177 VAL B C 1
ATOM 3024 O O . VAL B 1 177 ? 2.199 0.622 -3.805 1 91.25 177 VAL B O 1
ATOM 3027 N N . SER B 1 178 ? 2.002 -0.805 -5.566 1 92.5 178 SER B N 1
ATOM 3028 C CA . SER B 1 178 ? 1.551 0.205 -6.52 1 92.5 178 SER B CA 1
ATOM 3029 C C . SER B 1 178 ? 0.31 0.93 -6.008 1 92.5 178 SER B C 1
ATOM 3031 O O . SER B 1 178 ? 0.181 2.145 -6.18 1 92.5 178 SER B O 1
ATOM 3033 N N . ALA B 1 179 ? -0.554 0.256 -5.379 1 87.31 179 ALA B N 1
ATOM 3034 C CA . ALA B 1 179 ? -1.824 0.811 -4.918 1 87.31 179 ALA B CA 1
ATOM 3035 C C . ALA B 1 179 ? -1.603 1.864 -3.838 1 87.31 179 ALA B C 1
ATOM 3037 O O . ALA B 1 179 ? -2.426 2.766 -3.662 1 87.31 179 ALA B O 1
ATOM 3038 N N . SER B 1 180 ? -0.512 1.788 -3.148 1 85.81 180 SER B N 1
ATOM 3039 C CA . SER B 1 180 ? -0.233 2.721 -2.062 1 85.81 180 SER B CA 1
ATOM 3040 C C . SER B 1 180 ? 0.568 3.922 -2.557 1 85.81 180 SER B C 1
ATOM 3042 O O . SER B 1 180 ? 0.813 4.863 -1.803 1 85.81 180 SER B O 1
ATOM 3044 N N . ILE B 1 181 ? 0.944 3.854 -3.818 1 89.5 181 ILE B N 1
ATOM 3045 C CA . ILE B 1 181 ? 1.739 4.922 -4.418 1 89.5 181 ILE B CA 1
ATOM 3046 C C . ILE B 1 181 ? 0.908 5.656 -5.465 1 89.5 181 ILE B C 1
ATOM 3048 O O . ILE B 1 181 ? 0.636 5.117 -6.539 1 89.5 181 ILE B O 1
ATOM 3052 N N . ASP B 1 182 ? 0.612 6.859 -5.227 1 83.31 182 ASP B N 1
ATOM 3053 C CA . ASP B 1 182 ? -0.31 7.598 -6.086 1 83.31 182 ASP B CA 1
ATOM 3054 C C . ASP B 1 182 ? 0.425 8.227 -7.266 1 83.31 182 ASP B C 1
ATOM 3056 O O . ASP B 1 182 ? -0.195 8.586 -8.273 1 83.31 182 ASP B O 1
ATOM 3060 N N . SER B 1 183 ? 1.675 8.336 -7.121 1 87.62 183 SER B N 1
ATOM 3061 C CA . SER B 1 183 ? 2.443 9.031 -8.148 1 87.62 183 SER B CA 1
ATOM 3062 C C . SER B 1 183 ? 3.156 8.047 -9.062 1 87.62 183 SER B C 1
ATOM 3064 O O . SER B 1 183 ? 4.051 7.316 -8.633 1 87.62 183 SER B O 1
ATOM 3066 N N . ASP B 1 184 ? 2.793 8.164 -10.328 1 89.06 184 ASP B N 1
ATOM 3067 C CA . ASP B 1 184 ? 3.508 7.336 -11.297 1 89.06 184 ASP B CA 1
ATOM 3068 C C . ASP B 1 184 ? 4.996 7.688 -11.328 1 89.06 184 ASP B C 1
ATOM 3070 O O . ASP B 1 184 ? 5.844 6.809 -11.492 1 89.06 184 ASP B O 1
ATOM 3074 N N . ALA B 1 185 ? 5.246 8.961 -11.172 1 86.12 185 ALA B N 1
ATOM 3075 C CA . ALA B 1 185 ? 6.625 9.438 -11.211 1 86.12 185 ALA B CA 1
ATOM 3076 C C . ALA B 1 185 ? 7.438 8.844 -10.062 1 86.12 185 ALA B C 1
ATOM 3078 O O . ALA B 1 185 ? 8.578 8.414 -10.258 1 86.12 185 ALA B O 1
ATOM 3079 N N . TYR B 1 186 ? 6.84 8.844 -8.953 1 88.5 186 TYR B N 1
ATOM 3080 C CA . TYR B 1 186 ? 7.582 8.281 -7.836 1 88.5 186 TYR B CA 1
ATOM 3081 C C . TYR B 1 186 ? 7.711 6.766 -7.969 1 88.5 186 TYR B C 1
ATOM 3083 O O . TYR B 1 186 ? 8.75 6.195 -7.641 1 88.5 186 TYR B O 1
ATOM 3091 N N . PHE B 1 187 ? 6.609 6.113 -8.391 1 93.44 187 PHE B N 1
ATOM 3092 C CA . PHE B 1 187 ? 6.699 4.672 -8.594 1 93.44 187 PHE B CA 1
ATOM 3093 C C . PHE B 1 187 ? 7.832 4.328 -9.547 1 93.44 187 PHE B C 1
ATOM 3095 O O . PHE B 1 187 ? 8.586 3.381 -9.312 1 93.44 187 PHE B O 1
ATOM 3102 N N . ASP B 1 188 ? 7.914 5.078 -10.539 1 92.75 188 ASP B N 1
ATOM 3103 C CA . ASP B 1 188 ? 8.977 4.898 -11.523 1 92.75 188 ASP B CA 1
ATOM 3104 C C . ASP B 1 188 ? 10.352 5.062 -10.883 1 92.75 188 ASP B C 1
ATOM 3106 O O . ASP B 1 188 ? 11.211 4.184 -11.008 1 92.75 188 ASP B O 1
ATOM 3110 N N . LEU B 1 189 ? 10.57 6.152 -10.133 1 89.31 189 LEU B N 1
ATOM 3111 C CA . LEU B 1 189 ? 11.828 6.406 -9.438 1 89.31 189 LEU B CA 1
ATOM 3112 C C . LEU B 1 189 ? 12.18 5.242 -8.516 1 89.31 189 LEU B C 1
ATOM 3114 O O . LEU B 1 189 ? 13.312 4.754 -8.531 1 89.31 189 LEU B O 1
ATOM 3118 N N . MET B 1 190 ? 11.258 4.805 -7.773 1 92.88 190 MET B N 1
ATOM 3119 C CA . MET B 1 190 ? 11.469 3.74 -6.793 1 92.88 190 MET B CA 1
ATOM 3120 C C . MET B 1 190 ? 11.891 2.447 -7.484 1 92.88 190 MET B C 1
ATOM 3122 O O . MET B 1 190 ? 12.898 1.843 -7.109 1 92.88 190 MET B O 1
ATOM 3126 N N . MET B 1 191 ? 11.156 2.072 -8.555 1 94.56 191 MET B N 1
ATOM 3127 C CA . MET B 1 191 ? 11.445 0.824 -9.258 1 94.56 191 MET B CA 1
ATOM 3128 C C . MET B 1 191 ? 12.805 0.883 -9.945 1 94.56 191 MET B C 1
ATOM 3130 O O . MET B 1 191 ? 13.609 -0.044 -9.82 1 94.56 191 MET B O 1
ATOM 3134 N N . ARG B 1 192 ? 13.047 1.956 -10.602 1 92.56 192 ARG B N 1
ATOM 3135 C CA . ARG B 1 192 ? 14.297 2.082 -11.336 1 92.56 192 ARG B CA 1
ATOM 3136 C C . ARG B 1 192 ? 15.492 2.129 -10.391 1 92.56 192 ARG B C 1
ATOM 3138 O O . ARG B 1 192 ? 16.531 1.543 -10.664 1 92.56 192 ARG B O 1
ATOM 3145 N N . SER B 1 193 ? 15.32 2.836 -9.312 1 91.06 193 SER B N 1
ATOM 3146 C CA . SER B 1 193 ? 16.422 2.961 -8.359 1 91.06 193 SER B CA 1
ATOM 3147 C C . SER B 1 193 ? 16.641 1.66 -7.598 1 91.06 193 SER B C 1
ATOM 3149 O O . SER B 1 193 ? 17.781 1.219 -7.422 1 91.06 193 SER B O 1
ATOM 3151 N N . ALA B 1 194 ? 15.625 1.02 -7.152 1 91.44 194 ALA B N 1
ATOM 3152 C CA . ALA B 1 194 ? 15.734 -0.192 -6.344 1 91.44 194 ALA B CA 1
ATOM 3153 C C . ALA B 1 194 ? 16.375 -1.324 -7.137 1 91.44 194 ALA B C 1
ATOM 3155 O O . ALA B 1 194 ? 17.219 -2.066 -6.609 1 91.44 194 ALA B O 1
ATOM 3156 N N . TRP B 1 195 ? 15.977 -1.386 -8.414 1 94 195 TRP B N 1
ATOM 3157 C CA . TRP B 1 195 ? 16.422 -2.535 -9.188 1 94 195 TRP B CA 1
ATOM 3158 C C . TRP B 1 195 ? 17.453 -2.113 -10.242 1 94 195 TRP B C 1
ATOM 3160 O O . TRP B 1 195 ? 17.812 -2.908 -11.109 1 94 195 TRP B O 1
ATOM 3170 N N . LYS B 1 196 ? 17.828 -0.838 -10.156 1 90.19 196 LYS B N 1
ATOM 3171 C CA . LYS B 1 196 ? 18.859 -0.3 -11.039 1 90.19 196 LYS B CA 1
ATOM 3172 C C . LYS B 1 196 ? 18.516 -0.548 -12.5 1 90.19 196 LYS B C 1
ATOM 3174 O O . LYS B 1 196 ? 19.328 -1.098 -13.25 1 90.19 196 LYS B O 1
ATOM 3179 N N . LEU B 1 197 ? 17.375 -0.203 -12.852 1 91.06 197 LEU B N 1
ATOM 3180 C CA . LEU B 1 197 ? 16.875 -0.407 -14.211 1 91.06 197 LEU B CA 1
ATOM 3181 C C . LEU B 1 197 ? 17.453 0.646 -15.156 1 91.06 197 LEU B C 1
ATOM 3183 O O . LEU B 1 197 ? 17.734 1.771 -14.742 1 91.06 197 LEU B O 1
#

Nearest PDB structures (foldseek):
  3e3r-assembly2_A-2  TM=6.041E-01  e=2.009E-13  Homo sapiens
  3e3r-assembly2_B  TM=5.630E-01  e=4.878E-14  Homo sapiens
  8g2z-assembly1_1E  TM=6.256E-01  e=3.158E-09  Tetrahymena thermophila CU428
  8sf7-assembly1_2E  TM=6.134E-01  e=5.354E-08  Tetrahymena thermophila
  8g2z-assembly1_3C  TM=5.369E-01  e=1.888E-06  Tetrahymena thermophila CU428

Organism: Acanthosepion pharaonis (NCBI:txid158019)

Solvent-accessible surface area (backbone atoms only — not comparable to full-atom values): 20899 Å² total; per-residue (Å²): 68,31,51,36,24,51,36,41,50,60,56,50,80,46,68,65,59,43,50,44,27,32,37,26,27,36,60,27,53,51,53,55,22,47,41,50,49,49,55,65,34,20,75,84,68,73,68,42,30,39,64,70,38,45,55,51,36,42,43,39,26,56,48,86,64,56,70,69,55,45,50,51,52,49,51,64,31,18,74,86,64,79,69,45,29,37,62,67,35,49,48,65,65,58,49,54,83,74,56,70,68,56,50,49,52,51,48,52,48,49,56,63,39,18,69,84,67,77,67,46,35,41,54,78,42,39,63,87,70,63,77,56,78,79,36,66,50,40,65,72,62,76,31,53,72,68,52,50,41,43,57,57,53,39,61,34,29,62,73,70,72,74,67,56,32,42,62,66,35,47,49,46,41,46,29,28,36,48,64,42,48,89,35,68,68,56,52,49,46,35,53,33,38,50,64,65,103,41,39,48,40,20,46,39,42,45,60,59,48,82,45,66,65,58,42,49,46,28,37,36,26,31,42,60,27,54,50,52,56,23,46,42,51,50,51,56,64,33,19,75,83,68,73,67,42,30,40,63,70,36,44,55,50,37,44,42,28,35,61,47,87,65,55,70,69,55,44,51,50,52,50,50,66,31,19,73,86,64,81,68,43,28,38,63,65,36,49,46,65,65,58,49,55,81,74,55,69,68,58,50,50,53,52,49,51,49,50,55,64,39,16,69,82,68,77,68,44,34,40,53,78,41,40,63,87,70,63,77,56,78,77,35,66,51,41,65,72,62,77,32,53,70,67,52,49,41,41,56,56,54,41,63,34,30,62,77,70,74,74,67,56,32,40,63,64,35,46,50,46,43,45,29,28,36,47,64,41,46,89,35,66,68,54,51,48,47,34,52,32,38,49,63,64,104

Radius of gyration: 22.0 Å; Cα contacts (8 Å, |Δi|>4): 567; chains: 2; bounding box: 54×53×52 Å

Foldseek 3Di:
DVVVLVVVCVVPPQLLVNLLVLLVVVVLAALLSLQVLQCVLVVVRPQKHALVSQVVSSVVSPDDDDPVSSVVLQCQLVPVPPRIHGSLSSLVSNQADDDPLLLVLLVVLQCQLPPVNPQKHALVSCVPQDDCCPPPCVVVPNDDSSRSSLVVVCLLASHDSPRIGGSSSSVRNVSSVRVVDPDPVVSNVCSCVSSVD/DVVVLVVVCVVDPQLLVNLLSLLVVVVLAALLSLQVLQCVLVVVRPQKHALVSQVVSSVVSPDDDDPVSSVVLQCQLVPVPPRIHGSLSSLVSNQADDDPLLLVLLVVLQCQLPPVNPQKHALVSCVPQDDCCPPPCVVVVNDDSSRSSLVVVCLLASHDSPRIGGSSSSVRNVSSVRVVDPDPVVSNVCSCVSSVD